Protein AF-0000000066668119 (afdb_homodimer)

InterPro domains:
  IPR001647 DNA-binding HTH domain, TetR-type [PF00440] (19-65)
  IPR001647 DNA-binding HTH domain, TetR-type [PR00455] (19-32)
  IPR001647 DNA-binding HTH domain, TetR-type [PR00455] (40-63)
  IPR001647 DNA-binding HTH domain, TetR-type [PS50977] (13-73)
  IPR009057 Homedomain-like superfamily [SSF46689] (7-85)
  IPR036271 Tetracyclin repressor-like, C-terminal domain superfamily [SSF48498] (89-193)
  IPR039536 Transcriptional regulator TetR, C-terminal, Proteobacteria type [PF14246] (94-215)
  IPR050109 HTH-type, TetR-like transcriptional regulator [PTHR30055] (2-214)

Sequence (434 aa):
MSSAGGRRGRPPGKSGTELLAVARAVFLERGFAGSTMDEVAARAGISKTSLYREHPSKAGLFAAVVEQWASAGRDAMRPALEQLEAAEDVRAGLITWARGLRAGVLAPPVVEMRRLVTAEAARHPEVGATYLQQSWVRNIGNLATTLRKLDSRGALRIPDPDIAAEQLTWLVVGAPLNSRMLDATTAITTPTDTATNTATDTVEPAIDLFLAAYGRDMSSAGGRRGRPPGKSGTELLAVARAVFLERGFAGSTMDEVAARAGISKTSLYREHPSKAGLFAAVVEQWASAGRDAMRPALEQLEAAEDVRAGLITWARGLRAGVLAPPVVEMRRLVTAEAARHPEVGATYLQQSWVRNIGNLATTLRKLDSRGALRIPDPDIAAEQLTWLVVGAPLNSRMLDATTAITTPTDTATNTATDTVEPAIDLFLAAYGRD

Secondary structure (DSSP, 8-state):
---------------THHHHHHHHHHHHHHHHHH--HHHHHHHHT--HHHHHHH-SSHHHHHHHHHHHHHHHGGGTTHHHHHHHHH-SSHHHHHHHHHHHHHHHHTSHHHHHHHHHHHHHTTT-HHHHHHHIIIIIIHHHHHHHHHHHHHHHTTSB--S-HHHHHHHHHHHHHHHHHHHHHH-TTS----TT--SS------HHHHHHHHHHHHB--/--------------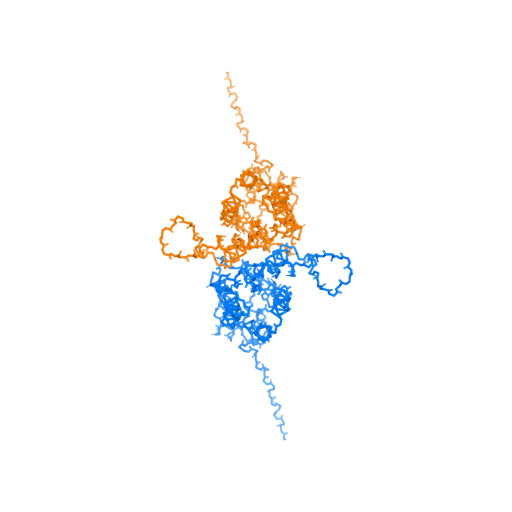-THHHHHHHHHHHHHHHHHH--HHHHHHHHT--HHHHHHH-SSHHHHHHHHHHHHHHHGGGTTHHHHHHHHH-SSHHHHHHHHHHHHHHHHTSHHHHHHHHHHHHHTTT-HHHHHHHIIIIIIHHHHHHHHHHHHHHHTTSB--S-HHHHHHHHHHHHHHHHHHHHHH-TTS----TT--SS------HHHHHHHHHHHHB--

pLDDT: mean 86.99, std 17.91, range [35.06, 98.69]

Foldseek 3Di:
DPPPPPPPPQPPFDDDPRLLVLLLVQCLVQNLVRHDLVVSCVSRSHDSVVSCVVAVDSLSSLLVSLLVVLQVCLCVLVVLLVCCLVDPPNLVSQLSSLLSLQCVCLPPSNLSVVLRQVVCCVVRVSSVVSNCVSHVVSNLVSQLVSVVSCCVVPQKADPHSSVLSVLLNCLRHVVVSVCCNVPVPPDPPDVPPPPPPCPPPSRSVSSVVSCVVIGDD/DPPPPPPPPQPPFDDDPRLLVLLLVQCLVQNLVRHDLVVSCVSRSHDSVVSCVVPVDSLRSLLVSLLVVLQVCLCVLVVLLVCCLVDPPNLVSQLSSLLSLQCVCLPPSNLSVVLRQVVCCVVRVSSVVSNCVSHVVSNLVSQLVSVVSCCVVPQKADPHSSVLSVLLNCLRHVVVSVCCNVPVPPDPPDVPPPPPPCPPPSRSVSSVVSCVVIGDD

Solvent-accessible surface area (backbone atoms only — not comparable to full-atom values): 23280 Å² total; per-residue (Å²): 136,84,77,74,75,71,76,77,65,75,70,80,39,52,58,71,70,52,30,36,50,45,40,43,51,43,36,72,73,45,31,71,87,65,42,49,67,63,57,41,18,60,75,32,53,39,50,56,67,60,47,38,72,78,32,79,36,68,68,53,42,50,40,51,30,47,51,49,53,22,55,65,53,60,60,67,54,47,67,44,48,54,48,33,64,67,35,86,52,54,69,63,21,49,50,54,33,46,53,51,49,41,54,56,61,63,30,65,73,48,43,52,48,49,49,54,42,40,61,39,9,83,85,35,47,64,48,11,41,45,40,42,49,46,31,53,52,43,53,38,47,52,45,13,54,41,47,43,52,38,27,74,72,60,66,27,53,59,95,49,30,64,60,51,24,50,43,53,51,22,40,56,34,30,65,63,49,52,43,44,57,23,19,77,77,54,72,75,64,50,86,76,62,78,65,75,73,68,64,70,76,54,54,64,62,37,52,51,35,52,38,49,50,26,43,58,132,137,83,78,74,74,73,75,78,65,76,69,80,39,52,59,71,70,53,30,37,51,46,39,44,52,44,36,71,73,46,32,70,86,64,42,51,68,63,57,41,18,59,75,33,54,40,51,57,68,59,46,38,72,77,30,78,36,67,67,53,42,50,41,48,32,46,50,50,52,22,55,66,53,61,61,67,53,45,65,44,46,52,49,34,64,67,35,87,51,54,68,62,21,50,50,52,33,46,52,50,49,43,55,54,61,62,30,65,73,47,43,52,48,50,50,54,41,42,62,39,10,85,84,36,47,66,48,9,41,46,40,42,49,46,31,54,50,44,53,37,47,53,46,13,54,42,46,43,52,36,27,74,72,59,66,27,53,59,95,49,30,64,60,51,26,51,43,54,50,22,40,55,34,31,66,65,48,52,42,44,58,24,19,76,76,54,71,76,64,49,87,75,62,78,64,76,72,67,64,70,76,52,53,63,61,36,51,51,35,52,38,48,51,26,42,60,131

Structure (mmCIF, N/CA/C/O backbone):
data_AF-0000000066668119-model_v1
#
loop_
_entity.id
_entity.type
_entity.pdbx_description
1 polymer 'TetR family transcriptional regulator'
#
loop_
_atom_site.group_PDB
_atom_site.id
_atom_site.type_symbol
_atom_site.label_atom_id
_atom_site.label_alt_id
_atom_site.label_comp_id
_atom_site.label_asym_id
_atom_site.label_entity_id
_atom_site.label_seq_id
_atom_site.pdbx_PDB_ins_code
_atom_site.Cartn_x
_atom_site.Cartn_y
_atom_site.Cartn_z
_atom_site.occupancy
_atom_site.B_iso_or_equiv
_atom_site.auth_seq_id
_atom_site.auth_comp_id
_atom_site.auth_asym_id
_atom_site.auth_atom_id
_atom_site.pdbx_PDB_model_num
ATOM 1 N N . MET A 1 1 ? -59 37.031 11.164 1 36.38 1 MET A N 1
ATOM 2 C CA . MET A 1 1 ? -58.625 35.625 11.055 1 36.38 1 MET A CA 1
ATOM 3 C C . MET A 1 1 ? -57.125 35.469 10.773 1 36.38 1 MET A C 1
ATOM 5 O O . MET A 1 1 ? -56.688 35.719 9.656 1 36.38 1 MET A O 1
ATOM 9 N N . SER A 1 2 ? -56.125 35.719 11.766 1 38.34 2 SER A N 1
ATOM 10 C CA . SER A 1 2 ? -54.688 35.781 11.812 1 38.34 2 SER A CA 1
ATOM 11 C C . SER A 1 2 ? -54.031 34.469 11.406 1 38.34 2 SER A C 1
ATOM 13 O O . SER A 1 2 ? -54.25 33.438 12.047 1 38.34 2 SER A O 1
ATOM 15 N N . SER A 1 3 ? -53.844 34.188 10.094 1 38.12 3 SER A N 1
ATOM 16 C CA . SER A 1 3 ? -53.125 33.062 9.539 1 38.12 3 SER A CA 1
ATOM 17 C C . SER A 1 3 ? -51.75 32.875 10.219 1 38.12 3 SER A C 1
ATOM 19 O O . SER A 1 3 ? -50.906 33.781 10.148 1 38.12 3 SER A O 1
ATOM 21 N N . ALA A 1 4 ? -51.719 32.281 11.398 1 40.72 4 ALA A N 1
ATOM 22 C CA . ALA A 1 4 ? -50.469 31.953 12.086 1 40.72 4 ALA A CA 1
ATOM 23 C C . ALA A 1 4 ? -49.5 31.266 11.141 1 40.72 4 ALA A C 1
ATOM 25 O O . ALA A 1 4 ? -49.781 30.188 10.625 1 40.72 4 ALA A O 1
ATOM 26 N N . GLY A 1 5 ? -48.781 31.969 10.273 1 37.59 5 GLY A N 1
ATOM 27 C CA . GLY A 1 5 ? -47.656 31.453 9.5 1 37.59 5 GLY A CA 1
ATOM 28 C C . GLY A 1 5 ? -46.781 30.484 10.289 1 37.59 5 GLY A C 1
ATOM 29 O O . GLY A 1 5 ? -46.281 30.812 11.367 1 37.59 5 GLY A O 1
ATOM 30 N N . GLY A 1 6 ? -47.156 29.234 10.359 1 39.44 6 GLY A N 1
ATOM 31 C CA . GLY A 1 6 ? -46.375 28.172 10.969 1 39.44 6 GLY A CA 1
ATOM 32 C C . GLY A 1 6 ? -44.875 28.344 10.766 1 39.44 6 GLY A C 1
ATOM 33 O O . GLY A 1 6 ? -44.438 28.672 9.664 1 39.44 6 GLY A O 1
ATOM 34 N N . ARG A 1 7 ? -44.188 28.875 11.703 1 42.47 7 ARG A N 1
ATOM 35 C CA . ARG A 1 7 ? -42.75 29 11.711 1 42.47 7 ARG A CA 1
ATOM 36 C C . ARG A 1 7 ? -42.094 27.797 11.031 1 42.47 7 ARG A C 1
ATOM 38 O O . ARG A 1 7 ? -42.375 26.656 11.383 1 42.47 7 ARG A O 1
ATOM 45 N N . ARG A 1 8 ? -41.938 27.75 9.742 1 41.78 8 ARG A N 1
ATOM 46 C CA . ARG A 1 8 ? -41.094 26.797 9.023 1 41.78 8 ARG A CA 1
ATOM 47 C C . ARG A 1 8 ? -39.875 26.406 9.852 1 41.78 8 ARG A C 1
ATOM 49 O O . ARG A 1 8 ? 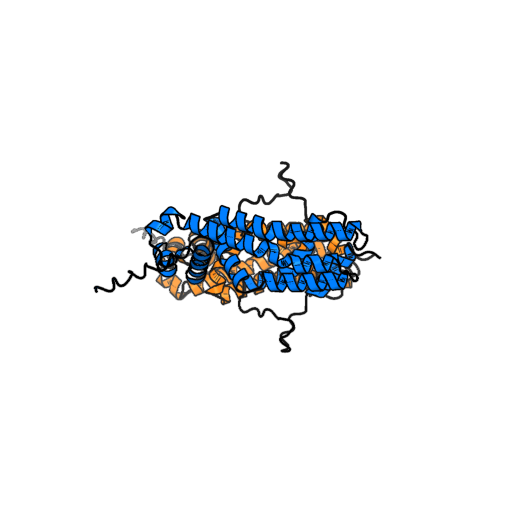-39 27.234 10.094 1 41.78 8 ARG A O 1
ATOM 56 N N . GLY A 1 9 ? -40.031 25.625 10.859 1 38.66 9 GLY A N 1
ATOM 57 C CA . GLY A 1 9 ? -38.938 25.156 11.695 1 38.66 9 GLY A CA 1
ATOM 58 C C . GLY A 1 9 ? -37.688 24.797 10.914 1 38.66 9 GLY A C 1
ATOM 59 O O . GLY A 1 9 ? -37.75 24.594 9.695 1 38.66 9 GLY A O 1
ATOM 60 N N . ARG A 1 10 ? -36.562 25.344 11.305 1 43.47 10 ARG A N 1
ATOM 61 C CA . ARG A 1 10 ? -35.281 25.047 10.688 1 43.47 10 ARG A CA 1
ATOM 62 C C . ARG A 1 10 ? -35.188 23.578 10.258 1 43.47 10 ARG A C 1
ATOM 64 O O . ARG A 1 10 ? -35.594 22.688 11.008 1 43.47 10 ARG A O 1
ATOM 71 N N . PRO A 1 11 ? -35.219 23.25 9.016 1 48.66 11 PRO A N 1
ATOM 72 C CA . PRO A 1 11 ? -35.125 21.859 8.562 1 48.66 11 PRO A CA 1
ATOM 73 C C . PRO A 1 11 ? -34.219 21.016 9.461 1 48.66 11 PRO A C 1
ATOM 75 O O . PRO A 1 11 ? -33.25 21.531 10.039 1 48.66 11 PRO A O 1
ATOM 78 N N . PRO A 1 12 ? -34.688 19.922 10.148 1 52.34 12 PRO A N 1
ATOM 79 C CA . PRO A 1 12 ? -33.938 19.078 11.07 1 52.34 12 PRO A CA 1
ATOM 80 C C . PRO A 1 12 ? -32.531 18.766 10.57 1 52.34 12 PRO A C 1
ATOM 82 O O . PRO A 1 12 ? -32.312 18.547 9.375 1 52.34 12 PRO A O 1
ATOM 85 N N . GLY A 1 13 ? -31.516 19.469 11.141 1 56.81 13 GLY A N 1
ATOM 86 C CA . GLY A 1 13 ? -30.109 19.234 10.867 1 56.81 13 GLY A CA 1
ATOM 87 C C . GLY A 1 13 ? -29.781 17.766 10.594 1 56.81 13 GLY A C 1
ATOM 88 O O . GLY A 1 13 ? -30.578 16.891 10.922 1 56.81 13 GLY A O 1
ATOM 89 N N . LYS A 1 14 ? -28.906 17.484 9.539 1 65.44 14 LYS A N 1
ATOM 90 C CA . LYS A 1 14 ? -28.469 16.125 9.227 1 65.44 14 LYS A CA 1
ATOM 91 C C . LYS A 1 14 ? -27.906 15.438 10.469 1 65.44 14 LYS A C 1
ATOM 93 O O . LYS A 1 14 ? -27.188 16.047 11.258 1 65.44 14 LYS A O 1
ATOM 98 N N . SER A 1 15 ? -28.578 14.305 10.938 1 70.69 15 SER A N 1
ATOM 99 C CA . SER A 1 15 ? -28.109 13.484 12.039 1 70.69 15 SER A CA 1
ATOM 100 C C . SER A 1 15 ? -27.719 12.086 11.562 1 70.69 15 SER A C 1
ATOM 102 O O . SER A 1 15 ? -27.938 11.742 10.406 1 70.69 15 SER A O 1
ATOM 104 N N . GLY A 1 16 ? -26.891 11.461 12.273 1 81.56 16 GLY A N 1
ATOM 105 C CA . GLY A 1 16 ? -26.562 10.07 11.984 1 81.56 16 GLY A CA 1
ATOM 106 C C . GLY A 1 16 ? -25.672 9.906 10.766 1 81.56 16 GLY A C 1
ATOM 107 O O . GLY A 1 16 ? -24.594 10.492 10.703 1 81.56 16 GLY A O 1
ATOM 108 N N . THR A 1 17 ? -26.188 9.234 9.781 1 87.19 17 THR A N 1
ATOM 109 C CA . THR A 1 17 ? -25.422 8.883 8.594 1 87.19 17 THR A CA 1
ATOM 110 C C . THR A 1 17 ? -25.234 10.102 7.691 1 87.19 17 THR A C 1
ATOM 112 O O . THR A 1 17 ? -24.188 10.266 7.074 1 87.19 17 THR A O 1
ATOM 115 N N . GLU A 1 18 ? -26.156 11.008 7.734 1 91.44 18 GLU A N 1
ATOM 116 C CA . GLU A 1 18 ? -26.047 12.211 6.906 1 91.44 18 GLU A CA 1
ATOM 117 C C . GLU A 1 18 ? -25 13.164 7.449 1 91.44 18 GLU A C 1
ATOM 119 O O . GLU A 1 18 ? -24.25 13.781 6.684 1 91.44 18 GLU A O 1
ATOM 124 N N . LEU A 1 19 ? -24.984 13.289 8.766 1 94.31 19 LEU A N 1
ATOM 125 C CA . LEU A 1 19 ? -23.969 14.117 9.398 1 94.31 19 LEU A CA 1
ATOM 126 C C . LEU A 1 19 ? -22.562 13.594 9.094 1 94.31 19 LEU A C 1
ATOM 128 O O . LEU A 1 19 ? -21.672 14.367 8.781 1 94.31 19 LEU A O 1
ATOM 132 N N . LEU A 1 20 ? -22.469 12.297 9.148 1 95.75 20 LEU A N 1
ATOM 133 C CA . LEU A 1 20 ? -21.172 11.688 8.898 1 95.75 20 LEU A CA 1
ATOM 134 C C . LEU A 1 20 ? -20.75 11.867 7.445 1 95.75 20 LEU A C 1
ATOM 136 O O . LEU A 1 20 ? -19.562 12.023 7.148 1 95.75 20 LEU A O 1
ATOM 140 N N . ALA A 1 21 ? -21.734 11.898 6.555 1 94.88 21 ALA A N 1
ATOM 141 C CA . ALA A 1 21 ? -21.438 12.148 5.145 1 94.88 21 ALA A CA 1
ATOM 142 C C . ALA A 1 21 ? -20.938 13.57 4.934 1 94.88 21 ALA A C 1
ATOM 144 O O . ALA A 1 21 ? -19.984 13.797 4.172 1 94.88 21 ALA A O 1
ATOM 145 N N . VAL A 1 22 ? -21.5 14.461 5.633 1 96.25 22 VAL A N 1
ATOM 146 C CA . VAL A 1 22 ? -21.062 15.859 5.566 1 96.25 22 VAL A CA 1
ATOM 147 C C . VAL A 1 22 ? -19.656 15.992 6.152 1 96.25 22 VAL A C 1
ATOM 149 O O . VAL A 1 22 ? -18.797 16.625 5.551 1 96.25 22 VAL A O 1
ATOM 152 N N . ALA A 1 23 ? -19.531 15.406 7.301 1 97.44 23 ALA A N 1
ATOM 153 C CA . ALA A 1 23 ? -18.219 15.453 7.949 1 97.44 23 ALA A CA 1
ATOM 154 C C . ALA A 1 23 ? -17.141 14.844 7.055 1 97.44 23 ALA A C 1
ATOM 156 O O . ALA A 1 23 ? -16.047 15.398 6.93 1 97.44 23 ALA A O 1
ATOM 157 N N . ARG A 1 24 ? -17.453 13.758 6.43 1 96.25 24 ARG A N 1
ATOM 158 C CA . ARG A 1 24 ? -16.531 13.094 5.52 1 96.25 24 ARG A CA 1
ATOM 159 C C . ARG A 1 24 ? -16.109 14.031 4.387 1 96.25 24 ARG A C 1
ATOM 161 O O . ARG A 1 24 ? -14.93 14.133 4.059 1 96.25 24 ARG A O 1
ATOM 168 N N . ALA A 1 25 ? -17.047 14.688 3.854 1 96.25 25 ALA A N 1
ATOM 169 C CA . ALA A 1 25 ? -16.766 15.625 2.768 1 96.25 25 ALA A CA 1
ATOM 170 C C . ALA A 1 25 ? -15.836 16.734 3.23 1 96.25 25 ALA A C 1
ATOM 172 O O . ALA A 1 25 ? -14.906 17.125 2.516 1 96.25 25 ALA A O 1
ATOM 173 N N . VAL A 1 26 ? -16.047 17.234 4.418 1 96.75 26 VAL A N 1
ATOM 174 C CA . VAL A 1 26 ? -15.219 18.297 4.977 1 96.75 26 VAL A CA 1
ATOM 175 C C . VAL A 1 26 ? -13.797 17.781 5.191 1 96.75 26 VAL A C 1
ATOM 177 O O . VAL A 1 26 ? -12.828 18.438 4.797 1 96.75 26 VAL A O 1
ATOM 180 N N . PHE A 1 27 ? -13.672 16.578 5.762 1 95.88 27 PHE A N 1
ATOM 181 C CA . PHE A 1 27 ? -12.359 15.992 6.02 1 95.88 27 PHE A CA 1
ATOM 182 C C . PHE A 1 27 ? -11.617 15.742 4.711 1 95.88 27 PHE A C 1
ATOM 184 O O . PHE A 1 27 ? -10.398 15.938 4.637 1 95.88 27 PHE A O 1
ATOM 191 N N . LEU A 1 28 ? -12.336 15.344 3.691 1 93.56 28 LEU A N 1
ATOM 192 C CA . LEU A 1 28 ? -11.703 15.055 2.412 1 93.56 28 LEU A CA 1
ATOM 193 C C . LEU A 1 28 ? -11.273 16.344 1.713 1 93.56 28 LEU A C 1
ATOM 195 O O . LEU A 1 28 ? -10.234 16.375 1.053 1 93.56 28 LEU A O 1
ATOM 199 N N . GLU A 1 29 ? -12.016 17.359 1.924 1 92.19 29 GLU A N 1
ATOM 200 C CA . GLU A 1 29 ? -11.758 18.641 1.271 1 92.19 29 GLU A CA 1
ATOM 201 C C . GLU A 1 29 ? -10.641 19.406 1.976 1 92.19 29 GLU A C 1
ATOM 203 O O . GLU A 1 29 ? -9.773 19.984 1.322 1 92.19 29 GLU A O 1
ATOM 208 N N . ARG A 1 30 ? -10.633 19.328 3.357 1 91.94 30 ARG A N 1
ATOM 209 C CA . ARG A 1 30 ? -9.773 20.234 4.121 1 91.94 30 ARG A CA 1
ATOM 210 C C . ARG A 1 30 ? -8.641 19.469 4.797 1 91.94 30 ARG A C 1
ATOM 212 O O . ARG A 1 30 ? -7.688 20.062 5.289 1 91.94 30 ARG A O 1
ATOM 219 N N . GLY A 1 31 ? -8.812 18.125 4.73 1 90.69 31 GLY A N 1
ATOM 220 C CA . GLY A 1 31 ? -7.934 17.375 5.605 1 90.69 31 GLY A CA 1
ATOM 221 C C . GLY A 1 31 ? -8.352 17.422 7.062 1 90.69 31 GLY A C 1
ATOM 222 O O . GLY A 1 31 ? -9.266 18.156 7.426 1 90.69 31 GLY A O 1
ATOM 223 N N . PHE A 1 32 ? -7.723 16.625 7.867 1 92.44 32 PHE A N 1
ATOM 224 C CA . PHE A 1 32 ? -8.062 16.562 9.289 1 92.44 32 PHE A CA 1
ATOM 225 C C . PHE A 1 32 ? -7.672 17.859 9.984 1 92.44 32 PHE A C 1
ATOM 227 O O . PHE A 1 32 ? -8.492 18.469 10.68 1 92.44 32 PHE A O 1
ATOM 234 N N . ALA A 1 33 ? -6.473 18.234 9.781 1 88.25 33 ALA A N 1
ATOM 235 C CA . ALA A 1 33 ? -5.969 19.422 10.453 1 88.25 33 ALA A CA 1
ATOM 236 C C . ALA A 1 33 ? -6.734 20.672 10.023 1 88.25 33 ALA A C 1
ATOM 238 O O . ALA A 1 33 ? -7.051 21.531 10.844 1 88.25 33 ALA A O 1
ATOM 239 N N . GLY A 1 34 ? -7.145 20.688 8.797 1 91.69 34 GLY A N 1
ATOM 240 C CA . GLY A 1 34 ? -7.758 21.875 8.227 1 91.69 34 GLY A CA 1
ATOM 241 C C . GLY A 1 34 ? -9.258 21.938 8.461 1 91.69 34 GLY A C 1
ATOM 242 O O . GLY A 1 34 ? -9.891 22.953 8.164 1 91.69 34 GLY A O 1
ATOM 243 N N . SER A 1 35 ? -9.773 20.922 9.047 1 96 35 SER A N 1
ATOM 244 C CA . SER A 1 35 ? -11.211 20.875 9.297 1 96 35 SER A CA 1
ATOM 245 C C . SER A 1 35 ? -11.531 21.344 10.711 1 96 35 SER A C 1
ATOM 247 O O . SER A 1 35 ? -10.703 21.234 11.617 1 96 35 SER A O 1
ATOM 249 N N . THR A 1 36 ? -12.797 21.906 10.844 1 96.62 36 THR A N 1
ATOM 250 C CA . THR A 1 36 ? -13.25 22.312 12.172 1 96.62 36 THR A CA 1
ATOM 251 C C . THR A 1 36 ? -14.664 21.797 12.438 1 96.62 36 THR A C 1
ATOM 253 O O . THR A 1 36 ? -15.43 21.562 11.5 1 96.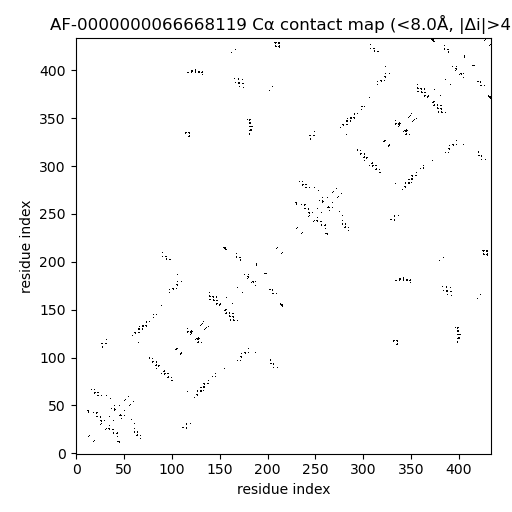62 36 THR A O 1
ATOM 256 N N . MET A 1 37 ? -14.898 21.703 13.727 1 97.19 37 MET A N 1
ATOM 257 C CA . MET A 1 37 ? -16.25 21.312 14.133 1 97.19 37 MET A CA 1
ATOM 258 C C . MET A 1 37 ? -17.266 22.375 13.703 1 97.19 37 MET A C 1
ATOM 260 O O . MET A 1 37 ? -18.375 22.031 13.312 1 97.19 37 MET A O 1
ATOM 264 N N . ASP A 1 38 ? -16.797 23.609 13.656 1 96.75 38 ASP A N 1
ATOM 265 C CA . ASP A 1 38 ? -17.656 24.703 13.234 1 96.75 38 ASP A CA 1
ATOM 266 C C . ASP A 1 38 ? -18.062 24.562 11.766 1 96.75 38 ASP A C 1
ATOM 268 O O . ASP A 1 38 ? -19.234 24.734 11.422 1 96.75 38 ASP A O 1
ATOM 272 N N . GLU A 1 39 ? -17.141 24.25 10.984 1 96.94 39 GLU A N 1
ATOM 273 C CA . GLU A 1 39 ? -17.406 24.078 9.555 1 96.94 39 GLU A CA 1
ATOM 274 C C . GLU A 1 39 ? -18.359 22.906 9.305 1 96.94 39 GLU A C 1
ATOM 276 O O . GLU A 1 39 ? -19.25 23 8.461 1 96.94 39 GLU A O 1
ATOM 281 N N . VAL A 1 40 ? -18.156 21.781 10.016 1 97.44 40 VAL A N 1
ATOM 282 C CA . VAL A 1 40 ? -19.031 20.609 9.875 1 97.44 40 VAL A CA 1
ATOM 283 C C . VAL A 1 40 ? -20.453 20.969 10.281 1 97.44 40 VAL A C 1
ATOM 285 O O . VAL A 1 40 ? -21.406 20.656 9.562 1 97.44 40 VAL A O 1
ATOM 288 N N . ALA A 1 41 ? -20.562 21.672 11.375 1 96.94 41 ALA A N 1
ATOM 289 C CA . ALA A 1 41 ? -21.875 22.062 11.859 1 96.94 41 ALA A CA 1
ATOM 290 C C . ALA A 1 41 ? -22.578 22.969 10.852 1 96.94 41 ALA A C 1
ATOM 292 O O . ALA A 1 41 ? -23.75 22.75 10.539 1 96.94 41 ALA A O 1
ATOM 293 N N . ALA A 1 42 ? -21.859 23.938 10.352 1 96.75 42 ALA A N 1
ATOM 294 C CA . ALA A 1 42 ? -22.391 24.891 9.391 1 96.75 42 ALA A CA 1
ATOM 295 C C . ALA A 1 42 ? -22.891 24.172 8.125 1 96.75 42 ALA A C 1
ATOM 297 O O . ALA A 1 42 ? -24.016 24.406 7.672 1 96.75 42 ALA A O 1
ATOM 298 N N . ARG A 1 43 ? -22.125 23.281 7.648 1 95.62 43 ARG A N 1
ATOM 299 C CA . ARG A 1 43 ? -22.469 22.578 6.418 1 95.62 43 ARG A CA 1
ATOM 300 C C . ARG A 1 43 ? -23.609 21.578 6.652 1 95.62 43 ARG A C 1
ATOM 302 O O . ARG A 1 43 ? -24.406 21.328 5.746 1 95.62 43 ARG A O 1
ATOM 309 N N . ALA A 1 44 ? -23.641 21.078 7.859 1 95.44 44 ALA A N 1
ATOM 310 C CA . ALA A 1 44 ? -24.672 20.094 8.203 1 95.44 44 ALA A CA 1
ATOM 311 C C . ALA A 1 44 ? -25.984 20.797 8.562 1 95.44 44 ALA A C 1
ATOM 313 O O . ALA A 1 44 ? -27.031 20.156 8.68 1 95.44 44 ALA A O 1
ATOM 314 N N . GLY A 1 45 ? -25.891 22.094 8.758 1 95.12 45 GLY A N 1
ATOM 315 C CA . GLY A 1 45 ? -27.078 22.844 9.133 1 95.12 45 GLY A CA 1
ATOM 316 C C . GLY A 1 45 ? -27.547 22.562 10.547 1 95.12 45 GLY A C 1
ATOM 317 O O . GLY A 1 45 ? -28.75 22.469 10.805 1 95.12 45 GLY A O 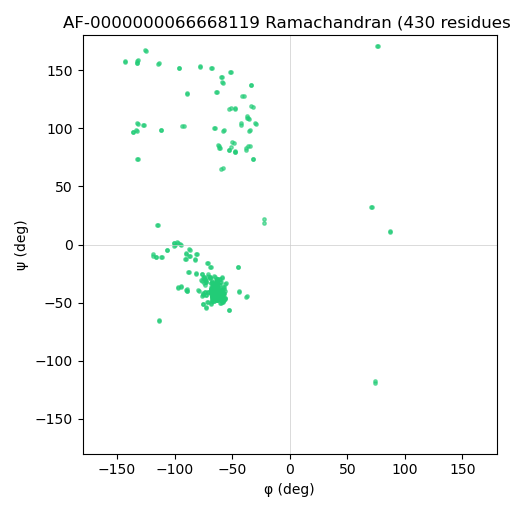1
ATOM 318 N N . ILE A 1 46 ? -26.594 22.281 11.422 1 94.12 46 ILE A N 1
ATOM 319 C CA . ILE A 1 46 ? -26.922 22.047 12.828 1 94.12 46 ILE A CA 1
ATOM 320 C C . ILE A 1 46 ? -26.094 22.984 13.703 1 94.12 46 ILE A C 1
ATOM 322 O O . ILE A 1 46 ? -25.172 23.641 13.227 1 94.12 46 ILE A O 1
ATOM 326 N N . SER A 1 47 ? -26.516 23.031 14.938 1 93.12 47 SER A N 1
ATOM 327 C CA . SER A 1 47 ? -25.75 23.859 15.875 1 93.12 47 SER A CA 1
ATOM 328 C C . SER A 1 47 ? -24.469 23.172 16.328 1 93.12 47 SER A C 1
ATOM 330 O O . SER A 1 47 ? -24.391 21.938 16.312 1 93.12 47 SER A O 1
ATOM 332 N N . LYS A 1 48 ? -23.516 23.922 16.672 1 93.75 48 LYS A N 1
ATOM 333 C CA . LYS A 1 48 ? -22.297 23.391 17.25 1 93.75 48 LYS A CA 1
ATOM 334 C C . LYS A 1 48 ? -22.594 22.562 18.5 1 93.75 48 LYS A C 1
ATOM 336 O O . LYS A 1 48 ? -21.984 21.516 18.703 1 93.75 48 LYS A O 1
ATOM 341 N N . THR A 1 49 ? -23.562 23.109 19.266 1 93.69 49 THR A N 1
ATOM 342 C CA . THR A 1 49 ? -23.938 22.406 20.484 1 93.69 49 THR A CA 1
ATOM 343 C C . THR A 1 49 ? -24.469 21.016 20.172 1 93.69 49 THR A C 1
ATOM 345 O O . THR A 1 49 ? -24.062 20.047 20.812 1 93.69 49 THR A O 1
ATOM 348 N N . SER A 1 50 ? -25.25 20.922 19.156 1 92.75 50 SER A N 1
ATOM 349 C CA . SER A 1 50 ? -25.797 19.641 18.734 1 92.75 50 SER A CA 1
ATOM 350 C C . SER A 1 50 ? -24.703 18.688 18.25 1 92.75 50 SER A C 1
ATOM 352 O O . SER A 1 50 ? -24.703 17.5 18.578 1 92.75 50 SER A O 1
ATOM 354 N N . LEU A 1 51 ? -23.734 19.188 17.469 1 95.25 51 LEU A N 1
ATOM 355 C CA . LEU A 1 51 ? -22.641 18.375 16.953 1 95.25 51 LEU A CA 1
ATOM 356 C C . LEU A 1 51 ? -21.781 17.844 18.094 1 95.25 51 LEU A C 1
ATOM 358 O O . LEU A 1 51 ? -21.469 16.641 18.141 1 95.25 51 LEU A O 1
ATOM 362 N N . TYR A 1 52 ? -21.5 18.672 19.094 1 94.94 52 TYR A N 1
ATOM 363 C CA . TYR A 1 52 ? -20.625 18.297 20.188 1 94.94 52 TYR A CA 1
ATOM 364 C C . TYR A 1 52 ? -21.312 17.328 21.141 1 94.94 52 TYR A C 1
ATOM 366 O O . TYR A 1 52 ? -20.656 16.516 21.781 1 94.94 52 TYR A O 1
ATOM 374 N N . ARG A 1 53 ? -22.625 17.438 21.203 1 93.19 53 ARG A N 1
ATOM 375 C CA . ARG A 1 53 ? -23.375 16.469 22 1 93.19 53 ARG A CA 1
ATOM 376 C C . ARG A 1 53 ? -23.219 15.062 21.438 1 93.19 53 ARG A C 1
ATOM 378 O O . ARG A 1 53 ? -23.047 14.109 22.203 1 93.19 53 ARG A O 1
ATOM 385 N N . GLU A 1 54 ? -23.156 14.961 20.125 1 92.69 54 GLU A N 1
ATOM 386 C CA . GLU A 1 54 ? -23.062 13.656 19.484 1 92.69 54 GLU A CA 1
ATOM 387 C C . GLU A 1 54 ? -21.609 13.219 19.328 1 92.69 54 GLU A C 1
ATOM 389 O O . GLU A 1 54 ? -21.297 12.031 19.453 1 92.69 54 GLU A O 1
ATOM 394 N N . HIS A 1 55 ? -20.719 14.211 19 1 95.94 55 HIS A N 1
ATOM 395 C CA . HIS A 1 55 ? -19.297 13.977 18.781 1 95.94 55 HIS A CA 1
ATOM 396 C C . HIS A 1 55 ? -18.453 15.008 19.516 1 95.94 55 HIS A C 1
ATOM 398 O O . HIS A 1 55 ? -18.109 16.047 18.953 1 95.94 55 HIS A O 1
ATOM 404 N N . PRO A 1 56 ? -18 14.625 20.609 1 94.31 56 PRO A N 1
ATOM 405 C CA . PRO A 1 56 ? -17.438 15.602 21.547 1 94.31 56 PRO A CA 1
ATOM 406 C C . PRO A 1 56 ? -16.094 16.141 21.062 1 94.31 56 PRO A C 1
ATOM 408 O O . PRO A 1 56 ? -15.594 17.141 21.594 1 94.31 56 PRO A O 1
ATOM 411 N N . SER A 1 57 ? -15.539 15.406 20.094 1 95.62 57 SER A N 1
ATOM 412 C CA . SER A 1 57 ? -14.266 15.891 19.594 1 95.62 57 SER A CA 1
ATOM 413 C C . SER A 1 57 ? -14.141 15.656 18.078 1 95.62 57 SER A C 1
ATOM 415 O O . SER A 1 57 ? -14.82 14.789 17.531 1 95.62 57 SER A O 1
ATOM 417 N N . LYS A 1 58 ? -13.336 16.391 17.5 1 96.38 58 LYS A N 1
ATOM 418 C CA . LYS A 1 58 ? -13.047 16.203 16.078 1 96.38 58 LYS A CA 1
ATOM 419 C C . LYS A 1 58 ? -12.508 14.805 15.82 1 96.38 58 LYS A C 1
ATOM 421 O O . LYS A 1 58 ? -12.883 14.156 14.836 1 96.38 58 LYS A O 1
ATOM 426 N N . ALA A 1 59 ? -11.656 14.375 16.766 1 95.56 59 ALA A N 1
ATOM 427 C CA . ALA A 1 59 ? -11.086 13.039 16.656 1 95.56 59 ALA A CA 1
ATOM 428 C C . ALA A 1 59 ? -12.18 11.969 16.734 1 95.56 59 ALA A C 1
ATOM 430 O O . ALA A 1 59 ? -12.156 11 15.977 1 95.56 59 ALA A O 1
ATOM 431 N N . GLY A 1 60 ? -13.023 12.195 17.609 1 95.69 60 GLY A N 1
ATOM 432 C CA . GLY A 1 60 ? -14.141 11.266 17.734 1 95.69 60 GLY A CA 1
ATOM 433 C C . GLY A 1 60 ? -15.031 11.258 16.5 1 95.69 60 GLY A C 1
ATOM 434 O O . GLY A 1 60 ? -15.484 10.195 16.062 1 95.69 60 GLY A O 1
ATOM 435 N N . LEU A 1 61 ? -15.328 12.445 15.984 1 96.81 61 LEU A N 1
ATOM 436 C CA . LEU A 1 61 ? -16.109 12.562 14.758 1 96.81 61 LEU A CA 1
ATOM 437 C C . LEU A 1 61 ? -15.391 11.875 13.594 1 96.81 61 LEU A C 1
ATOM 439 O O . LEU A 1 61 ? -16.016 11.148 12.812 1 96.81 61 LEU A O 1
ATOM 443 N N . PHE A 1 62 ? -14.133 12.094 13.539 1 96.94 62 PHE A N 1
ATOM 444 C CA . PHE A 1 62 ? -13.328 11.484 12.492 1 96.94 62 PHE A CA 1
ATOM 445 C C . PHE A 1 62 ? -13.359 9.969 12.586 1 96.94 62 PHE A C 1
ATOM 447 O O . PHE A 1 62 ? -13.531 9.281 11.578 1 96.94 62 PHE A O 1
ATOM 454 N N . ALA A 1 63 ? -13.242 9.43 13.766 1 95.88 63 ALA A N 1
ATOM 455 C CA . ALA A 1 63 ? -13.32 7.984 13.984 1 95.88 63 ALA A CA 1
ATOM 456 C C . ALA A 1 63 ? -14.664 7.43 13.531 1 95.88 63 ALA A C 1
ATOM 458 O O . ALA A 1 63 ? -14.727 6.367 12.906 1 95.88 63 ALA A O 1
ATOM 459 N N . ALA A 1 64 ? -15.656 8.156 13.781 1 95.88 64 ALA A N 1
ATOM 460 C CA . ALA A 1 64 ? -17 7.738 13.383 1 95.88 64 ALA A CA 1
ATOM 461 C C . ALA A 1 64 ? -17.141 7.738 11.867 1 95.88 64 ALA A C 1
ATOM 463 O O . ALA A 1 64 ? -17.781 6.844 11.297 1 95.88 64 ALA A O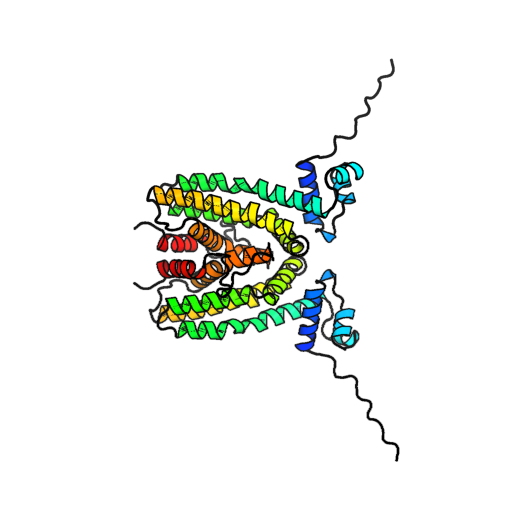 1
ATOM 464 N N . VAL A 1 65 ? -16.594 8.727 11.219 1 96.31 65 VAL A N 1
ATOM 465 C CA . VAL A 1 65 ? -16.625 8.836 9.766 1 96.31 65 VAL A CA 1
ATOM 466 C C . VAL A 1 65 ? -15.906 7.633 9.148 1 96.31 65 VAL A C 1
ATOM 468 O O . VAL A 1 65 ? -16.422 6.996 8.227 1 96.31 65 VAL A O 1
ATOM 471 N N . VAL A 1 66 ? -14.781 7.27 9.672 1 95.62 66 VAL A N 1
ATOM 472 C CA . VAL A 1 66 ? -13.977 6.172 9.148 1 95.62 66 VAL A CA 1
ATOM 473 C C . VAL A 1 66 ? -14.688 4.844 9.383 1 95.62 66 VAL A C 1
ATOM 475 O O . VAL A 1 66 ? -14.734 3.988 8.492 1 95.62 66 VAL A O 1
ATOM 478 N N . GLU A 1 67 ? -15.25 4.715 10.523 1 94.25 67 GLU A N 1
ATOM 479 C CA . GLU A 1 67 ? -15.992 3.498 10.828 1 94.25 67 GLU A CA 1
ATOM 480 C C . GLU A 1 67 ? -17.188 3.322 9.883 1 94.25 67 GLU A C 1
ATOM 482 O O . GLU A 1 67 ? -17.406 2.227 9.367 1 94.25 67 GLU A O 1
ATOM 487 N N . GLN A 1 68 ? -17.859 4.398 9.688 1 93.06 68 GLN A N 1
ATOM 488 C CA . GLN A 1 68 ? -19 4.348 8.773 1 93.06 68 GLN A CA 1
ATOM 489 C C . GLN A 1 68 ? -18.547 4.027 7.352 1 93.06 68 GLN A C 1
ATOM 491 O O . GLN A 1 68 ? -19.188 3.236 6.656 1 93.06 68 GLN A O 1
ATOM 496 N N . TRP A 1 69 ? -17.547 4.66 6.965 1 92.38 69 TRP A N 1
ATOM 497 C CA . TRP A 1 69 ? -16.984 4.434 5.633 1 92.38 69 TRP A CA 1
ATOM 498 C C . TRP A 1 69 ? -16.578 2.975 5.453 1 92.38 69 TRP A C 1
ATOM 500 O O . TRP A 1 69 ? -16.984 2.33 4.48 1 92.38 69 TRP A O 1
ATOM 510 N N . ALA A 1 70 ? -15.875 2.447 6.422 1 91.19 70 ALA A N 1
ATOM 511 C CA . ALA A 1 70 ? -15.398 1.065 6.371 1 91.19 70 ALA A CA 1
ATOM 512 C C . ALA A 1 70 ? -16.578 0.087 6.352 1 91.19 70 ALA A C 1
ATOM 514 O O . ALA A 1 70 ? -16.547 -0.905 5.621 1 91.19 70 ALA A O 1
ATOM 515 N N . SER A 1 71 ? -17.578 0.4 7.074 1 87.19 71 SER A N 1
ATOM 516 C CA . SER A 1 71 ? -18.75 -0.464 7.18 1 87.19 71 SER A CA 1
ATOM 517 C C . SER A 1 71 ? -19.578 -0.417 5.902 1 87.19 71 SER A C 1
ATOM 519 O O . SER A 1 71 ? -20.172 -1.427 5.5 1 87.19 71 SER A O 1
ATOM 521 N N . ALA A 1 72 ? -19.609 0.733 5.285 1 82 72 ALA A N 1
ATOM 522 C CA . ALA A 1 72 ? -20.406 0.906 4.07 1 82 72 ALA A CA 1
ATOM 523 C C . ALA A 1 72 ? -19.797 0.116 2.908 1 82 72 ALA A C 1
ATOM 525 O O . ALA A 1 72 ? -20.531 -0.337 2.02 1 82 72 ALA A O 1
ATOM 526 N N . GLY A 1 73 ? -18.484 -0.062 2.939 1 80.88 73 GLY A N 1
ATOM 527 C CA . GLY A 1 73 ? -17.828 -0.834 1.897 1 80.88 73 GLY A CA 1
ATOM 528 C C . GLY A 1 73 ? -17.938 -2.332 2.107 1 80.88 73 GLY A C 1
ATOM 529 O O . GLY A 1 73 ? -17.547 -3.115 1.237 1 80.88 73 GLY A O 1
ATOM 530 N N . ARG A 1 74 ? -18.453 -2.77 3.277 1 74.12 74 ARG A N 1
ATOM 531 C CA . ARG A 1 74 ? -18.484 -4.168 3.691 1 74.12 74 ARG A CA 1
ATOM 532 C C . ARG A 1 74 ? -19.188 -5.031 2.652 1 74.12 74 ARG A C 1
ATOM 534 O O . ARG A 1 74 ? -18.766 -6.156 2.375 1 74.12 74 ARG A O 1
ATOM 541 N N . ASP A 1 75 ? -20.141 -4.461 2.031 1 79.19 75 ASP A N 1
ATOM 542 C CA . ASP A 1 75 ? -20.922 -5.352 1.176 1 79.19 75 ASP A CA 1
ATOM 543 C C . ASP A 1 75 ? -20.781 -4.965 -0.295 1 79.19 75 ASP A C 1
ATOM 545 O O . ASP A 1 75 ? -21.531 -5.457 -1.147 1 79.19 75 ASP A O 1
ATOM 549 N N . ALA A 1 76 ? -19.734 -4.172 -0.476 1 84.25 76 ALA A N 1
ATOM 550 C CA . ALA A 1 76 ? -19.578 -3.709 -1.853 1 84.25 76 ALA A CA 1
ATOM 551 C C . ALA A 1 76 ? -19.125 -4.848 -2.762 1 84.25 76 ALA A C 1
ATOM 553 O O . ALA A 1 76 ? -19.469 -4.883 -3.945 1 84.25 76 ALA A O 1
ATOM 554 N N . MET A 1 77 ? -18.438 -5.828 -2.188 1 90.06 77 MET A N 1
ATOM 555 C CA . MET A 1 77 ? -17.875 -6.906 -3.002 1 90.06 77 MET A CA 1
ATOM 556 C C . MET A 1 77 ? -18.766 -8.141 -2.943 1 90.06 77 MET A C 1
ATOM 558 O O . MET A 1 77 ? -18.516 -9.133 -3.623 1 90.06 77 MET A O 1
ATOM 562 N N . ARG A 1 78 ? -19.844 -8.141 -2.244 1 91.38 78 ARG A N 1
ATOM 563 C CA . ARG A 1 78 ? -20.688 -9.312 -2.025 1 91.38 78 ARG A CA 1
ATOM 564 C C . ARG A 1 78 ? -21.234 -9.852 -3.346 1 91.38 78 ARG A C 1
ATOM 566 O O . ARG A 1 78 ? -21.156 -11.055 -3.611 1 91.38 78 ARG A O 1
ATOM 573 N N . PRO A 1 79 ? -21.75 -8.977 -4.199 1 92.06 79 PRO A N 1
ATOM 574 C CA . PRO A 1 79 ? -22.266 -9.5 -5.465 1 92.06 79 PRO A CA 1
ATOM 575 C C . PRO A 1 79 ? -21.188 -10.211 -6.289 1 92.06 79 PRO A C 1
ATOM 577 O O . PRO A 1 79 ? -21.453 -11.266 -6.875 1 92.06 79 PRO A O 1
ATOM 580 N N . ALA A 1 80 ? -20.016 -9.641 -6.316 1 93.25 80 ALA A N 1
ATOM 581 C CA . ALA A 1 80 ? -18.922 -10.25 -7.059 1 93.25 80 ALA A CA 1
ATOM 582 C C . ALA A 1 80 ? -18.516 -11.586 -6.441 1 93.25 80 ALA A C 1
ATOM 584 O O . ALA A 1 80 ? -18.172 -12.531 -7.156 1 93.25 80 ALA A O 1
ATOM 585 N N . LEU A 1 81 ? -18.578 -11.703 -5.16 1 96.69 81 LEU A N 1
ATOM 586 C CA . LEU A 1 81 ? -18.234 -12.938 -4.465 1 96.69 81 LEU A CA 1
ATOM 587 C C . LEU A 1 81 ? -19.281 -14.008 -4.699 1 96.69 81 LEU A C 1
ATOM 589 O O . LEU A 1 81 ? -18.953 -15.188 -4.863 1 96.69 81 LEU A O 1
ATOM 593 N N . GLU A 1 82 ? -20.5 -13.555 -4.672 1 96.38 82 GLU A N 1
ATOM 594 C CA . GLU A 1 82 ? -21.594 -14.492 -4.957 1 96.38 82 GLU A CA 1
ATOM 595 C C . GLU A 1 82 ? -21.484 -15.039 -6.375 1 96.38 82 GLU A C 1
ATOM 597 O O . GLU A 1 82 ? -21.703 -16.234 -6.602 1 96.38 82 GLU A O 1
ATOM 602 N N . GLN A 1 83 ? -21.125 -14.195 -7.266 1 96.56 83 GLN A N 1
ATOM 603 C CA . GLN A 1 83 ? -20.922 -14.625 -8.648 1 96.56 83 GLN A CA 1
ATOM 604 C C . GLN A 1 83 ? -19.734 -15.594 -8.75 1 96.56 83 GLN A C 1
ATOM 606 O O . GLN A 1 83 ? -19.812 -16.578 -9.484 1 96.56 83 GLN A O 1
ATOM 611 N N . LEU A 1 84 ? -18.719 -15.312 -8.062 1 97.81 84 LEU A N 1
ATOM 612 C CA . LEU A 1 84 ? -17.547 -16.188 -8.055 1 97.81 84 LEU A CA 1
ATOM 613 C C . LEU A 1 84 ? -17.906 -17.562 -7.477 1 97.81 84 LEU A C 1
ATOM 615 O O . LEU A 1 84 ? -17.516 -18.594 -8.031 1 97.81 84 LEU A O 1
ATOM 619 N N . GLU A 1 85 ? -18.594 -17.531 -6.418 1 97.31 85 GLU A N 1
ATOM 620 C CA . GLU A 1 85 ? -19 -18.781 -5.766 1 97.31 85 GLU A CA 1
ATOM 621 C C . GLU A 1 85 ? -19.812 -19.656 -6.715 1 97.31 85 GLU A C 1
ATOM 623 O O . GLU A 1 85 ? -19.656 -20.875 -6.719 1 97.31 85 GLU A O 1
ATOM 628 N N . ALA A 1 86 ? -20.594 -19.031 -7.508 1 96.25 86 ALA A N 1
ATOM 629 C CA . ALA A 1 86 ? -21.531 -19.734 -8.391 1 96.25 86 ALA A CA 1
ATOM 630 C C . ALA A 1 86 ? -20.875 -20.031 -9.742 1 96.25 86 ALA A C 1
ATOM 632 O O . ALA A 1 86 ? -21.469 -20.703 -10.586 1 96.25 86 ALA A O 1
ATOM 633 N N . ALA A 1 87 ? -19.703 -19.484 -9.961 1 95.06 87 ALA A N 1
ATOM 634 C CA . ALA A 1 87 ? -19.094 -19.547 -11.281 1 95.06 87 ALA A CA 1
ATOM 635 C C . ALA A 1 87 ? -18.812 -20.984 -11.68 1 95.06 87 ALA A C 1
ATOM 637 O O . ALA A 1 87 ? -18.266 -21.766 -10.883 1 95.06 87 ALA A O 1
ATOM 638 N N . GLU A 1 88 ? -19.172 -21.406 -12.844 1 94.25 88 GLU A N 1
ATOM 639 C CA . GLU A 1 88 ? -18.797 -22.703 -13.406 1 94.25 88 GLU A CA 1
ATOM 640 C C . GLU A 1 88 ? -17.344 -22.703 -13.883 1 94.25 88 GLU A C 1
ATOM 642 O O . GLU A 1 88 ? -16.609 -23.656 -13.633 1 94.25 88 GLU A O 1
ATOM 647 N N . ASP A 1 89 ? -17.047 -21.625 -14.531 1 96.69 89 ASP A N 1
ATOM 648 C CA . ASP A 1 89 ? -15.664 -21.391 -14.906 1 96.69 89 ASP A CA 1
ATOM 649 C C . ASP A 1 89 ? -14.945 -20.547 -13.844 1 96.69 89 ASP A C 1
ATOM 651 O O . ASP A 1 89 ? -15.07 -19.328 -13.828 1 96.69 89 ASP A O 1
ATOM 655 N N . VAL A 1 90 ? -14.18 -21.156 -13.047 1 97.12 90 VAL A N 1
ATOM 656 C CA . VAL A 1 90 ? -13.555 -20.531 -11.883 1 97.12 90 VAL A CA 1
ATOM 657 C C . VAL A 1 90 ? -12.602 -19.422 -12.336 1 97.12 90 VAL A C 1
ATOM 659 O O . VAL A 1 90 ? -12.539 -18.359 -11.719 1 97.12 90 VAL A O 1
ATOM 662 N N . ARG A 1 91 ? -11.859 -19.656 -13.398 1 97.88 91 ARG A N 1
ATOM 663 C CA . ARG A 1 91 ? -10.945 -18.641 -13.906 1 97.88 91 ARG A CA 1
ATOM 664 C C . ARG A 1 91 ? -11.688 -17.375 -14.297 1 97.88 91 ARG A C 1
ATOM 666 O O . ARG A 1 91 ? -11.297 -16.266 -13.906 1 97.88 91 ARG A O 1
ATOM 673 N N . ALA A 1 92 ? -12.766 -17.547 -15.031 1 97.44 92 ALA A N 1
ATOM 674 C CA . ALA A 1 92 ? -13.57 -16.391 -15.445 1 97.44 92 ALA A CA 1
ATOM 675 C C . ALA A 1 92 ? -14.164 -15.68 -14.234 1 97.44 92 ALA A C 1
ATOM 677 O O . ALA A 1 92 ? -14.219 -14.445 -14.203 1 97.44 92 ALA A O 1
ATOM 678 N N . GLY A 1 93 ? -14.625 -16.453 -13.297 1 97.62 93 GLY A N 1
ATOM 679 C CA . GLY A 1 93 ? -15.148 -15.867 -12.07 1 97.62 93 GLY A CA 1
ATOM 680 C C . GLY A 1 93 ? -14.117 -15.078 -11.289 1 97.62 93 GLY A C 1
ATOM 681 O O . GLY A 1 93 ? -14.406 -13.984 -10.797 1 97.62 93 GLY A O 1
ATOM 682 N N . LEU A 1 94 ? -12.914 -15.641 -11.188 1 98.44 94 LEU A N 1
ATOM 683 C CA . LEU A 1 94 ? -11.828 -14.969 -10.492 1 98.44 94 LEU A CA 1
ATOM 684 C C . LEU A 1 94 ? -11.445 -13.672 -11.195 1 98.44 94 LEU A C 1
ATOM 686 O O . LEU A 1 94 ? -11.18 -12.656 -10.547 1 98.44 94 LEU A O 1
ATOM 690 N N . ILE A 1 95 ? -11.414 -13.703 -12.5 1 97.62 95 ILE A N 1
ATOM 691 C CA . ILE A 1 95 ? -11.055 -12.516 -13.273 1 97.62 95 ILE A CA 1
ATOM 692 C C . ILE A 1 95 ? -12.102 -11.422 -13.055 1 97.62 95 ILE A C 1
ATOM 694 O O . ILE A 1 95 ? -11.758 -10.266 -12.82 1 97.62 95 ILE A O 1
ATOM 698 N N . THR A 1 96 ? -13.328 -11.75 -13.047 1 96.75 96 THR A N 1
ATOM 699 C CA . THR A 1 96 ? -14.414 -10.797 -12.828 1 96.75 96 THR A CA 1
ATOM 700 C C . THR A 1 96 ? -14.328 -10.203 -11.422 1 96.75 96 THR A C 1
ATOM 702 O O . THR A 1 96 ? -14.43 -8.984 -11.258 1 96.75 96 THR A O 1
ATOM 705 N N . TRP A 1 97 ? -14.133 -11.039 -10.477 1 97.31 97 TRP A N 1
ATOM 706 C CA . TRP A 1 97 ? -13.961 -10.57 -9.109 1 97.31 97 TRP A CA 1
ATOM 707 C C . TRP A 1 97 ? -12.781 -9.617 -9 1 97.31 97 TRP A C 1
ATOM 709 O O . TRP A 1 97 ? -12.898 -8.539 -8.398 1 97.31 97 TRP A O 1
ATOM 719 N N . ALA A 1 98 ? -11.68 -10.039 -9.578 1 97.94 98 ALA A N 1
ATOM 720 C CA . ALA A 1 98 ? -10.445 -9.273 -9.484 1 97.94 98 ALA A CA 1
ATOM 721 C C . ALA A 1 98 ? -10.609 -7.887 -10.109 1 97.94 98 ALA A C 1
ATOM 723 O O . ALA A 1 98 ? -10.172 -6.887 -9.539 1 97.94 98 ALA A O 1
ATOM 724 N N . ARG A 1 99 ? -11.211 -7.816 -11.211 1 96.06 99 ARG A N 1
ATOM 725 C CA . ARG A 1 99 ? -11.438 -6.535 -11.875 1 96.06 99 ARG A CA 1
ATOM 726 C C . ARG A 1 99 ? -12.375 -5.656 -11.062 1 96.06 99 ARG A C 1
ATOM 728 O O . ARG A 1 99 ? -12.188 -4.441 -10.984 1 96.06 99 ARG A O 1
ATOM 735 N N . GLY A 1 100 ? -13.406 -6.273 -10.461 1 94 100 GLY A N 1
ATOM 736 C CA . GLY A 1 100 ? -14.281 -5.543 -9.562 1 94 100 GLY A CA 1
ATOM 737 C C . GLY A 1 100 ? -13.57 -5.004 -8.336 1 94 100 GLY A C 1
ATOM 738 O O . GLY A 1 100 ? -13.773 -3.852 -7.953 1 94 100 GLY A O 1
ATOM 739 N N . LEU A 1 101 ? -12.75 -5.809 -7.754 1 95.19 101 LEU A N 1
ATOM 740 C CA . LEU A 1 101 ? -11.969 -5.383 -6.598 1 95.19 101 LEU A CA 1
ATOM 741 C C . LEU A 1 101 ? -11.07 -4.199 -6.953 1 95.19 101 LEU A C 1
ATOM 743 O O . LEU A 1 101 ? -11.039 -3.199 -6.234 1 95.19 101 LEU A O 1
ATOM 747 N N . ARG A 1 102 ? -10.352 -4.359 -8.031 1 94.94 102 ARG A N 1
ATOM 748 C CA . ARG A 1 102 ? -9.43 -3.316 -8.461 1 94.94 102 ARG A CA 1
ATOM 749 C C . ARG A 1 102 ? -10.164 -2.004 -8.711 1 94.94 102 ARG A C 1
ATOM 751 O O . ARG A 1 102 ? -9.727 -0.944 -8.258 1 94.94 102 ARG A O 1
ATOM 758 N N . ALA A 1 103 ? -11.281 -2.07 -9.398 1 92.88 103 ALA A N 1
ATOM 759 C CA . ALA A 1 103 ? -12.078 -0.873 -9.672 1 92.88 103 ALA A CA 1
ATOM 760 C C . ALA A 1 103 ? -12.547 -0.214 -8.383 1 92.88 103 ALA A C 1
ATOM 762 O O . ALA A 1 103 ? -12.492 1.01 -8.242 1 92.88 103 ALA A O 1
ATOM 763 N N . GLY A 1 104 ? -12.977 -1.002 -7.449 1 91.62 104 GLY A N 1
ATOM 764 C CA . GLY A 1 104 ? -13.461 -0.482 -6.18 1 91.62 104 GLY A CA 1
ATOM 765 C C . GLY A 1 104 ? -12.367 0.145 -5.336 1 91.62 104 GLY A C 1
ATOM 766 O O . GLY A 1 104 ? -12.523 1.258 -4.828 1 91.62 104 GLY A O 1
ATOM 767 N N . VAL A 1 105 ? -11.273 -0.523 -5.211 1 93.25 105 VAL A N 1
ATOM 768 C CA . VAL A 1 105 ? -10.164 -0.112 -4.352 1 93.25 105 VAL A CA 1
ATOM 769 C C . VAL A 1 105 ? -9.492 1.132 -4.926 1 93.25 105 VAL A C 1
ATOM 771 O O . VAL A 1 105 ? -9.008 1.986 -4.184 1 93.25 105 VAL A O 1
ATOM 774 N N . LEU A 1 106 ? -9.562 1.308 -6.281 1 93.06 106 LEU A N 1
ATOM 775 C CA . LEU A 1 106 ? -8.852 2.406 -6.926 1 93.06 106 LEU A CA 1
ATOM 776 C C . LEU A 1 106 ? -9.797 3.559 -7.238 1 93.06 106 LEU A C 1
ATOM 778 O O . LEU A 1 106 ? -9.383 4.574 -7.805 1 93.06 106 LEU A O 1
ATOM 782 N N . ALA A 1 107 ? -11.07 3.385 -6.855 1 90.94 107 ALA A N 1
ATOM 783 C CA . ALA A 1 107 ? -12.008 4.484 -7.062 1 90.94 107 ALA A CA 1
ATOM 784 C C . ALA A 1 107 ? -11.555 5.738 -6.316 1 90.94 107 ALA A C 1
ATOM 786 O O . ALA A 1 107 ? -11.062 5.652 -5.188 1 90.94 107 ALA A O 1
ATOM 787 N N . PRO A 1 108 ? -11.773 6.879 -6.859 1 89.5 108 PRO A N 1
ATOM 788 C CA . PRO A 1 108 ? -11.227 8.125 -6.305 1 89.5 108 PRO A CA 1
ATOM 789 C C . PRO A 1 108 ? -11.648 8.352 -4.855 1 89.5 108 PRO A C 1
ATOM 791 O O . PRO A 1 108 ? -10.805 8.625 -4 1 89.5 108 PRO A O 1
ATOM 794 N N . PRO A 1 109 ? -12.938 8.188 -4.488 1 89.25 109 PRO A N 1
ATOM 795 C CA . PRO A 1 109 ? -13.289 8.422 -3.086 1 89.25 109 PRO A CA 1
ATOM 796 C C . PRO A 1 109 ? -12.594 7.449 -2.133 1 89.25 109 PRO A C 1
ATOM 798 O O . PRO A 1 109 ? -12.289 7.809 -0.994 1 89.25 109 PRO A O 1
ATOM 801 N N . VAL A 1 110 ? -12.352 6.223 -2.605 1 91.94 110 VAL A N 1
ATOM 802 C CA . VAL A 1 110 ? -11.727 5.199 -1.771 1 91.94 110 VAL A CA 1
ATOM 803 C C . VAL A 1 110 ? -10.25 5.516 -1.572 1 91.94 110 VAL A C 1
ATOM 805 O O . VAL A 1 110 ? -9.742 5.461 -0.451 1 91.94 110 VAL A O 1
ATOM 808 N N . VAL A 1 111 ? -9.617 5.906 -2.615 1 92.5 111 VAL A N 1
ATOM 809 C CA . VAL A 1 111 ? -8.203 6.262 -2.555 1 92.5 111 VAL A CA 1
ATOM 810 C C . VAL A 1 111 ? -8.016 7.504 -1.684 1 92.5 111 VAL A C 1
ATOM 812 O O . VAL A 1 111 ? -7.094 7.566 -0.867 1 92.5 111 VAL A O 1
ATOM 815 N N . GLU A 1 112 ? -8.906 8.461 -1.829 1 91.44 112 GLU A N 1
ATOM 816 C CA . GLU A 1 112 ? -8.828 9.688 -1.043 1 91.44 112 GLU A CA 1
ATOM 817 C C . GLU A 1 112 ? -9.016 9.398 0.445 1 91.44 112 GLU A C 1
ATOM 819 O O . GLU A 1 112 ? -8.305 9.961 1.282 1 91.44 112 GLU A O 1
ATOM 824 N N . MET A 1 113 ? -9.969 8.523 0.727 1 93.56 113 MET A N 1
ATOM 825 C CA . MET A 1 113 ? -10.18 8.141 2.119 1 93.56 113 MET A CA 1
ATOM 826 C C . MET A 1 113 ? -8.961 7.406 2.674 1 93.56 113 MET A C 1
ATOM 828 O O . MET A 1 113 ? -8.555 7.641 3.812 1 93.56 113 MET A O 1
ATOM 832 N N . ARG A 1 114 ? -8.391 6.531 1.886 1 93.81 114 ARG A N 1
ATOM 833 C CA . ARG A 1 114 ? -7.207 5.801 2.328 1 93.81 114 ARG A CA 1
ATOM 834 C C . ARG A 1 114 ? -6.051 6.758 2.613 1 93.81 114 ARG A C 1
ATOM 836 O O . ARG A 1 114 ? -5.336 6.594 3.602 1 93.81 114 ARG A O 1
ATOM 843 N N . ARG A 1 115 ? -5.895 7.75 1.748 1 92.25 115 ARG A N 1
ATOM 844 C CA . ARG A 1 115 ? -4.855 8.75 1.959 1 92.25 115 ARG A CA 1
ATOM 845 C C . ARG A 1 115 ? -5.066 9.492 3.273 1 92.25 115 ARG A C 1
ATOM 847 O O . ARG A 1 115 ? -4.125 9.68 4.047 1 92.25 115 ARG A O 1
ATOM 854 N N . LEU A 1 116 ? -6.27 9.883 3.461 1 92.75 116 LEU A N 1
ATOM 855 C CA . LEU A 1 116 ? -6.602 10.633 4.668 1 92.75 116 LEU A CA 1
ATOM 856 C C . LEU A 1 116 ? -6.363 9.781 5.914 1 92.75 116 LEU A C 1
ATOM 858 O O . LEU A 1 116 ? -5.75 10.25 6.875 1 92.75 116 LEU A O 1
ATOM 862 N N . VAL A 1 117 ? -6.797 8.523 5.887 1 94.62 117 VAL A N 1
ATOM 863 C CA . VAL A 1 117 ? -6.652 7.633 7.031 1 94.62 117 VAL A CA 1
ATOM 864 C C . VAL A 1 117 ? -5.176 7.352 7.289 1 94.62 117 VAL A C 1
ATOM 866 O O . VAL A 1 117 ? -4.715 7.406 8.43 1 94.62 117 VAL A O 1
ATOM 869 N N . THR A 1 118 ? -4.438 7.137 6.27 1 92.81 118 THR A N 1
ATOM 870 C CA . THR A 1 118 ? -3.016 6.832 6.398 1 92.81 118 THR A CA 1
ATOM 871 C C . THR A 1 118 ? -2.256 8.023 6.973 1 92.81 118 THR A C 1
ATOM 873 O O . THR A 1 118 ? -1.381 7.859 7.824 1 92.81 118 THR A O 1
ATOM 876 N N . ALA A 1 119 ? -2.631 9.188 6.555 1 88.12 119 ALA A N 1
ATOM 877 C CA . ALA A 1 119 ? -1.976 10.414 7.016 1 88.12 119 ALA A CA 1
ATOM 878 C C . ALA A 1 119 ? -2.203 10.625 8.508 1 88.12 119 ALA A C 1
ATOM 880 O O . ALA A 1 119 ? -1.34 11.172 9.203 1 88.12 119 ALA A O 1
ATOM 881 N N . GLU A 1 120 ? -3.316 10.094 8.984 1 90.12 120 GLU A N 1
ATOM 882 C CA . GLU A 1 120 ? -3.717 10.406 10.352 1 90.12 120 GLU A CA 1
ATOM 883 C C . GLU A 1 120 ? -3.484 9.219 11.281 1 90.12 120 GLU A C 1
ATOM 885 O O . GLU A 1 120 ? -3.609 9.344 12.5 1 90.12 120 GLU A O 1
ATOM 890 N N . ALA A 1 121 ? -3.086 8.133 10.758 1 90.31 121 ALA A N 1
ATOM 891 C CA . ALA A 1 121 ? -3.018 6.883 11.508 1 90.31 121 ALA A CA 1
ATOM 892 C C . ALA A 1 121 ? -2.021 6.984 12.656 1 90.31 121 ALA A C 1
ATOM 894 O O . ALA A 1 121 ? -2.242 6.422 13.734 1 90.31 121 ALA A O 1
ATOM 895 N N . ALA A 1 122 ? -0.961 7.707 12.484 1 83.88 122 ALA A N 1
ATOM 896 C CA . ALA A 1 122 ? 0.054 7.836 13.523 1 83.88 122 ALA A CA 1
ATOM 897 C C . ALA A 1 122 ? -0.482 8.625 14.719 1 83.88 122 ALA A C 1
ATOM 899 O O . ALA A 1 122 ? -0.185 8.297 15.875 1 83.88 122 ALA A O 1
ATOM 900 N N . ARG A 1 123 ? -1.28 9.609 14.453 1 86.69 123 ARG A N 1
ATOM 901 C CA . ARG A 1 123 ? -1.825 10.469 15.5 1 86.69 123 ARG A CA 1
ATOM 902 C C . ARG A 1 123 ? -3.121 9.891 16.062 1 86.69 123 ARG A C 1
ATOM 904 O O . ARG A 1 123 ? -3.516 10.219 17.188 1 86.69 123 ARG A O 1
ATOM 911 N N . HIS A 1 124 ? -3.746 9.086 15.258 1 91.44 124 HIS A N 1
ATOM 912 C CA . HIS A 1 124 ? -5.004 8.445 15.633 1 91.44 124 HIS A CA 1
ATOM 913 C C . HIS A 1 124 ? -4.977 6.953 15.336 1 91.44 124 HIS A C 1
ATOM 915 O O . HIS A 1 124 ? -5.68 6.477 14.445 1 91.44 124 HIS A O 1
ATOM 921 N N . PRO A 1 125 ? -4.277 6.227 16.109 1 90.5 125 PRO A N 1
ATOM 922 C CA . PRO A 1 125 ? -4.047 4.812 15.812 1 90.5 125 PRO A CA 1
ATOM 923 C C . PRO A 1 125 ? -5.344 4.012 15.703 1 90.5 125 PRO A C 1
ATOM 925 O O . PRO A 1 125 ? -5.418 3.055 14.93 1 90.5 125 PRO A O 1
ATOM 928 N N . GLU A 1 126 ? -6.301 4.449 16.391 1 91.25 126 GLU A N 1
ATOM 929 C CA . GLU A 1 126 ? -7.566 3.723 16.359 1 91.25 126 GLU A CA 1
ATOM 930 C C . GLU A 1 126 ? -8.234 3.834 15 1 91.25 126 GLU A C 1
ATOM 932 O O . GLU A 1 126 ? -8.93 2.912 14.57 1 91.25 126 GLU A O 1
ATOM 937 N N . VAL A 1 127 ? -8.047 4.945 14.359 1 93.38 127 VAL A N 1
ATOM 938 C CA . VAL A 1 127 ? -8.648 5.176 13.047 1 93.38 127 VAL A CA 1
ATOM 939 C C . VAL A 1 127 ? -8.023 4.234 12.016 1 93.38 127 VAL A C 1
ATOM 941 O O . VAL A 1 127 ? -8.742 3.574 11.258 1 93.38 127 VAL A O 1
ATOM 944 N N . GLY A 1 128 ? -6.719 4.141 12.07 1 94.12 128 GLY A N 1
ATOM 945 C CA . GLY A 1 128 ? -6.031 3.217 11.188 1 94.12 128 GLY A CA 1
ATOM 946 C C . GLY A 1 128 ? -6.379 1.763 11.445 1 94.12 128 GLY A C 1
ATOM 947 O O . GLY A 1 128 ? -6.633 1.002 10.516 1 94.12 128 GLY A O 1
ATOM 948 N N . ALA A 1 129 ? -6.465 1.438 12.688 1 93.38 129 ALA A N 1
ATOM 949 C CA . ALA A 1 129 ? -6.789 0.071 13.094 1 93.38 129 ALA A CA 1
ATOM 950 C C . ALA A 1 129 ? -8.203 -0.306 12.664 1 93.38 129 ALA A C 1
ATOM 952 O O . ALA A 1 129 ? -8.438 -1.407 12.156 1 93.38 129 ALA A O 1
ATOM 953 N N . THR A 1 130 ? -9.086 0.637 12.852 1 92.56 130 THR A N 1
ATOM 954 C CA . THR A 1 130 ? -10.469 0.404 12.469 1 92.56 130 THR A CA 1
ATOM 955 C C . THR A 1 130 ? -10.594 0.222 10.961 1 92.56 130 THR A C 1
ATOM 957 O O . THR A 1 130 ? -11.258 -0.703 10.492 1 92.56 130 THR A O 1
ATOM 960 N N . TYR A 1 131 ? -9.969 1.067 10.273 1 94 131 TYR A N 1
ATOM 961 C CA . TYR A 1 131 ? -9.984 0.98 8.812 1 94 131 TYR A CA 1
ATOM 962 C C . TYR A 1 131 ? -9.398 -0.347 8.344 1 94 131 TYR A C 1
ATOM 964 O O . TYR A 1 131 ? -9.992 -1.024 7.496 1 94 131 TYR A O 1
ATOM 972 N N . LEU A 1 132 ? -8.328 -0.775 8.93 1 93.81 132 LEU A N 1
ATOM 973 C CA . LEU A 1 132 ? -7.688 -2.039 8.594 1 93.81 132 LEU A CA 1
ATOM 974 C C . LEU A 1 132 ? -8.609 -3.217 8.891 1 93.81 132 LEU A C 1
ATOM 976 O O . LEU A 1 132 ? -8.852 -4.059 8.023 1 93.81 132 LEU A O 1
ATOM 980 N N . GLN A 1 133 ? -9.188 -3.229 10.023 1 92.5 133 GLN A N 1
ATOM 981 C CA . GLN A 1 133 ? -9.969 -4.367 10.492 1 92.5 133 GLN A CA 1
ATOM 982 C C . GLN A 1 133 ? -11.328 -4.43 9.797 1 92.5 133 GLN A C 1
ATOM 984 O O . GLN A 1 133 ? -11.742 -5.492 9.328 1 92.5 133 GLN A O 1
ATOM 989 N N . GLN A 1 134 ? -11.898 -3.268 9.672 1 92.06 134 GLN A N 1
ATOM 990 C CA . GLN A 1 134 ? -13.289 -3.254 9.242 1 92.06 134 GLN A CA 1
ATOM 991 C C . GLN A 1 134 ? -13.391 -3.166 7.719 1 92.06 134 GLN A C 1
ATOM 993 O O . GLN A 1 134 ? -14.453 -3.414 7.145 1 92.06 134 GLN A O 1
ATOM 998 N N . SER A 1 135 ? -12.305 -2.869 7.105 1 91.94 135 SER A N 1
ATOM 999 C CA . SER A 1 135 ? -12.312 -2.812 5.648 1 91.94 135 SER A CA 1
ATOM 1000 C C . SER A 1 135 ? -11.445 -3.912 5.047 1 91.94 135 SER A C 1
ATOM 1002 O O . SER A 1 135 ? -11.953 -4.949 4.621 1 91.94 135 SER A O 1
ATOM 1004 N N . TRP A 1 136 ? -10.195 -3.896 5.258 1 91.69 136 TRP A N 1
ATOM 1005 C CA . TRP A 1 136 ? -9.273 -4.801 4.578 1 91.69 136 TRP A CA 1
ATOM 1006 C C . TRP A 1 136 ? -9.406 -6.219 5.121 1 91.69 136 TRP A C 1
ATOM 1008 O O . TRP A 1 136 ? -9.719 -7.148 4.371 1 91.69 136 TRP A O 1
ATOM 1018 N N . VAL A 1 137 ? -9.281 -6.383 6.383 1 92.62 137 VAL A N 1
ATOM 1019 C CA . VAL A 1 137 ? -9.305 -7.703 7 1 92.62 137 VAL A CA 1
ATOM 1020 C C . VAL A 1 137 ? -10.664 -8.352 6.773 1 92.62 137 VAL A C 1
ATOM 1022 O O . VAL A 1 137 ? -10.75 -9.531 6.41 1 92.62 137 VAL A O 1
ATOM 1025 N N . ARG A 1 138 ? -11.656 -7.582 6.91 1 93.06 138 ARG A N 1
ATOM 1026 C CA . ARG A 1 138 ? -13.008 -8.109 6.73 1 93.06 138 ARG A CA 1
ATOM 1027 C C . ARG A 1 138 ? -13.242 -8.539 5.289 1 93.06 138 ARG A C 1
ATOM 1029 O O . ARG A 1 138 ? -13.758 -9.633 5.039 1 93.06 138 ARG A O 1
ATOM 1036 N N . ASN A 1 139 ? -12.898 -7.68 4.305 1 93.38 139 ASN A N 1
ATOM 1037 C CA . ASN A 1 139 ? -13.109 -8.008 2.898 1 93.38 139 ASN A CA 1
ATOM 1038 C C . ASN A 1 139 ? -12.266 -9.203 2.467 1 93.38 139 ASN A C 1
ATOM 1040 O O . ASN A 1 139 ? -12.727 -10.055 1.71 1 93.38 139 ASN A O 1
ATOM 1044 N N . ILE A 1 140 ? -11.086 -9.336 2.947 1 95.75 140 ILE A N 1
ATOM 1045 C CA . ILE A 1 140 ? -10.227 -10.484 2.656 1 95.75 140 ILE A CA 1
ATOM 1046 C C . ILE A 1 140 ? -10.812 -11.734 3.303 1 95.75 140 ILE A C 1
ATOM 1048 O O . ILE A 1 140 ? -10.766 -12.82 2.719 1 95.75 140 ILE A O 1
ATOM 1052 N N . GLY A 1 141 ? -11.352 -11.562 4.488 1 96 141 GLY A N 1
ATOM 1053 C CA . GLY A 1 141 ? -12.055 -12.656 5.141 1 96 141 GLY A CA 1
ATOM 1054 C C . GLY A 1 141 ? -13.242 -13.164 4.34 1 96 141 GLY A C 1
ATOM 1055 O O . GLY A 1 141 ? -13.484 -14.375 4.281 1 96 141 GLY A O 1
ATOM 1056 N N . ASN A 1 142 ? -13.977 -12.25 3.766 1 96.19 142 ASN A N 1
ATOM 1057 C CA . ASN A 1 142 ? -15.094 -12.641 2.908 1 96.19 142 ASN A CA 1
ATOM 1058 C C . ASN A 1 142 ? -14.617 -13.445 1.697 1 96.19 142 ASN A C 1
ATOM 1060 O O . ASN A 1 142 ? -15.242 -14.43 1.312 1 96.19 142 ASN A O 1
ATOM 1064 N N . LEU A 1 143 ? -13.555 -13.008 1.085 1 97.5 143 LEU A N 1
ATOM 1065 C CA . LEU A 1 143 ? -12.977 -13.766 -0.017 1 97.5 143 LEU A CA 1
ATOM 1066 C C . LEU A 1 143 ? -12.539 -15.156 0.448 1 97.5 143 LEU A C 1
ATOM 1068 O O . LEU A 1 143 ? -12.758 -16.141 -0.252 1 97.5 143 LEU A O 1
ATOM 1072 N N . ALA A 1 144 ? -11.898 -15.219 1.64 1 98.25 144 ALA A N 1
ATOM 1073 C CA . ALA A 1 144 ? -11.461 -16.5 2.191 1 98.25 144 ALA A CA 1
ATOM 1074 C C . ALA A 1 144 ? -12.641 -17.453 2.346 1 98.25 144 ALA A C 1
ATOM 1076 O O . ALA A 1 144 ? -12.523 -18.656 2.045 1 98.25 144 ALA A O 1
ATOM 1077 N N . THR A 1 145 ? -13.719 -16.953 2.791 1 98 145 THR A N 1
ATOM 1078 C CA . THR A 1 145 ? -14.93 -17.75 2.949 1 98 145 THR A CA 1
ATOM 1079 C C . THR A 1 145 ? -15.383 -18.312 1.604 1 98 145 THR A C 1
ATOM 1081 O O . THR A 1 145 ? -15.734 -19.484 1.502 1 98 145 THR A O 1
ATOM 1084 N N . THR A 1 146 ? -15.336 -17.469 0.609 1 98.31 146 THR A N 1
ATOM 1085 C CA . THR A 1 146 ? -15.719 -17.906 -0.73 1 98.31 146 THR A CA 1
ATOM 1086 C C . THR A 1 146 ? -14.734 -18.953 -1.261 1 98.31 146 THR A C 1
ATOM 1088 O O . THR A 1 146 ? -15.141 -19.953 -1.844 1 98.31 146 THR A O 1
ATOM 1091 N N . LEU A 1 147 ? -13.445 -18.75 -1.062 1 98.5 147 LEU A N 1
ATOM 1092 C CA . LEU A 1 147 ? -12.422 -19.688 -1.51 1 98.5 147 LEU A CA 1
ATOM 1093 C C . LEU A 1 147 ? -12.57 -21.031 -0.804 1 98.5 147 LEU A C 1
ATOM 1095 O O . LEU A 1 147 ? -12.312 -22.078 -1.398 1 98.5 147 LEU A O 1
ATOM 1099 N N . ARG A 1 148 ? -12.953 -21 0.446 1 98.44 148 ARG A N 1
ATOM 1100 C CA . ARG A 1 148 ? -13.219 -22.234 1.194 1 98.44 148 ARG A CA 1
ATOM 1101 C C . ARG A 1 148 ? -14.336 -23.031 0.547 1 98.44 148 ARG A C 1
ATOM 1103 O O . ARG A 1 148 ? -14.25 -24.266 0.45 1 98.44 148 ARG A O 1
ATOM 1110 N N . LYS A 1 149 ? -15.336 -22.391 0.162 1 98.19 149 LYS A N 1
ATOM 1111 C CA . LYS A 1 149 ? -16.453 -23.047 -0.507 1 98.19 149 LYS A CA 1
ATOM 1112 C C . LYS A 1 149 ? -16.016 -23.656 -1.839 1 98.19 149 LYS A C 1
ATOM 1114 O O . LYS A 1 149 ? -16.422 -24.766 -2.186 1 98.19 149 LYS A O 1
ATOM 1119 N N . LEU A 1 150 ? -15.234 -22.875 -2.598 1 98.12 150 LEU A N 1
ATOM 1120 C CA . LEU A 1 150 ? -14.742 -23.359 -3.877 1 98.12 150 LEU A CA 1
ATOM 1121 C C . LEU A 1 150 ? -13.836 -24.578 -3.68 1 98.12 150 LEU A C 1
ATOM 1123 O O . LEU A 1 150 ? -13.836 -25.5 -4.5 1 98.12 150 LEU A O 1
ATOM 1127 N N . ASP A 1 151 ? -13.055 -24.562 -2.586 1 97.88 151 ASP A N 1
ATOM 1128 C CA . ASP A 1 151 ? -12.227 -25.719 -2.225 1 97.88 151 ASP A CA 1
ATOM 1129 C C . ASP A 1 151 ? -13.102 -26.922 -1.863 1 97.88 151 ASP A C 1
ATOM 1131 O O . ASP A 1 151 ? -12.859 -28.031 -2.342 1 97.88 151 ASP A O 1
ATOM 1135 N N . SER A 1 152 ? -14.102 -26.719 -1.076 1 97.19 152 SER A N 1
ATOM 1136 C CA . SER A 1 152 ? -14.961 -27.781 -0.567 1 97.19 152 SER A CA 1
ATOM 1137 C C . SER A 1 152 ? -15.703 -28.484 -1.701 1 97.19 152 SER A C 1
ATOM 1139 O O . SER A 1 152 ? -15.969 -29.688 -1.625 1 97.19 152 SER A O 1
ATOM 1141 N N . ARG A 1 153 ? -15.961 -27.781 -2.729 1 95.25 153 ARG A N 1
ATOM 1142 C CA . ARG A 1 153 ? -16.688 -28.391 -3.836 1 95.25 153 ARG A CA 1
ATOM 1143 C C . ARG A 1 153 ? -15.727 -28.906 -4.898 1 95.25 153 ARG A C 1
ATOM 1145 O O . ARG A 1 153 ? -16.141 -29.328 -5.98 1 95.25 153 ARG A O 1
ATOM 1152 N N . GLY A 1 154 ? -14.508 -28.734 -4.664 1 96.38 154 GLY A N 1
ATOM 1153 C CA . GLY A 1 154 ? -13.484 -29.344 -5.504 1 96.38 154 GLY A CA 1
ATOM 1154 C C . GLY A 1 154 ? -13.109 -28.5 -6.703 1 96.38 154 GLY A C 1
ATOM 1155 O O . GLY A 1 154 ? -12.406 -28.953 -7.602 1 96.38 154 GLY A O 1
ATOM 1156 N N . ALA A 1 155 ? -13.547 -27.203 -6.777 1 96.75 155 ALA A N 1
ATOM 1157 C CA . ALA A 1 155 ? -13.242 -26.328 -7.895 1 96.75 155 ALA A CA 1
ATOM 1158 C C . ALA A 1 155 ? -11.812 -25.797 -7.805 1 96.75 155 ALA A C 1
ATOM 1160 O O . ALA A 1 155 ? -11.203 -25.469 -8.82 1 96.75 155 ALA A O 1
ATOM 1161 N N . LEU A 1 156 ? -11.336 -25.641 -6.57 1 98 156 LEU A N 1
ATOM 1162 C CA . LEU A 1 156 ? -9.961 -25.266 -6.258 1 98 156 LEU A CA 1
ATOM 1163 C C . LEU A 1 156 ? -9.375 -26.172 -5.188 1 98 156 LEU A C 1
ATOM 1165 O O . LEU A 1 156 ? -10.109 -26.922 -4.527 1 98 156 LEU A O 1
ATOM 1169 N N . ARG A 1 157 ? -8.078 -26.266 -5.086 1 98 157 ARG A N 1
ATOM 1170 C CA . ARG A 1 157 ? -7.352 -26.938 -4.012 1 98 157 ARG A CA 1
ATOM 1171 C C . ARG A 1 157 ? -6.594 -25.938 -3.152 1 98 157 ARG A C 1
ATOM 1173 O O . ARG A 1 157 ? -5.488 -25.516 -3.506 1 98 157 ARG A O 1
ATOM 1180 N N . ILE A 1 158 ? -7.199 -25.625 -2.088 1 97.75 158 ILE A N 1
ATOM 1181 C CA . ILE A 1 158 ? -6.668 -24.547 -1.261 1 97.75 158 ILE A CA 1
ATOM 1182 C C . ILE A 1 158 ? -6.5 -25.031 0.177 1 97.75 158 ILE A C 1
ATOM 1184 O O . ILE A 1 158 ? -7.469 -25.078 0.938 1 97.75 158 ILE A O 1
ATOM 1188 N N . PRO A 1 159 ? -5.262 -25.328 0.543 1 96 159 PRO A N 1
ATOM 1189 C CA . PRO A 1 159 ? -5.027 -25.828 1.9 1 96 159 PRO A CA 1
ATOM 1190 C C . PRO A 1 159 ? -5.355 -24.797 2.975 1 96 159 PRO A C 1
ATOM 1192 O O . PRO A 1 159 ? -5.852 -25.156 4.047 1 96 159 PRO A O 1
ATOM 1195 N N . ASP A 1 160 ? -5.121 -23.531 2.736 1 97.12 160 ASP A N 1
ATOM 1196 C CA . ASP A 1 160 ? -5.375 -22.453 3.682 1 97.12 160 ASP A CA 1
ATOM 1197 C C . ASP A 1 160 ? -6.043 -21.266 2.988 1 97.12 160 ASP A C 1
ATOM 1199 O O . ASP A 1 160 ? -5.363 -20.406 2.424 1 97.12 160 ASP A O 1
ATOM 1203 N N . PRO A 1 161 ? -7.379 -21.188 3.072 1 97.94 161 PRO A N 1
ATOM 1204 C CA . PRO A 1 161 ? -8.117 -20.141 2.354 1 97.94 161 PRO A CA 1
ATOM 1205 C C . PRO A 1 161 ? -7.758 -18.734 2.818 1 97.94 161 PRO A C 1
ATOM 1207 O O . PRO A 1 161 ? -7.836 -17.781 2.037 1 97.94 161 PRO A O 1
ATOM 1210 N N . ASP A 1 162 ? -7.367 -18.516 4.098 1 96.94 162 ASP A N 1
ATOM 1211 C CA . ASP A 1 162 ? -6.992 -17.203 4.59 1 96.94 162 ASP A CA 1
ATOM 1212 C C . ASP A 1 162 ? -5.715 -16.703 3.914 1 96.94 162 ASP A C 1
ATOM 1214 O O . ASP A 1 162 ? -5.652 -15.562 3.453 1 96.94 162 ASP A O 1
ATOM 1218 N N . ILE A 1 163 ? -4.75 -17.578 3.766 1 96.88 163 ILE A N 1
ATOM 1219 C CA . ILE A 1 163 ? -3.496 -17.25 3.1 1 96.88 163 ILE A CA 1
ATOM 1220 C C . ILE A 1 163 ? -3.754 -17 1.614 1 96.88 163 ILE A C 1
ATOM 1222 O O . ILE A 1 163 ? -3.277 -16 1.054 1 96.88 163 ILE A O 1
ATOM 1226 N N . ALA A 1 164 ? -4.547 -17.875 1.023 1 98.25 164 ALA A N 1
ATOM 1227 C CA . ALA A 1 164 ? -4.844 -17.766 -0.403 1 98.25 164 ALA A CA 1
ATOM 1228 C C . ALA A 1 164 ? -5.562 -16.453 -0.709 1 98.25 164 ALA A C 1
ATOM 1230 O O . ALA A 1 164 ? -5.281 -15.805 -1.721 1 98.25 164 ALA A O 1
ATOM 1231 N N . ALA A 1 165 ? -6.5 -16.047 0.147 1 98.31 165 ALA A N 1
ATOM 1232 C CA . ALA A 1 165 ? -7.262 -14.82 -0.055 1 98.31 165 ALA A CA 1
ATOM 1233 C C . ALA A 1 165 ? -6.355 -13.594 0.014 1 98.31 165 ALA A C 1
ATOM 1235 O O . ALA A 1 165 ? -6.48 -12.672 -0.798 1 98.31 165 ALA A O 1
ATOM 1236 N N . GLU A 1 166 ? -5.512 -13.586 1.007 1 97.44 166 GLU A N 1
ATOM 1237 C CA . GLU A 1 166 ? -4.562 -12.484 1.132 1 97.44 166 GLU A CA 1
ATOM 1238 C C . GLU A 1 166 ? -3.641 -12.414 -0.084 1 97.44 166 GLU A C 1
ATOM 1240 O O . GLU A 1 166 ? -3.426 -11.328 -0.639 1 97.44 166 GLU A O 1
ATOM 1245 N N . GLN A 1 167 ? -3.102 -13.547 -0.501 1 98.31 167 GLN A N 1
ATOM 1246 C CA . GLN A 1 167 ? -2.223 -13.617 -1.662 1 98.31 167 GLN A CA 1
ATOM 1247 C C . GLN A 1 167 ? -2.926 -13.102 -2.916 1 98.31 167 GLN A C 1
ATOM 1249 O O . GLN A 1 167 ? -2.391 -12.25 -3.631 1 98.31 167 GLN A O 1
ATOM 1254 N N . LEU A 1 168 ? -4.121 -13.594 -3.162 1 98.62 168 LEU A N 1
ATOM 1255 C CA . LEU A 1 168 ? -4.867 -13.203 -4.355 1 98.62 168 LEU A CA 1
ATOM 1256 C C . LEU A 1 168 ? -5.16 -11.703 -4.348 1 98.62 168 LEU A C 1
ATOM 1258 O O . LEU A 1 168 ? -5.023 -11.031 -5.371 1 98.62 168 LEU A O 1
ATOM 1262 N N . THR A 1 169 ? -5.551 -11.164 -3.195 1 97.94 169 THR A N 1
ATOM 1263 C CA . THR A 1 169 ? -5.863 -9.75 -3.064 1 97.94 169 THR A CA 1
ATOM 1264 C C . THR A 1 169 ? -4.672 -8.891 -3.475 1 97.94 169 THR A C 1
ATOM 1266 O O . THR A 1 169 ? -4.801 -7.992 -4.309 1 97.94 169 THR A O 1
ATOM 1269 N N . TRP A 1 170 ? -3.521 -9.195 -2.994 1 97.69 170 TRP A N 1
ATOM 1270 C CA . TRP A 1 170 ? -2.365 -8.328 -3.201 1 97.69 170 TRP A CA 1
ATOM 1271 C C . TRP A 1 170 ? -1.742 -8.578 -4.57 1 97.69 170 TRP A C 1
ATOM 1273 O O . TRP A 1 170 ? -1.143 -7.668 -5.156 1 97.69 170 TRP A O 1
ATOM 1283 N N . LEU A 1 171 ? -1.935 -9.766 -5.129 1 98 171 LEU A N 1
ATOM 1284 C CA . LEU A 1 171 ? -1.578 -9.984 -6.527 1 98 171 LEU A CA 1
ATOM 1285 C C . LEU A 1 171 ? -2.363 -9.047 -7.441 1 98 171 LEU A C 1
ATOM 1287 O O . LEU A 1 171 ? -1.85 -8.602 -8.469 1 98 171 LEU A O 1
ATOM 1291 N N . VAL A 1 172 ? -3.566 -8.75 -7.023 1 97.56 172 VAL A N 1
ATOM 1292 C CA . VAL A 1 172 ? -4.484 -8.023 -7.891 1 97.56 172 VAL A CA 1
ATOM 1293 C C . VAL A 1 172 ? -4.305 -6.52 -7.688 1 97.56 172 VAL A C 1
ATOM 1295 O O . VAL A 1 172 ? -4.266 -5.754 -8.656 1 97.56 172 VAL A O 1
ATOM 1298 N N . VAL A 1 173 ? -4.121 -6.082 -6.445 1 96.56 173 VAL A N 1
ATOM 1299 C CA . VAL A 1 173 ? -4.273 -4.645 -6.242 1 96.56 173 VAL A CA 1
ATOM 1300 C C . VAL A 1 173 ? -2.941 -4.043 -5.801 1 96.56 173 VAL A C 1
ATOM 1302 O O . VAL A 1 173 ? -2.777 -2.82 -5.789 1 96.56 173 VAL A O 1
ATOM 1305 N N . GLY A 1 174 ? -1.923 -4.859 -5.453 1 96.69 174 GLY A N 1
ATOM 1306 C CA . GLY A 1 174 ? -0.701 -4.34 -4.859 1 96.69 174 GLY A CA 1
ATOM 1307 C C . GLY A 1 174 ? -0.068 -3.227 -5.676 1 96.69 174 GLY A C 1
ATOM 1308 O O . GLY A 1 174 ? 0.052 -2.096 -5.199 1 96.69 174 GLY A O 1
ATOM 1309 N N . ALA A 1 175 ? 0.232 -3.479 -6.926 1 94.62 175 ALA A N 1
ATOM 1310 C CA . ALA A 1 175 ? 0.977 -2.557 -7.781 1 94.62 175 ALA A CA 1
ATOM 1311 C C . ALA A 1 175 ? 0.127 -1.345 -8.148 1 94.62 175 ALA A C 1
ATOM 1313 O O . ALA A 1 175 ? 0.549 -0.202 -7.961 1 94.62 175 ALA A O 1
ATOM 1314 N N . PRO A 1 176 ? -1.082 -1.54 -8.609 1 94.5 176 PRO A N 1
ATOM 1315 C CA . PRO A 1 176 ? -1.854 -0.36 -9.008 1 94.5 176 PRO A CA 1
ATOM 1316 C C . PRO A 1 176 ? -2.215 0.534 -7.82 1 94.5 176 PRO A C 1
ATOM 1318 O O . PRO A 1 176 ? -2.279 1.758 -7.965 1 94.5 176 PRO A O 1
ATOM 1321 N N . LEU A 1 177 ? -2.469 -0.031 -6.652 1 94.94 177 LEU A N 1
ATOM 1322 C CA . LEU A 1 177 ? -2.76 0.775 -5.473 1 94.94 177 LEU A CA 1
ATOM 1323 C C . LEU A 1 177 ? -1.538 1.583 -5.051 1 94.94 177 LEU A C 1
ATOM 1325 O O . LEU A 1 177 ? -1.652 2.768 -4.73 1 94.94 177 LEU A O 1
ATOM 1329 N N . ASN A 1 178 ? -0.359 0.938 -5.035 1 94.75 178 ASN A N 1
ATOM 1330 C CA . ASN A 1 178 ? 0.881 1.644 -4.727 1 94.75 178 ASN A CA 1
ATOM 1331 C C . ASN A 1 178 ? 1.101 2.826 -5.668 1 94.75 178 ASN A C 1
ATOM 1333 O O . ASN A 1 178 ? 1.423 3.928 -5.219 1 94.75 178 ASN A O 1
ATOM 1337 N N . SER A 1 179 ? 0.911 2.6 -6.938 1 93.56 179 SER A N 1
ATOM 1338 C CA . SER A 1 179 ? 1.089 3.645 -7.941 1 93.56 179 SER A CA 1
ATOM 1339 C C . SER A 1 179 ? 0.115 4.797 -7.715 1 93.56 179 SER A C 1
ATOM 1341 O O . SER A 1 179 ? 0.509 5.965 -7.746 1 93.56 179 SER A O 1
ATOM 1343 N N . ARG A 1 180 ? -1.101 4.445 -7.434 1 92.19 180 ARG A N 1
ATOM 1344 C CA . ARG A 1 180 ? -2.135 5.457 -7.258 1 92.19 180 ARG A CA 1
ATOM 1345 C C . ARG A 1 180 ? -1.893 6.273 -5.992 1 92.19 180 ARG A C 1
ATOM 1347 O O . ARG A 1 180 ? -2.119 7.484 -5.973 1 92.19 180 ARG A O 1
ATOM 1354 N N . MET A 1 181 ? -1.456 5.652 -4.945 1 92.94 181 MET A N 1
ATOM 1355 C CA . MET A 1 181 ? -1.198 6.32 -3.676 1 92.94 181 MET A CA 1
ATOM 1356 C C . MET A 1 181 ? -0.03 7.293 -3.799 1 92.94 181 MET A C 1
ATOM 1358 O O . MET A 1 181 ? -0.017 8.344 -3.15 1 92.94 181 MET A O 1
ATOM 1362 N N . LEU A 1 182 ? 0.956 6.977 -4.645 1 91.69 182 LEU A N 1
ATOM 1363 C CA . LEU A 1 182 ? 2.18 7.766 -4.738 1 91.69 182 LEU A CA 1
ATOM 1364 C C . LEU A 1 182 ? 2.098 8.758 -5.891 1 91.69 182 LEU A C 1
ATOM 1366 O O . LEU A 1 182 ? 2.691 9.844 -5.828 1 91.69 182 LEU A O 1
ATOM 1370 N N . ASP A 1 183 ? 1.477 8.328 -6.949 1 86.38 183 ASP A N 1
ATOM 1371 C CA . ASP A 1 183 ? 1.364 9.164 -8.141 1 86.38 183 ASP A CA 1
ATOM 1372 C C . ASP A 1 183 ? -0.066 9.164 -8.672 1 86.38 183 ASP A C 1
ATOM 1374 O O . ASP A 1 183 ? -0.487 8.219 -9.344 1 86.38 183 ASP A O 1
ATOM 1378 N N . ALA A 1 184 ? -0.712 10.258 -8.414 1 70.31 184 ALA A N 1
ATOM 1379 C CA . ALA A 1 184 ? -2.127 10.375 -8.766 1 70.31 184 ALA A CA 1
ATOM 1380 C C . ALA A 1 184 ? -2.314 10.422 -10.281 1 70.31 184 ALA A C 1
ATOM 1382 O O . ALA A 1 184 ? -3.418 10.203 -10.781 1 70.31 184 ALA A O 1
ATOM 1383 N N . THR A 1 185 ? -1.265 10.742 -10.93 1 67.06 185 THR A N 1
ATOM 1384 C CA . THR A 1 185 ? -1.384 10.938 -12.375 1 67.06 185 THR A CA 1
ATOM 1385 C C . THR A 1 185 ? -1.222 9.609 -13.109 1 67.06 185 THR A C 1
ATOM 1387 O O . THR A 1 185 ? -1.422 9.539 -14.328 1 67.06 185 THR A O 1
ATOM 1390 N N . THR A 1 186 ? -0.806 8.688 -12.273 1 61.38 186 THR A N 1
ATOM 1391 C CA . THR A 1 186 ? -0.69 7.395 -12.93 1 61.38 186 THR A CA 1
ATOM 1392 C C . THR A 1 186 ? -2.062 6.887 -13.367 1 61.38 186 THR A C 1
ATOM 1394 O O . THR A 1 186 ? -3.014 6.906 -12.586 1 61.38 186 THR A O 1
ATOM 1397 N N . ALA A 1 187 ? -2.379 7.066 -14.711 1 51.84 187 ALA A N 1
ATOM 1398 C CA . ALA A 1 187 ? -3.66 6.672 -15.297 1 51.84 187 ALA A CA 1
ATOM 1399 C C . ALA A 1 187 ? -4.039 5.254 -14.883 1 51.84 187 ALA A C 1
ATOM 1401 O O . ALA A 1 187 ? -3.176 4.383 -14.758 1 51.84 187 ALA A O 1
ATOM 1402 N N . ILE A 1 188 ? -5.215 5.219 -14.141 1 48.25 188 ILE A N 1
ATOM 1403 C CA . ILE A 1 188 ? -5.82 3.896 -14 1 48.25 188 ILE A CA 1
ATOM 1404 C C . ILE A 1 188 ? -6.211 3.363 -15.375 1 48.25 188 ILE A C 1
ATOM 1406 O O . ILE A 1 188 ? -6.945 4.02 -16.125 1 48.25 188 ILE A O 1
ATOM 1410 N N . THR A 1 189 ? -5.387 2.799 -16 1 42.59 189 THR A N 1
ATOM 1411 C CA . THR A 1 189 ? -5.809 2.301 -17.312 1 42.59 189 THR A CA 1
ATOM 1412 C C . THR A 1 189 ? -7.074 1.456 -17.188 1 42.59 189 THR A C 1
ATOM 1414 O O . THR A 1 189 ? -7.094 0.468 -16.453 1 42.59 189 THR A O 1
ATOM 1417 N N . THR A 1 190 ? -8.164 2.125 -17.125 1 41.34 190 THR A N 1
ATOM 1418 C CA . THR A 1 190 ? -9.398 1.354 -17.281 1 41.34 190 THR A CA 1
ATOM 1419 C C . THR A 1 190 ? -9.414 0.627 -18.625 1 41.34 190 THR A C 1
ATOM 1421 O O . THR A 1 190 ? -8.781 1.069 -19.578 1 41.34 190 THR A O 1
ATOM 1424 N N . PRO A 1 191 ? -9.898 -0.605 -18.578 1 38.97 191 PRO A N 1
ATOM 1425 C CA . PRO A 1 191 ? -9.992 -1.346 -19.828 1 38.97 191 PRO A CA 1
ATOM 1426 C C . PRO A 1 191 ? -10.547 -0.498 -20.984 1 38.97 191 PRO A C 1
ATOM 1428 O O . PRO A 1 191 ? -10.359 -0.837 -22.156 1 38.97 191 PRO A O 1
ATOM 1431 N N . THR A 1 192 ? -11.508 0.296 -20.734 1 37.97 192 THR A N 1
ATOM 1432 C CA . THR A 1 192 ? -12.18 0.878 -21.891 1 37.97 192 THR A CA 1
ATOM 1433 C C . THR A 1 192 ? -11.242 1.834 -22.625 1 37.97 192 THR A C 1
ATOM 1435 O O . THR A 1 192 ? -11.586 2.359 -23.688 1 37.97 192 THR A O 1
ATOM 1438 N N . ASP A 1 193 ? -10.531 2.656 -21.969 1 38.88 193 ASP A N 1
ATOM 1439 C CA . ASP A 1 193 ? -9.781 3.617 -22.766 1 38.88 193 ASP A CA 1
ATOM 1440 C C . ASP A 1 193 ? -8.852 2.906 -23.75 1 38.88 193 ASP A C 1
ATOM 1442 O O . ASP A 1 193 ? -7.988 2.129 -23.328 1 38.88 193 ASP A O 1
ATOM 1446 N N . THR A 1 194 ? -9.281 2.748 -25.031 1 35.59 194 THR A N 1
ATOM 1447 C CA . THR A 1 194 ? -8.586 2.318 -26.234 1 35.59 194 THR A CA 1
ATOM 1448 C C . THR A 1 194 ? -7.156 2.855 -26.25 1 35.59 194 THR A C 1
ATOM 1450 O O . THR A 1 194 ? -6.387 2.566 -27.172 1 35.59 194 THR A O 1
ATOM 1453 N N . ALA A 1 195 ? -7.094 4.262 -25.859 1 35.44 195 ALA A N 1
ATOM 1454 C CA . ALA A 1 195 ? -5.758 4.766 -26.172 1 35.44 195 ALA A CA 1
ATOM 1455 C C . ALA A 1 195 ? -4.68 3.859 -25.578 1 35.44 195 ALA A C 1
ATOM 1457 O O . ALA A 1 195 ? -4.922 3.158 -24.594 1 35.44 195 ALA A O 1
ATOM 1458 N N . THR A 1 196 ? -3.52 3.729 -26.188 1 36.34 196 THR A N 1
ATOM 1459 C CA . THR A 1 196 ? -2.293 2.947 -26.094 1 36.34 196 THR A CA 1
ATOM 1460 C C . THR A 1 196 ? -1.821 2.863 -24.641 1 36.34 196 THR A C 1
ATOM 1462 O O . THR A 1 196 ? -0.703 2.422 -24.375 1 36.34 196 THR A O 1
ATOM 1465 N N . ASN A 1 197 ? -2.266 3.721 -23.812 1 39.16 197 ASN A N 1
ATOM 1466 C CA . ASN A 1 197 ? -1.523 3.635 -22.547 1 39.16 197 ASN A CA 1
ATOM 1467 C C . ASN A 1 197 ? -1.619 2.24 -21.938 1 39.16 197 ASN A C 1
ATOM 1469 O O . ASN A 1 197 ? -2.699 1.811 -21.531 1 39.16 197 ASN A O 1
ATOM 1473 N N . THR A 1 198 ? -1.056 1.228 -22.578 1 40.31 198 THR A N 1
ATOM 1474 C CA . THR A 1 198 ? -0.705 -0.183 -22.453 1 40.31 198 THR A CA 1
ATOM 1475 C C . THR A 1 198 ? -0.597 -0.59 -20.984 1 40.31 198 THR A C 1
ATOM 1477 O O . THR A 1 198 ? 0.504 -0.81 -20.484 1 40.31 198 THR A O 1
ATOM 1480 N N . ALA A 1 199 ? -1.127 0.129 -20.109 1 48.16 199 ALA A N 1
ATOM 1481 C CA . ALA A 1 199 ? -0.888 -0.51 -18.828 1 48.16 199 ALA A CA 1
ATOM 1482 C C . ALA A 1 199 ? -1.282 -1.983 -18.859 1 48.16 199 ALA A C 1
ATOM 1484 O O . ALA A 1 199 ? -2.414 -2.322 -19.219 1 48.16 199 ALA A O 1
ATOM 1485 N N . THR A 1 200 ? -0.341 -2.865 -19.266 1 56.88 200 THR A N 1
ATOM 1486 C CA . THR A 1 200 ? -0.424 -4.32 -19.344 1 56.88 200 THR A CA 1
ATOM 1487 C C . THR A 1 200 ? -1.372 -4.859 -18.281 1 56.88 200 THR A C 1
ATOM 1489 O O . THR A 1 200 ? -1.269 -4.492 -17.109 1 56.88 200 THR A O 1
ATOM 1492 N N . ASP A 1 201 ? -2.582 -5.254 -18.719 1 75.44 201 ASP A N 1
ATOM 1493 C CA . ASP A 1 201 ? -3.484 -5.977 -17.828 1 75.44 201 ASP A CA 1
ATOM 1494 C C . ASP A 1 201 ? -2.713 -6.941 -16.922 1 75.44 201 ASP A C 1
ATOM 1496 O O . ASP A 1 201 ? -2.047 -7.855 -17.422 1 75.44 201 ASP A O 1
ATOM 1500 N N . THR A 1 202 ? -2.691 -6.594 -15.703 1 89.81 202 THR A N 1
ATOM 1501 C CA . THR A 1 202 ? -1.958 -7.453 -14.781 1 89.81 202 THR A CA 1
ATOM 1502 C C . THR A 1 202 ? -2.906 -8.398 -14.055 1 89.81 202 THR A C 1
ATOM 1504 O O . THR A 1 202 ? -2.471 -9.234 -13.258 1 89.81 202 THR A O 1
ATOM 1507 N N . VAL A 1 203 ? -4.234 -8.297 -14.422 1 96.38 203 VAL A N 1
ATOM 1508 C CA . VAL A 1 203 ? -5.203 -9.125 -13.703 1 96.38 203 VAL A CA 1
ATOM 1509 C C . VAL A 1 203 ? -5.102 -10.57 -14.172 1 96.38 203 VAL A C 1
ATOM 1511 O O . VAL A 1 203 ? -4.957 -11.484 -13.352 1 96.38 203 VAL A O 1
ATOM 1514 N N . GLU A 1 204 ? -5.148 -10.812 -15.461 1 96.62 204 GLU A N 1
ATOM 1515 C CA . GLU A 1 204 ? -5.16 -12.172 -15.977 1 96.62 204 GLU A CA 1
ATOM 1516 C C . GLU A 1 204 ? -3.889 -12.922 -15.594 1 96.62 204 GLU A C 1
ATOM 1518 O O . GLU A 1 204 ? -3.953 -14.047 -15.078 1 96.62 204 GLU A O 1
ATOM 1523 N N . PRO A 1 205 ? -2.701 -12.258 -15.742 1 96.5 205 PRO A N 1
ATOM 1524 C CA . PRO A 1 205 ? -1.495 -12.945 -15.273 1 96.5 205 PRO A CA 1
ATOM 1525 C C . PRO A 1 205 ? -1.529 -13.25 -13.781 1 96.5 205 PRO A C 1
ATOM 1527 O O . PRO A 1 205 ? -1.001 -14.273 -13.336 1 96.5 205 PRO A O 1
ATOM 1530 N N . ALA A 1 206 ? -2.105 -12.391 -12.992 1 97.94 206 ALA A N 1
ATOM 1531 C CA . ALA A 1 206 ? -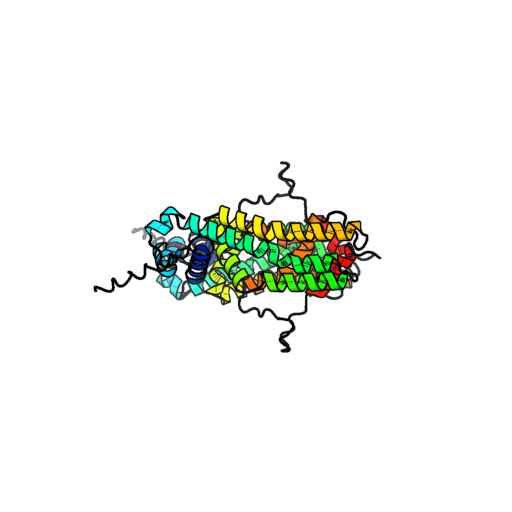2.232 -12.625 -11.555 1 97.94 206 ALA A CA 1
ATOM 1532 C C . ALA A 1 206 ? -3.107 -13.844 -11.273 1 97.94 206 ALA A C 1
ATOM 1534 O O . ALA A 1 206 ? -2.77 -14.68 -10.43 1 97.94 206 ALA A O 1
ATOM 1535 N N . ILE A 1 207 ? -4.215 -13.922 -12.008 1 98.19 207 ILE A N 1
ATOM 1536 C CA . ILE A 1 207 ? -5.137 -15.039 -11.828 1 98.19 207 ILE A CA 1
ATOM 1537 C C . ILE A 1 207 ? -4.473 -16.328 -12.297 1 98.19 207 ILE A C 1
ATOM 1539 O O . ILE A 1 207 ? -4.613 -17.375 -11.648 1 98.19 207 ILE A O 1
ATOM 1543 N N . ASP A 1 208 ? -3.697 -16.281 -13.367 1 97.38 208 ASP A N 1
ATOM 1544 C CA . ASP A 1 208 ? -3.004 -17.453 -13.867 1 97.38 208 ASP A CA 1
ATOM 1545 C C . ASP A 1 208 ? -1.961 -17.953 -12.867 1 97.38 208 ASP A C 1
ATOM 1547 O O . ASP A 1 208 ? -1.81 -19.156 -12.664 1 97.38 208 ASP A O 1
ATOM 1551 N N . LEU A 1 209 ? -1.308 -17.031 -12.242 1 97.94 209 LEU A N 1
ATOM 1552 C CA . LEU A 1 209 ? -0.357 -17.391 -11.203 1 97.94 209 LEU A CA 1
ATOM 1553 C C . LEU A 1 209 ? -1.064 -18.078 -10.039 1 97.94 209 LEU A C 1
ATOM 1555 O O . LEU A 1 209 ? -0.611 -19.109 -9.555 1 97.94 209 LEU A O 1
ATOM 1559 N N . PHE A 1 210 ? -2.141 -17.5 -9.594 1 98.69 210 PHE A N 1
ATOM 1560 C CA . PHE A 1 210 ? -2.928 -18.031 -8.484 1 98.69 210 PHE A CA 1
ATOM 1561 C C . PHE A 1 210 ? -3.408 -19.453 -8.797 1 98.69 210 PHE A C 1
ATOM 1563 O O . PHE A 1 210 ? -3.287 -20.344 -7.961 1 98.69 210 PHE A O 1
ATOM 1570 N N . LEU A 1 211 ? -3.865 -19.656 -10.031 1 98.38 211 LEU A N 1
ATOM 1571 C CA . LEU A 1 211 ? -4.453 -20.938 -10.422 1 98.38 211 LEU A CA 1
ATOM 1572 C C . LEU A 1 211 ? -3.371 -21.984 -10.648 1 98.38 211 LEU A C 1
ATOM 1574 O O . LEU A 1 211 ? -3.631 -23.188 -10.539 1 98.38 211 LEU A O 1
ATOM 1578 N N . ALA A 1 212 ? -2.162 -21.594 -10.969 1 96.75 212 ALA A N 1
ATOM 1579 C CA . ALA A 1 212 ? -1.055 -22.547 -11.086 1 96.75 212 ALA A CA 1
ATOM 1580 C C . ALA A 1 212 ? -0.801 -23.25 -9.758 1 96.75 212 ALA A C 1
ATOM 1582 O O . ALA A 1 212 ? -0.398 -24.422 -9.742 1 96.75 212 ALA A O 1
ATOM 1583 N N . ALA A 1 213 ? -1.101 -22.562 -8.688 1 96.38 213 ALA A N 1
ATOM 1584 C CA . ALA A 1 213 ? -0.861 -23.125 -7.363 1 96.38 213 ALA A CA 1
ATOM 1585 C C . ALA A 1 213 ? -2.115 -23.797 -6.82 1 96.38 213 ALA A C 1
ATOM 1587 O O . ALA A 1 213 ? -2.035 -24.859 -6.191 1 96.38 213 ALA A O 1
ATOM 1588 N N . TYR A 1 214 ? -3.246 -23.188 -7.152 1 97.38 214 TYR A N 1
ATOM 1589 C CA . TYR A 1 214 ? -4.434 -23.594 -6.41 1 97.38 214 TYR A CA 1
ATOM 1590 C C . TYR A 1 214 ? -5.484 -24.188 -7.344 1 97.38 214 TYR A C 1
ATOM 1592 O O . TYR A 1 214 ? -6.512 -24.688 -6.891 1 97.38 214 TYR A O 1
ATOM 1600 N N . GLY A 1 215 ? -5.223 -24.047 -8.617 1 95.44 215 GLY A N 1
ATOM 1601 C CA . GLY A 1 215 ? -6.156 -24.609 -9.578 1 95.44 215 GLY A CA 1
ATOM 1602 C C . GLY A 1 215 ? -6.188 -26.125 -9.562 1 95.44 215 GLY A C 1
ATOM 1603 O O . GLY A 1 215 ? -5.234 -26.766 -9.117 1 95.44 215 GLY A O 1
ATOM 1604 N N . ARG A 1 216 ? -7.27 -26.672 -9.906 1 85.06 216 ARG A N 1
ATOM 1605 C CA . ARG A 1 216 ? -7.379 -28.125 -10.055 1 85.06 216 ARG A CA 1
ATOM 1606 C C . ARG A 1 216 ? -7.023 -28.547 -11.477 1 85.06 216 ARG A C 1
ATOM 1608 O O . ARG A 1 216 ? -7.32 -27.844 -12.438 1 85.06 216 ARG A O 1
ATOM 1615 N N . ASP A 1 217 ? -6.09 -29.594 -11.586 1 65.38 217 ASP A N 1
ATOM 1616 C CA . ASP A 1 217 ? -5.758 -30.219 -12.859 1 65.38 217 ASP A CA 1
ATOM 1617 C C . ASP A 1 217 ? -7.02 -30.641 -13.609 1 65.38 217 ASP A C 1
ATOM 1619 O O . ASP A 1 217 ? -8.039 -30.938 -12.984 1 65.38 217 ASP A O 1
ATOM 1623 N N . MET B 1 1 ? 54.844 39.438 21.266 1 37.44 1 MET B N 1
ATOM 1624 C CA . MET B 1 1 ? 54.562 38.438 20.234 1 37.44 1 MET B CA 1
ATOM 1625 C C . MET B 1 1 ? 53.125 37.938 20.312 1 37.44 1 MET B C 1
ATOM 1627 O O . MET B 1 1 ? 52.781 37.188 21.25 1 37.44 1 MET B O 1
ATOM 1631 N N . SER B 1 2 ? 52.031 38.656 19.812 1 38.47 2 SER B N 1
ATOM 1632 C CA . SER B 1 2 ? 50.562 38.594 19.812 1 38.47 2 SER B CA 1
ATOM 1633 C C . SER B 1 2 ? 50.062 37.312 19.125 1 38.47 2 SER B C 1
ATOM 1635 O O . SER B 1 2 ? 50.344 37.094 17.938 1 38.47 2 SER B O 1
ATOM 1637 N N . SER B 1 3 ? 50 36.156 19.828 1 38.12 3 SER B N 1
ATOM 1638 C CA . SER B 1 3 ? 49.406 34.906 19.375 1 38.12 3 SER B CA 1
ATOM 1639 C C . SER B 1 3 ? 48.031 35.125 18.766 1 38.12 3 SER B C 1
ATOM 1641 O O . SER B 1 3 ? 47.125 35.562 19.453 1 38.12 3 SER B O 1
ATOM 1643 N N . ALA B 1 4 ? 48.031 35.562 17.5 1 41.12 4 ALA B N 1
ATOM 1644 C CA . ALA B 1 4 ? 46.781 35.75 16.781 1 41.12 4 ALA B CA 1
ATOM 1645 C C . ALA B 1 4 ? 45.906 34.5 16.875 1 41.12 4 ALA B C 1
ATOM 1647 O O . ALA B 1 4 ? 46.312 33.406 16.438 1 41.12 4 ALA B O 1
ATOM 1648 N N . GLY B 1 5 ? 45.094 34.25 17.938 1 38.28 5 GLY B N 1
ATOM 1649 C CA . GLY B 1 5 ? 44.062 33.219 18.047 1 38.28 5 GLY B CA 1
ATOM 1650 C C . GLY B 1 5 ? 43.281 33 16.781 1 38.28 5 GLY B C 1
ATOM 1651 O O . GLY B 1 5 ? 42.719 33.969 16.234 1 38.28 5 GLY B O 1
ATOM 1652 N N . GLY B 1 6 ? 43.781 32.25 15.852 1 39.91 6 GLY B N 1
ATOM 1653 C CA . GLY B 1 6 ? 43.094 31.875 14.633 1 39.91 6 GLY B CA 1
ATOM 1654 C C . GLY B 1 6 ? 41.594 31.688 14.844 1 39.91 6 GLY B C 1
ATOM 1655 O O . GLY B 1 6 ? 41.156 31.078 15.828 1 39.91 6 GLY B O 1
ATOM 1656 N N . ARG B 1 7 ? 40.812 32.656 14.523 1 43.25 7 ARG B N 1
ATOM 1657 C CA . ARG B 1 7 ? 39.344 32.625 14.555 1 43.25 7 ARG B CA 1
ATOM 1658 C C . ARG B 1 7 ? 38.844 31.234 14.141 1 43.25 7 ARG B C 1
ATOM 1660 O O . ARG B 1 7 ? 39.219 30.719 13.094 1 43.25 7 ARG B O 1
ATOM 1667 N N . ARG B 1 8 ? 38.75 30.25 15.008 1 42.62 8 ARG B N 1
ATOM 1668 C CA . ARG B 1 8 ? 38.031 29 14.781 1 42.62 8 ARG B CA 1
ATOM 1669 C C . ARG B 1 8 ? 36.812 29.203 13.875 1 42.62 8 ARG B C 1
ATOM 1671 O O . ARG B 1 8 ? 35.844 29.875 14.258 1 42.62 8 ARG B O 1
ATOM 1678 N N . GLY B 1 9 ? 37 29.406 12.609 1 39.16 9 GLY B N 1
ATOM 1679 C CA . GLY B 1 9 ? 35.938 29.594 11.633 1 39.16 9 GLY B CA 1
ATOM 1680 C C . GLY B 1 9 ? 34.781 28.641 11.852 1 39.16 9 GLY B C 1
ATOM 1681 O O . GLY B 1 9 ? 34.906 27.641 12.539 1 39.16 9 GLY B O 1
ATOM 1682 N N . ARG B 1 10 ? 33.562 29.188 11.93 1 43.53 10 ARG B N 1
ATOM 1683 C CA . ARG B 1 10 ? 32.344 28.406 12.086 1 43.53 10 ARG B CA 1
ATOM 1684 C C . ARG B 1 10 ? 32.438 27.094 11.305 1 43.53 10 ARG B C 1
ATOM 1686 O O . ARG B 1 10 ? 32.875 27.078 10.156 1 43.53 10 ARG B O 1
ATOM 1693 N N . PRO B 1 11 ? 32.562 25.953 11.891 1 48.94 11 PRO B N 1
ATOM 1694 C CA . PRO B 1 11 ? 32.594 24.688 11.172 1 48.94 11 PRO B CA 1
ATOM 1695 C C . PRO B 1 11 ? 31.75 24.688 9.906 1 48.94 11 PRO B C 1
ATOM 1697 O O . PRO B 1 11 ? 30.719 25.359 9.859 1 48.94 11 PRO B O 1
ATOM 1700 N N . PRO B 1 12 ? 32.312 24.484 8.656 1 53 12 PRO B N 1
ATOM 1701 C CA . PRO B 1 12 ? 31.594 24.531 7.379 1 53 12 PRO B CA 1
ATOM 1702 C C . PRO B 1 12 ? 30.234 23.828 7.438 1 53 12 PRO B C 1
ATOM 1704 O O . PRO B 1 12 ? 30.109 22.781 8.078 1 53 12 PRO B O 1
ATOM 1707 N N . GLY B 1 13 ? 29.156 24.625 7.496 1 57.56 13 GLY B N 1
ATOM 1708 C CA . GLY B 1 13 ? 27.797 24.125 7.449 1 57.56 13 GLY B CA 1
ATOM 1709 C C . GLY B 1 13 ? 27.625 22.891 6.578 1 57.56 13 GLY B C 1
ATOM 1710 O O . GLY B 1 13 ? 28.5 22.578 5.766 1 57.56 13 GLY B O 1
ATOM 1711 N N . LYS B 1 14 ? 26.828 21.844 7.062 1 65.62 14 LYS B N 1
ATOM 1712 C CA . LYS B 1 14 ? 26.531 20.641 6.285 1 65.62 14 LYS B CA 1
ATOM 1713 C C . LYS B 1 14 ? 26 21 4.902 1 65.62 14 LYS B C 1
ATOM 1715 O O . LYS B 1 14 ? 25.203 21.922 4.758 1 65.62 14 LYS B O 1
ATOM 1720 N N . SER B 1 15 ? 26.75 20.609 3.791 1 70.75 15 SER B N 1
ATOM 1721 C CA . SER B 1 15 ? 26.328 20.797 2.41 1 70.75 15 SER B CA 1
ATOM 1722 C C . SER B 1 15 ? 26.094 19.453 1.721 1 70.75 15 SER B C 1
ATOM 1724 O O . SER B 1 15 ? 26.375 18.406 2.289 1 70.75 15 SER B O 1
ATOM 1726 N N . GLY B 1 16 ? 25.297 19.469 0.743 1 81.62 16 GLY B N 1
ATOM 1727 C CA . GLY B 1 16 ? 25.125 18.266 -0.065 1 81.62 16 GLY B CA 1
ATOM 1728 C C . GLY B 1 16 ? 24.312 17.188 0.628 1 81.62 16 GLY B C 1
ATOM 1729 O O . GLY B 1 16 ? 23.188 17.438 1.062 1 81.62 16 GLY B O 1
ATOM 1730 N N . THR B 1 17 ? 24.922 16.062 0.833 1 87.25 17 THR B N 1
ATOM 1731 C CA . THR B 1 17 ? 24.25 14.891 1.379 1 87.25 17 THR B CA 1
ATOM 1732 C C . THR B 1 17 ? 23.984 15.062 2.871 1 87.25 17 THR B C 1
ATOM 1734 O O . THR B 1 17 ? 22.953 14.625 3.379 1 87.25 17 THR B O 1
ATOM 1737 N N . GLU B 1 18 ? 24.828 15.805 3.521 1 91.56 18 GLU B N 1
ATOM 1738 C CA . GLU B 1 18 ? 24.641 16.016 4.953 1 91.56 18 GLU B CA 1
ATOM 1739 C C . GLU B 1 18 ? 23.469 16.969 5.223 1 91.56 18 GLU B C 1
ATOM 1741 O O . GLU B 1 18 ? 22.703 16.766 6.168 1 91.56 18 GLU B O 1
ATOM 1746 N N . LEU B 1 19 ? 23.391 18.016 4.402 1 94.38 19 LEU B N 1
ATOM 1747 C CA . LEU B 1 19 ? 22.266 18.938 4.523 1 94.38 19 LEU B CA 1
ATOM 1748 C C . LEU B 1 19 ? 20.938 18.219 4.297 1 94.38 19 LEU B C 1
ATOM 1750 O O . LEU B 1 19 ? 19.984 18.438 5.035 1 94.38 19 LEU B O 1
ATOM 1754 N N . LEU B 1 20 ? 20.953 17.344 3.324 1 95.75 20 LEU B N 1
ATOM 1755 C CA . LEU B 1 20 ? 19.734 16.609 3.004 1 95.75 20 LEU B CA 1
ATOM 1756 C C . LEU B 1 20 ? 19.375 15.656 4.129 1 95.75 20 LEU B C 1
ATOM 1758 O O . LEU B 1 20 ? 18.188 15.43 4.395 1 95.75 20 LEU B O 1
ATOM 1762 N N . ALA B 1 21 ? 20.391 15.141 4.805 1 94.94 21 ALA B N 1
ATOM 1763 C CA . ALA B 1 21 ? 20.141 14.266 5.949 1 94.94 21 ALA B CA 1
ATOM 1764 C C . ALA B 1 21 ? 19.5 15.047 7.102 1 94.94 21 ALA B C 1
ATOM 1766 O O . ALA B 1 21 ? 18.578 14.555 7.754 1 94.94 21 ALA B O 1
ATOM 1767 N N . VAL B 1 22 ? 19.938 16.219 7.281 1 96.31 22 VAL B N 1
ATOM 1768 C CA . VAL B 1 22 ? 19.375 17.078 8.312 1 96.31 22 VAL B CA 1
ATOM 1769 C C . VAL B 1 22 ? 17.938 17.453 7.949 1 96.31 22 VAL B C 1
ATOM 1771 O O . VAL B 1 22 ? 17.047 17.375 8.789 1 96.31 22 VAL B O 1
ATOM 1774 N N . ALA B 1 23 ? 17.812 17.875 6.715 1 97.44 23 ALA B N 1
ATOM 1775 C CA . ALA B 1 23 ? 16.469 18.234 6.242 1 97.44 23 ALA B CA 1
ATOM 1776 C C . ALA B 1 23 ? 15.5 17.062 6.383 1 97.44 23 ALA B C 1
ATOM 1778 O O . ALA B 1 23 ? 14.367 17.25 6.82 1 97.44 23 ALA B O 1
ATOM 1779 N N . ARG B 1 24 ? 15.953 15.898 6.047 1 96.31 24 ARG B N 1
ATOM 1780 C CA . ARG B 1 24 ? 15.133 14.695 6.164 1 96.31 24 ARG B CA 1
ATOM 1781 C C . ARG B 1 24 ? 14.672 14.484 7.605 1 96.31 24 ARG B C 1
ATOM 1783 O O . ARG B 1 24 ? 13.5 14.203 7.855 1 96.31 24 ARG B O 1
ATOM 1790 N N . ALA B 1 25 ? 15.57 14.648 8.492 1 96.31 25 ALA B N 1
ATOM 1791 C CA . ALA B 1 25 ? 15.242 14.477 9.906 1 96.31 25 ALA B CA 1
ATOM 1792 C C . ALA B 1 25 ? 14.188 15.492 10.344 1 96.31 25 ALA B C 1
ATOM 1794 O O . ALA B 1 25 ? 13.258 15.141 11.078 1 96.31 25 ALA B O 1
ATOM 1795 N N . VAL B 1 26 ? 14.305 16.703 9.883 1 96.81 26 VAL B N 1
ATOM 1796 C CA . VAL B 1 26 ? 13.352 17.75 10.227 1 96.81 26 VAL B CA 1
ATOM 1797 C C . VAL B 1 26 ? 11.977 17.422 9.656 1 96.81 26 VAL B C 1
ATOM 1799 O O . VAL B 1 26 ? 10.969 17.5 10.359 1 96.81 26 VAL B O 1
ATOM 1802 N N . PHE B 1 27 ? 11.945 16.984 8.383 1 95.88 27 PHE B N 1
ATOM 1803 C CA . PHE B 1 27 ? 10.688 16.641 7.734 1 95.88 27 PHE B CA 1
ATOM 1804 C C . PHE B 1 27 ? 10.031 15.453 8.43 1 95.88 27 PHE B C 1
ATOM 1806 O O . PHE B 1 27 ? 8.805 15.414 8.578 1 95.88 27 PHE B O 1
ATOM 1813 N N . LEU B 1 28 ? 10.828 14.516 8.875 1 93.62 28 LEU B N 1
ATOM 1814 C CA . LEU B 1 28 ? 10.273 13.328 9.523 1 93.62 28 LEU B CA 1
ATOM 1815 C C . LEU B 1 28 ? 9.75 13.672 10.922 1 93.62 28 LEU B C 1
ATOM 1817 O O . LEU B 1 28 ? 8.742 13.125 11.359 1 93.62 28 LEU B O 1
ATOM 1821 N N . GLU B 1 29 ? 10.383 14.594 11.539 1 92.38 29 GLU B N 1
ATOM 1822 C CA . GLU B 1 29 ? 10.031 14.984 12.898 1 92.38 29 GLU B CA 1
ATOM 1823 C C . GLU B 1 29 ? 8.812 15.898 12.914 1 92.38 29 GLU B C 1
ATOM 1825 O O . GLU B 1 29 ? 7.922 15.75 13.758 1 92.38 29 GLU B O 1
ATOM 1830 N N . ARG B 1 30 ? 8.758 16.844 11.906 1 92 30 ARG B N 1
ATOM 1831 C CA . ARG B 1 30 ? 7.777 17.922 11.984 1 92 30 ARG B CA 1
ATOM 1832 C C . ARG B 1 30 ? 6.699 17.766 10.922 1 92 30 ARG B C 1
ATOM 1834 O O . ARG B 1 30 ? 5.672 18.453 10.969 1 92 30 ARG B O 1
ATOM 1841 N N . GLY B 1 31 ? 7.008 16.828 10.008 1 90.81 31 GLY B N 1
ATOM 1842 C CA . GLY B 1 31 ? 6.168 16.844 8.82 1 90.81 31 GLY B CA 1
ATOM 1843 C C . GLY B 1 31 ? 6.523 17.969 7.859 1 90.81 31 GLY B C 1
ATOM 1844 O O . GLY B 1 31 ? 7.34 18.828 8.18 1 90.81 31 GLY B O 1
ATOM 1845 N N . PHE B 1 32 ? 5.938 17.922 6.688 1 92.69 32 PHE B N 1
ATOM 1846 C CA . PHE B 1 32 ? 6.223 18.938 5.684 1 92.69 32 PHE B CA 1
ATOM 1847 C C . PHE B 1 32 ? 5.676 20.297 6.109 1 92.69 32 PHE B C 1
ATOM 1849 O O . PHE B 1 32 ? 6.398 21.297 6.109 1 92.69 32 PHE B O 1
ATOM 1856 N N . ALA B 1 33 ? 4.465 20.281 6.469 1 88.31 33 ALA B N 1
ATOM 1857 C CA . ALA B 1 33 ? 3.816 21.547 6.832 1 88.31 33 ALA B CA 1
ATOM 1858 C C . ALA B 1 33 ? 4.469 22.156 8.062 1 88.31 33 ALA B C 1
ATOM 1860 O O . ALA B 1 33 ? 4.656 23.375 8.133 1 88.31 33 ALA B O 1
ATOM 1861 N N . GLY B 1 34 ? 4.922 21.328 8.953 1 91.69 34 GLY B N 1
ATOM 1862 C CA . GLY B 1 34 ? 5.441 21.797 10.227 1 91.69 34 GLY B CA 1
ATOM 1863 C C . GLY B 1 34 ? 6.914 22.172 10.172 1 91.69 34 GLY B C 1
ATOM 1864 O O . GLY B 1 34 ? 7.461 22.703 11.133 1 91.69 34 GLY B O 1
ATOM 1865 N N . SER B 1 35 ? 7.496 21.938 9.055 1 96 35 SER B N 1
ATOM 1866 C CA . SER B 1 35 ? 8.914 22.234 8.906 1 96 35 SER B CA 1
ATOM 1867 C C . SER B 1 35 ? 9.133 23.609 8.266 1 96 35 SER B C 1
ATOM 1869 O O . SER B 1 35 ? 8.281 24.094 7.527 1 96 35 SER B O 1
ATOM 1871 N N . THR B 1 36 ? 10.344 24.219 8.641 1 96.62 36 THR B N 1
ATOM 1872 C CA . THR B 1 36 ? 10.695 25.484 8.023 1 96.62 36 THR B CA 1
ATOM 1873 C C . THR B 1 36 ? 12.141 25.469 7.535 1 96.62 36 THR B C 1
ATOM 1875 O O . THR B 1 36 ? 12.969 24.719 8.047 1 96.62 36 THR B O 1
ATOM 1878 N N . MET B 1 37 ? 12.312 26.359 6.566 1 97.12 37 MET B N 1
ATOM 1879 C CA . MET B 1 37 ? 13.672 26.516 6.07 1 97.12 37 MET B CA 1
ATOM 1880 C C . MET B 1 37 ? 14.594 27.031 7.172 1 97.12 37 MET B C 1
ATOM 1882 O O . MET B 1 37 ? 15.758 26.641 7.25 1 97.12 37 MET B O 1
ATOM 1886 N N . ASP B 1 38 ? 14.031 27.812 8.062 1 96.75 38 ASP B N 1
ATOM 1887 C CA . ASP B 1 38 ? 14.789 28.344 9.188 1 96.75 38 ASP B CA 1
ATOM 1888 C C . ASP B 1 38 ? 15.266 27.234 10.117 1 96.75 38 ASP B C 1
ATOM 1890 O O . ASP B 1 38 ? 16.422 27.234 10.539 1 96.75 38 ASP B O 1
ATOM 1894 N N . GLU B 1 39 ? 14.414 26.359 10.406 1 96.94 39 GLU B N 1
ATOM 1895 C CA . GLU B 1 39 ? 14.75 25.234 11.281 1 96.94 39 GLU B CA 1
ATOM 1896 C C . GLU B 1 39 ? 15.82 24.344 10.664 1 96.94 39 GLU B C 1
ATOM 1898 O O . GLU B 1 39 ? 16.734 23.906 11.352 1 96.94 39 GLU B O 1
ATOM 1903 N N . VAL B 1 40 ? 15.711 24.062 9.344 1 97.44 40 VAL B N 1
ATOM 1904 C CA . VAL B 1 40 ? 16.703 23.25 8.641 1 97.44 40 VAL B CA 1
ATOM 1905 C C . VAL B 1 40 ? 18.062 23.938 8.68 1 97.44 40 VAL B C 1
ATOM 1907 O O . VAL B 1 40 ? 19.078 23.297 8.992 1 97.44 40 VAL B O 1
ATOM 1910 N N . ALA B 1 41 ? 18.047 25.203 8.422 1 96.94 41 ALA B N 1
ATOM 1911 C CA . ALA B 1 41 ? 19.297 25.969 8.43 1 96.94 41 ALA B CA 1
ATOM 1912 C C . ALA B 1 41 ? 19.953 25.938 9.805 1 96.94 41 ALA B C 1
ATOM 1914 O O . ALA B 1 41 ? 21.156 25.672 9.93 1 96.94 41 ALA B O 1
ATOM 1915 N N . ALA B 1 42 ? 19.156 26.156 10.812 1 96.75 42 ALA B N 1
ATOM 1916 C CA . ALA B 1 42 ? 19.641 26.172 12.195 1 96.75 42 ALA B CA 1
ATOM 1917 C C . ALA B 1 42 ? 20.25 24.828 12.578 1 96.75 42 ALA B C 1
ATOM 1919 O O . ALA B 1 42 ? 21.375 24.781 13.109 1 96.75 42 ALA B O 1
ATOM 1920 N N . ARG B 1 43 ? 19.609 23.797 12.242 1 95.62 43 ARG B N 1
ATOM 1921 C CA . ARG B 1 43 ? 20.062 22.469 12.609 1 95.62 43 ARG B CA 1
ATOM 1922 C C . ARG B 1 43 ? 21.281 22.062 11.781 1 95.62 43 ARG B C 1
ATOM 1924 O O . ARG B 1 43 ? 22.141 21.312 12.25 1 95.62 43 ARG B O 1
ATOM 1931 N N . ALA B 1 44 ? 21.312 22.578 10.578 1 95.5 44 ALA B N 1
ATOM 1932 C CA . ALA B 1 44 ? 22.422 22.25 9.688 1 95.5 44 ALA B CA 1
ATOM 1933 C C . ALA B 1 44 ? 23.641 23.125 9.992 1 95.5 44 ALA B C 1
ATOM 1935 O O . ALA B 1 44 ? 24.734 22.859 9.492 1 95.5 44 ALA B O 1
ATOM 1936 N N . GLY B 1 45 ? 23.406 24.156 10.773 1 95.06 45 GLY B N 1
ATOM 1937 C CA . GLY B 1 45 ? 24.5 25.062 11.102 1 95.06 45 GLY B CA 1
ATOM 1938 C C . GLY B 1 45 ? 24.938 25.922 9.938 1 95.06 45 GLY B C 1
ATOM 1939 O O . GLY B 1 45 ? 26.125 26.172 9.742 1 95.06 45 GLY B O 1
ATOM 1940 N N . ILE B 1 46 ? 23.984 26.266 9.086 1 94 46 ILE B N 1
ATOM 1941 C CA . ILE B 1 46 ? 24.266 27.141 7.957 1 94 46 ILE B CA 1
ATOM 1942 C C . ILE B 1 46 ? 23.328 28.344 7.988 1 94 46 ILE B C 1
ATOM 1944 O O . ILE B 1 46 ? 22.359 28.359 8.75 1 94 46 ILE B O 1
ATOM 1948 N N . SER B 1 47 ? 23.688 29.297 7.184 1 93.12 47 SER B N 1
ATOM 1949 C CA . SER B 1 47 ? 22.812 30.469 7.105 1 93.12 47 SER B CA 1
ATOM 1950 C C . SER B 1 47 ? 21.594 30.188 6.242 1 93.12 47 SER B C 1
ATOM 1952 O O . SER B 1 47 ? 21.625 29.328 5.359 1 93.12 47 SER B O 1
ATOM 1954 N N . LYS B 1 48 ? 20.547 30.875 6.5 1 93.81 48 LYS B N 1
ATOM 1955 C CA . LYS B 1 48 ? 19.359 30.797 5.66 1 93.81 48 LYS B CA 1
ATOM 1956 C C . LYS B 1 48 ? 19.688 31.156 4.211 1 93.81 48 LYS B C 1
ATOM 1958 O O . LYS B 1 48 ? 19.172 30.516 3.283 1 93.81 48 LYS B O 1
ATOM 1963 N N . THR B 1 49 ? 20.562 32.156 4.121 1 93.56 49 THR B N 1
ATOM 1964 C CA . THR B 1 49 ? 20.969 32.594 2.789 1 93.56 49 THR B CA 1
ATOM 1965 C C . THR B 1 49 ? 21.641 31.469 2.023 1 93.56 49 THR B C 1
ATOM 1967 O O . THR B 1 49 ? 21.312 31.219 0.86 1 93.56 49 THR B O 1
ATOM 1970 N N . SER B 1 50 ? 22.453 30.75 2.686 1 92.69 50 SER B N 1
ATOM 1971 C CA . SER B 1 50 ? 23.141 29.609 2.08 1 92.69 50 SER B CA 1
ATOM 1972 C C . SER B 1 50 ? 22.172 28.5 1.69 1 92.69 50 SER B C 1
ATOM 1974 O O . SER B 1 50 ? 22.281 27.922 0.609 1 92.69 50 SER B O 1
ATOM 1976 N N . LEU B 1 51 ? 21.188 28.203 2.543 1 95.25 51 LEU B N 1
ATOM 1977 C CA . LEU B 1 51 ? 20.188 27.172 2.277 1 95.25 51 LEU B CA 1
ATOM 1978 C C . LEU B 1 51 ? 19.344 27.531 1.062 1 95.25 51 LEU B C 1
ATOM 1980 O O . LEU B 1 51 ? 19.156 26.703 0.165 1 95.25 51 LEU B O 1
ATOM 1984 N N . TYR B 1 52 ? 18.953 28.797 0.963 1 94.94 52 TYR B N 1
ATOM 1985 C CA . TYR B 1 52 ? 18.062 29.234 -0.104 1 94.94 52 TYR B CA 1
ATOM 1986 C C . TYR B 1 52 ? 18.812 29.312 -1.433 1 94.94 52 TYR B C 1
ATOM 1988 O O . TYR B 1 52 ? 18.203 29.156 -2.498 1 94.94 52 TYR B O 1
ATOM 1996 N N . ARG B 1 53 ? 20.109 29.562 -1.326 1 93.12 53 ARG B N 1
ATOM 1997 C CA . ARG B 1 53 ? 20.906 29.547 -2.541 1 93.12 53 ARG B CA 1
ATOM 1998 C C . ARG B 1 53 ? 20.922 28.156 -3.178 1 93.12 53 ARG B C 1
ATOM 2000 O O . ARG B 1 53 ? 20.812 28.031 -4.398 1 93.12 53 ARG B O 1
ATOM 2007 N N . GLU B 1 54 ? 20.906 27.141 -2.355 1 92.56 54 GLU B N 1
ATOM 2008 C CA . GLU B 1 54 ? 20.984 25.781 -2.844 1 92.56 54 GLU B CA 1
ATOM 2009 C C . GLU B 1 54 ? 19.578 25.219 -3.117 1 92.56 54 GLU B C 1
ATOM 2011 O O . GLU B 1 54 ? 19.391 24.469 -4.074 1 92.56 54 GLU B O 1
ATOM 2016 N N . HIS B 1 55 ? 18.625 25.578 -2.209 1 95.94 55 HIS B N 1
ATOM 2017 C CA . HIS B 1 55 ? 17.25 25.125 -2.289 1 95.94 55 HIS B CA 1
ATOM 2018 C C . HIS B 1 55 ? 16.266 26.281 -2.096 1 95.94 55 HIS B C 1
ATOM 2020 O O . HIS B 1 55 ? 15.844 26.547 -0.972 1 95.94 55 HIS B O 1
ATOM 2026 N N . PRO B 1 56 ? 15.82 26.766 -3.156 1 94.31 56 PRO B N 1
ATOM 2027 C CA . PRO B 1 56 ? 15.109 28.047 -3.123 1 94.31 56 PRO B CA 1
ATOM 2028 C C . PRO B 1 56 ? 13.742 27.938 -2.461 1 94.31 56 PRO B C 1
ATOM 2030 O O . PRO B 1 56 ? 13.125 28.969 -2.141 1 94.31 56 PRO B O 1
ATOM 2033 N N . SER B 1 57 ? 13.305 26.672 -2.336 1 95.69 57 SER B N 1
ATOM 2034 C CA . SER B 1 57 ? 12.008 26.516 -1.688 1 95.69 57 SER B CA 1
ATOM 2035 C C . SER B 1 57 ? 11.977 25.266 -0.818 1 95.69 57 SER B C 1
ATOM 2037 O O . SER B 1 57 ? 12.766 24.344 -1.022 1 95.69 57 SER B O 1
ATOM 2039 N N . LYS B 1 58 ? 11.125 25.266 0.082 1 96.44 58 LYS B N 1
ATOM 2040 C CA . LYS B 1 58 ? 10.922 24.094 0.917 1 96.44 58 LYS B CA 1
ATOM 2041 C C . LYS B 1 58 ? 10.531 22.875 0.074 1 96.44 58 LYS B C 1
ATOM 2043 O O . LYS B 1 58 ? 11.016 21.766 0.31 1 96.44 58 LYS B O 1
ATOM 2048 N N . ALA B 1 59 ? 9.703 23.188 -0.932 1 95.62 59 ALA B N 1
ATOM 2049 C CA . ALA B 1 59 ? 9.273 22.125 -1.837 1 95.62 59 ALA B CA 1
ATOM 2050 C C . ALA B 1 59 ? 10.453 21.562 -2.609 1 95.62 59 ALA B C 1
ATOM 2052 O O . ALA B 1 59 ? 10.562 20.344 -2.787 1 95.62 59 ALA B O 1
ATOM 2053 N N . GLY B 1 60 ? 11.234 22.422 -3.025 1 95.75 60 GLY B N 1
ATOM 2054 C CA . GLY B 1 60 ? 12.43 21.984 -3.723 1 95.75 60 GLY B CA 1
ATOM 2055 C C . GLY B 1 60 ? 13.367 21.188 -2.842 1 95.75 60 GLY B C 1
ATOM 2056 O O . GLY B 1 60 ? 13.945 20.188 -3.283 1 95.75 60 GLY B O 1
ATOM 2057 N N . LEU B 1 61 ? 13.57 21.641 -1.607 1 96.81 61 LEU B N 1
ATOM 2058 C CA . LEU B 1 61 ? 14.391 20.906 -0.643 1 96.81 61 LEU B CA 1
ATOM 2059 C C . LEU B 1 61 ? 13.797 19.531 -0.357 1 96.81 61 LEU B C 1
ATOM 2061 O O . LEU B 1 61 ? 14.523 18.531 -0.314 1 96.81 61 LEU B O 1
ATOM 2065 N N . PHE B 1 62 ? 12.523 19.531 -0.226 1 96.81 62 PHE B N 1
ATOM 2066 C CA . PHE B 1 62 ? 11.828 18.281 0.039 1 96.81 62 PHE B CA 1
ATOM 2067 C C . PHE B 1 62 ? 12 17.297 -1.119 1 96.81 62 PHE B C 1
ATOM 2069 O O . PHE B 1 62 ? 12.305 16.125 -0.906 1 96.81 62 PHE B O 1
ATOM 2076 N N . ALA B 1 63 ? 11.891 17.781 -2.33 1 95.94 63 ALA B N 1
ATOM 2077 C CA . ALA B 1 63 ? 12.102 16.953 -3.52 1 95.94 63 ALA B CA 1
ATOM 2078 C C . ALA B 1 63 ? 13.516 16.375 -3.549 1 95.94 63 ALA B C 1
ATOM 2080 O O . ALA B 1 63 ? 13.711 15.203 -3.873 1 95.94 63 ALA B O 1
ATOM 2081 N N . ALA B 1 64 ? 14.414 17.141 -3.152 1 95.88 64 ALA B N 1
ATOM 2082 C CA . ALA B 1 64 ? 15.805 16.703 -3.127 1 95.88 64 ALA B CA 1
ATOM 2083 C C . ALA B 1 64 ? 16.016 15.633 -2.064 1 95.88 64 ALA B C 1
ATOM 2085 O O . ALA B 1 64 ? 16.766 14.672 -2.289 1 95.88 64 ALA B O 1
ATOM 2086 N N . VAL B 1 65 ? 15.406 15.797 -0.926 1 96.31 65 VAL B N 1
ATOM 2087 C CA . VAL B 1 65 ? 15.484 14.82 0.16 1 96.31 65 VAL B CA 1
ATOM 2088 C C . VAL B 1 65 ? 14.922 13.484 -0.306 1 96.31 65 VAL B C 1
ATOM 2090 O O . VAL B 1 65 ? 15.539 12.438 -0.108 1 96.31 65 VAL B O 1
ATOM 2093 N N . VAL B 1 66 ? 13.82 13.492 -0.976 1 95.62 66 VAL B N 1
ATOM 2094 C CA . VAL B 1 66 ? 13.148 12.281 -1.434 1 95.62 66 VAL B CA 1
ATOM 2095 C C . VAL B 1 66 ? 13.984 11.609 -2.521 1 95.62 66 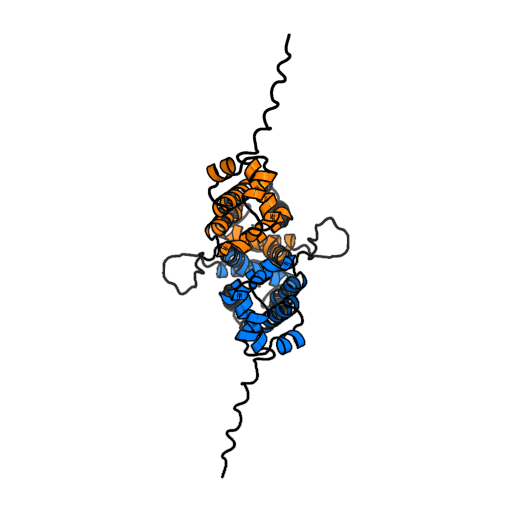VAL B C 1
ATOM 2097 O O . VAL B 1 66 ? 14.148 10.391 -2.518 1 95.62 66 VAL B O 1
ATOM 2100 N N . GLU B 1 67 ? 14.492 12.406 -3.379 1 94.12 67 GLU B N 1
ATOM 2101 C CA . GLU B 1 67 ? 15.344 11.867 -4.438 1 94.12 67 GLU B CA 1
ATOM 2102 C C . GLU B 1 67 ? 16.578 11.18 -3.861 1 94.12 67 GLU B C 1
ATOM 2104 O O . GLU B 1 67 ? 16.938 10.078 -4.277 1 94.12 67 GLU B O 1
ATOM 2109 N N . GLN B 1 68 ? 17.156 11.844 -2.924 1 93 68 GLN B N 1
ATOM 2110 C CA . GLN B 1 68 ? 18.328 11.266 -2.279 1 93 68 GLN B CA 1
ATOM 2111 C C . GLN B 1 68 ? 17.969 9.977 -1.541 1 93 68 GLN B C 1
ATOM 2113 O O . GLN B 1 68 ? 18.719 9 -1.597 1 93 68 GLN B O 1
ATOM 2118 N N . TRP B 1 69 ? 16.938 10.039 -0.861 1 92.38 69 TRP B N 1
ATOM 2119 C CA . TRP B 1 69 ? 16.469 8.867 -0.119 1 92.38 69 TRP B CA 1
ATOM 2120 C C . TRP B 1 69 ? 16.219 7.695 -1.058 1 92.38 69 TRP B C 1
ATOM 2122 O O . TRP B 1 69 ? 16.719 6.59 -0.828 1 92.38 69 TRP B O 1
ATOM 2132 N N . ALA B 1 70 ? 15.516 7.949 -2.129 1 91.19 70 ALA B N 1
ATOM 2133 C CA . ALA B 1 70 ? 15.18 6.914 -3.104 1 91.19 70 ALA B CA 1
ATOM 2134 C C . ALA B 1 70 ? 16.438 6.34 -3.744 1 91.19 70 ALA B C 1
ATOM 2136 O O . ALA B 1 70 ? 16.547 5.129 -3.947 1 91.19 70 ALA B O 1
ATOM 2137 N N . SER B 1 71 ? 17.391 7.172 -3.979 1 87.12 71 SER B N 1
ATOM 2138 C CA . SER B 1 71 ? 18.625 6.77 -4.625 1 87.12 71 SER B CA 1
ATOM 2139 C C . SER B 1 71 ? 19.516 5.969 -3.672 1 87.12 71 SER B C 1
ATOM 2141 O O . SER B 1 71 ? 20.203 5.043 -4.09 1 87.12 71 SER B O 1
ATOM 2143 N N . ALA B 1 72 ? 19.438 6.32 -2.412 1 82.12 72 ALA B N 1
ATOM 2144 C CA . ALA B 1 72 ? 20.266 5.648 -1.412 1 82.12 72 ALA B CA 1
ATOM 2145 C C . ALA B 1 72 ? 19.812 4.211 -1.198 1 82.12 72 ALA B C 1
ATOM 2147 O O . ALA B 1 72 ? 20.609 3.334 -0.875 1 82.12 72 ALA B O 1
ATOM 2148 N N . GLY B 1 73 ? 18.516 3.975 -1.409 1 80.81 73 GLY B N 1
ATOM 2149 C CA . GLY B 1 73 ? 17.984 2.627 -1.263 1 80.81 73 GLY B CA 1
ATOM 2150 C C . GLY B 1 73 ? 18.219 1.762 -2.486 1 80.81 73 GLY B C 1
ATOM 2151 O O . GLY B 1 73 ? 17.938 0.561 -2.465 1 80.81 73 GLY B O 1
ATOM 2152 N N . ARG B 1 74 ? 18.719 2.354 -3.578 1 73.88 74 ARG B N 1
ATOM 2153 C CA . ARG B 1 74 ? 18.859 1.693 -4.875 1 73.88 74 ARG B CA 1
ATOM 2154 C C . ARG B 1 74 ? 19.688 0.418 -4.754 1 73.88 74 ARG B C 1
ATOM 2156 O O . ARG B 1 74 ? 19.375 -0.592 -5.391 1 73.88 74 ARG B O 1
ATOM 2163 N N . ASP B 1 75 ? 20.625 0.457 -3.887 1 79.12 75 ASP B N 1
ATOM 2164 C CA . ASP B 1 75 ? 21.516 -0.694 -3.908 1 79.12 75 ASP B CA 1
ATOM 2165 C C . ASP B 1 75 ? 21.406 -1.506 -2.621 1 79.12 75 ASP B C 1
ATOM 2167 O O . ASP B 1 75 ? 22.219 -2.389 -2.359 1 79.12 75 ASP B O 1
ATOM 2171 N N . ALA B 1 76 ? 20.297 -1.194 -1.955 1 83.94 76 ALA B N 1
ATOM 2172 C CA . ALA B 1 76 ? 20.156 -1.886 -0.677 1 83.94 76 ALA B CA 1
ATOM 2173 C C . ALA B 1 76 ? 19.844 -3.365 -0.885 1 83.94 76 ALA B C 1
ATOM 2175 O O . ALA B 1 76 ? 20.25 -4.207 -0.077 1 83.94 76 ALA B O 1
ATOM 2176 N N . MET B 1 77 ? 19.25 -3.686 -2.021 1 90.19 77 MET B N 1
ATOM 2177 C CA . MET B 1 77 ? 18.828 -5.066 -2.258 1 90.19 77 MET B CA 1
ATOM 2178 C C . MET B 1 77 ? 19.844 -5.789 -3.15 1 90.19 77 MET B C 1
ATOM 2180 O O . MET B 1 77 ? 19.703 -6.984 -3.4 1 90.19 77 MET B O 1
ATOM 2184 N N . ARG B 1 78 ? 20.875 -5.172 -3.592 1 91.25 78 ARG B N 1
ATOM 2185 C CA . ARG B 1 78 ? 21.812 -5.742 -4.551 1 91.25 78 ARG B CA 1
ATOM 2186 C C . ARG B 1 78 ? 22.469 -7.008 -4 1 91.25 78 ARG B C 1
ATOM 2188 O O . ARG B 1 78 ? 22.516 -8.031 -4.684 1 91.25 78 ARG B O 1
ATOM 2195 N N . PRO B 1 79 ? 22.922 -6.965 -2.746 1 91.94 79 PRO B N 1
ATOM 2196 C CA . PRO B 1 79 ? 23.547 -8.188 -2.227 1 91.94 79 PRO B CA 1
ATOM 2197 C C . PRO B 1 79 ? 22.594 -9.375 -2.213 1 91.94 79 PRO B C 1
ATOM 2199 O O . PRO B 1 79 ? 22.984 -10.492 -2.553 1 91.94 79 PRO B O 1
ATOM 2202 N N . ALA B 1 80 ? 21.359 -9.117 -1.829 1 93.25 80 ALA B N 1
ATOM 2203 C CA . ALA B 1 80 ? 20.359 -10.18 -1.805 1 93.25 80 ALA B CA 1
ATOM 2204 C C . ALA B 1 80 ? 20.078 -10.695 -3.213 1 93.25 80 ALA B C 1
ATOM 2206 O O . ALA B 1 80 ? 19.875 -11.891 -3.412 1 93.25 80 ALA B O 1
ATOM 2207 N N . LEU B 1 81 ? 20.094 -9.844 -4.18 1 96.69 81 LEU B N 1
ATOM 2208 C CA . LEU B 1 81 ? 19.844 -10.219 -5.566 1 96.69 81 LEU B CA 1
ATOM 2209 C C . LEU B 1 81 ? 21.016 -11.023 -6.129 1 96.69 81 LEU B C 1
ATOM 2211 O O . LEU B 1 81 ? 20.797 -11.984 -6.879 1 96.69 81 LEU B O 1
ATOM 2215 N N . GLU B 1 82 ? 22.188 -10.57 -5.773 1 96.31 82 GLU B N 1
ATOM 2216 C CA . GLU B 1 82 ? 23.359 -11.312 -6.203 1 96.31 82 GLU B CA 1
ATOM 2217 C C . GLU B 1 82 ? 23.375 -12.727 -5.625 1 96.31 82 GLU B C 1
ATOM 2219 O O . GLU B 1 82 ? 23.719 -13.688 -6.316 1 96.31 82 GLU B O 1
ATOM 2224 N N . GLN B 1 83 ? 22.969 -12.828 -4.418 1 96.56 83 GLN B N 1
ATOM 2225 C CA . GLN B 1 83 ? 22.859 -14.141 -3.779 1 96.56 83 GLN B CA 1
ATOM 2226 C C . GLN B 1 83 ? 21.797 -14.992 -4.457 1 96.56 83 GLN B C 1
ATOM 2228 O O . GLN B 1 83 ? 21.984 -16.188 -4.66 1 96.56 83 GLN B O 1
ATOM 2233 N N . LEU B 1 84 ? 20.719 -14.406 -4.762 1 97.81 84 LEU B N 1
ATOM 2234 C CA . LEU B 1 84 ? 19.641 -15.109 -5.449 1 97.81 84 LEU B CA 1
ATOM 2235 C C . LEU B 1 84 ? 20.109 -15.602 -6.82 1 97.81 84 LEU B C 1
ATOM 2237 O O . LEU B 1 84 ? 19.844 -16.75 -7.191 1 97.81 84 LEU B O 1
ATOM 2241 N N . GLU B 1 85 ? 20.734 -14.75 -7.512 1 97.31 85 GLU B N 1
ATOM 2242 C CA . GLU B 1 85 ? 21.234 -15.094 -8.836 1 97.31 85 GLU B CA 1
ATOM 2243 C C . GLU B 1 85 ? 22.172 -16.297 -8.781 1 97.31 85 GLU B C 1
ATOM 2245 O O . GLU B 1 85 ? 22.141 -17.156 -9.664 1 97.31 85 GLU B O 1
ATOM 2250 N N . ALA B 1 86 ? 22.938 -16.359 -7.742 1 96.19 86 ALA B N 1
ATOM 2251 C CA . ALA B 1 86 ? 23.953 -17.391 -7.605 1 96.19 86 ALA B CA 1
ATOM 2252 C C . ALA B 1 86 ? 23.406 -18.625 -6.906 1 96.19 86 ALA B C 1
ATOM 2254 O O . ALA B 1 86 ? 24.078 -19.656 -6.793 1 96.19 86 ALA B O 1
ATOM 2255 N N . ALA B 1 87 ? 22.188 -18.531 -6.414 1 95 87 ALA B N 1
ATOM 2256 C CA . ALA B 1 87 ? 21.641 -19.594 -5.574 1 95 87 ALA B CA 1
ATOM 2257 C C . ALA B 1 87 ? 21.5 -20.906 -6.355 1 95 87 ALA B C 1
ATOM 2259 O O . ALA B 1 87 ? 21.016 -20.906 -7.488 1 95 87 ALA B O 1
ATOM 2260 N N . GLU B 1 88 ? 21.953 -21.984 -5.82 1 94.19 88 GLU B N 1
ATOM 2261 C CA . GLU B 1 88 ? 21.734 -23.312 -6.383 1 94.19 88 GLU B CA 1
ATOM 2262 C C . GLU B 1 88 ? 20.312 -23.797 -6.109 1 94.19 88 GLU B C 1
ATOM 2264 O O . GLU B 1 88 ? 19.672 -24.359 -6.996 1 94.19 88 GLU B O 1
ATOM 2269 N N . ASP B 1 89 ? 19.953 -23.562 -4.895 1 96.69 89 ASP B N 1
ATOM 2270 C CA . ASP B 1 89 ? 18.562 -23.797 -4.516 1 96.69 89 ASP B CA 1
ATOM 2271 C C . ASP B 1 89 ? 17.734 -22.531 -4.68 1 96.69 89 ASP B C 1
ATOM 2273 O O . ASP B 1 89 ? 17.734 -21.656 -3.809 1 96.69 89 ASP B O 1
ATOM 2277 N N . VAL B 1 90 ? 16.984 -22.453 -5.707 1 97.19 90 VAL B N 1
ATOM 2278 C CA . VAL B 1 90 ? 16.25 -21.25 -6.098 1 97.19 90 VAL B CA 1
ATOM 2279 C C . VAL B 1 90 ? 15.219 -20.922 -5.027 1 97.19 90 VAL B C 1
ATOM 2281 O O . VAL B 1 90 ? 15.031 -19.75 -4.688 1 97.19 90 VAL B O 1
ATOM 2284 N N . ARG B 1 91 ? 14.539 -21.906 -4.484 1 97.88 91 ARG B N 1
ATOM 2285 C CA . ARG B 1 91 ? 13.547 -21.672 -3.443 1 97.88 91 ARG B CA 1
ATOM 2286 C C . ARG B 1 91 ? 14.188 -21 -2.225 1 97.88 91 ARG B C 1
ATOM 2288 O O . ARG B 1 91 ? 13.672 -20 -1.719 1 97.88 91 ARG B O 1
ATOM 2295 N N . ALA B 1 92 ? 15.305 -21.547 -1.796 1 97.44 92 ALA B N 1
ATOM 2296 C CA . ALA B 1 92 ? 16 -20.984 -0.647 1 97.44 92 ALA B CA 1
ATOM 2297 C C . ALA B 1 92 ? 16.484 -19.562 -0.943 1 97.44 92 ALA B C 1
ATOM 2299 O O . ALA B 1 92 ? 16.406 -18.672 -0.078 1 97.44 92 ALA B O 1
ATOM 2300 N N . GLY B 1 93 ? 16.969 -19.375 -2.131 1 97.62 93 GLY B N 1
ATOM 2301 C CA . GLY B 1 93 ? 17.391 -18.031 -2.545 1 97.62 93 GLY B CA 1
ATOM 2302 C C . GLY B 1 93 ? 16.25 -17.031 -2.559 1 97.62 93 GLY B C 1
ATOM 2303 O O . GLY B 1 93 ? 16.406 -15.898 -2.102 1 97.62 93 GLY B O 1
ATOM 2304 N N . LEU B 1 94 ? 15.102 -17.469 -3.086 1 98.44 94 LEU B N 1
ATOM 2305 C CA . LEU B 1 94 ? 13.93 -16.594 -3.133 1 98.44 94 LEU B CA 1
ATOM 2306 C C . LEU B 1 94 ? 13.453 -16.266 -1.727 1 98.44 94 LEU B C 1
ATOM 2308 O O . LEU B 1 94 ? 13.062 -15.117 -1.457 1 98.44 94 LEU B O 1
ATOM 2312 N N . ILE B 1 95 ? 13.477 -17.219 -0.849 1 97.56 95 ILE B N 1
ATOM 2313 C CA . ILE B 1 95 ? 13.039 -17 0.525 1 97.56 95 ILE B CA 1
ATOM 2314 C C . ILE B 1 95 ? 13.961 -15.984 1.205 1 97.56 95 ILE B C 1
ATOM 2316 O O . ILE B 1 95 ? 13.492 -15.055 1.865 1 97.56 95 ILE B O 1
ATOM 2320 N N . THR B 1 96 ? 15.211 -16.078 1.021 1 96.75 96 THR B N 1
ATOM 2321 C CA . THR B 1 96 ? 16.188 -15.164 1.6 1 96.75 96 THR B CA 1
ATOM 2322 C C . THR B 1 96 ? 15.984 -13.75 1.057 1 96.75 96 THR B C 1
ATOM 2324 O O . THR B 1 96 ? 15.961 -12.789 1.82 1 96.75 96 THR B O 1
ATOM 2327 N N . TRP B 1 97 ? 15.836 -13.664 -0.209 1 97.25 97 TRP B N 1
ATOM 2328 C CA . TRP B 1 97 ? 15.562 -12.375 -0.833 1 97.25 97 TRP B CA 1
ATOM 2329 C C . TRP B 1 97 ? 14.289 -11.75 -0.265 1 97.25 97 TRP B C 1
ATOM 2331 O O . TRP B 1 97 ? 14.273 -10.578 0.095 1 97.25 97 TRP B O 1
ATOM 2341 N N . ALA B 1 98 ? 13.258 -12.57 -0.22 1 97.88 98 ALA B N 1
ATOM 2342 C CA . ALA B 1 98 ? 11.953 -12.094 0.219 1 97.88 98 ALA B CA 1
ATOM 2343 C C . ALA B 1 98 ? 12.008 -11.578 1.652 1 97.88 98 ALA B C 1
ATOM 2345 O O . ALA B 1 98 ? 11.445 -10.523 1.961 1 97.88 98 ALA B O 1
ATOM 2346 N N . ARG B 1 99 ? 12.648 -12.266 2.496 1 96 99 ARG B N 1
ATOM 2347 C CA . ARG B 1 99 ? 12.773 -11.844 3.887 1 96 99 ARG B CA 1
ATOM 2348 C C . ARG B 1 99 ? 13.586 -10.555 3.994 1 96 99 ARG B C 1
ATOM 2350 O O . ARG B 1 99 ? 13.273 -9.688 4.809 1 96 99 ARG B O 1
ATOM 2357 N N . GLY B 1 100 ? 14.641 -10.445 3.176 1 94 100 GLY B N 1
ATOM 2358 C CA . GLY B 1 100 ? 15.398 -9.211 3.111 1 94 100 GLY B CA 1
ATOM 2359 C C . GLY B 1 100 ? 14.586 -8.031 2.621 1 94 100 GLY B C 1
ATOM 2360 O O . GLY B 1 100 ? 14.656 -6.938 3.188 1 94 100 GLY B O 1
ATOM 2361 N N . LEU B 1 101 ? 13.82 -8.242 1.608 1 95.19 101 LEU B N 1
ATOM 2362 C CA . LEU B 1 101 ? 12.953 -7.195 1.08 1 95.19 101 LEU B CA 1
ATOM 2363 C C . LEU B 1 101 ? 11.961 -6.727 2.141 1 95.19 101 LEU B C 1
ATOM 2365 O O . LEU B 1 101 ? 11.805 -5.523 2.359 1 95.19 101 LEU B O 1
ATOM 2369 N N . ARG B 1 102 ? 11.312 -7.68 2.738 1 94.94 102 ARG B N 1
ATOM 2370 C CA . ARG B 1 102 ? 10.312 -7.363 3.752 1 94.94 102 ARG B CA 1
ATOM 2371 C C . ARG B 1 102 ? 10.93 -6.57 4.902 1 94.94 102 ARG B C 1
ATOM 2373 O O . ARG B 1 102 ? 10.367 -5.559 5.332 1 94.94 102 ARG B O 1
ATOM 2380 N N . ALA B 1 103 ? 12.07 -7.004 5.371 1 92.88 103 ALA B N 1
ATOM 2381 C CA . ALA B 1 103 ? 12.758 -6.301 6.457 1 92.88 103 ALA B CA 1
ATOM 2382 C C . ALA B 1 103 ? 13.102 -4.871 6.051 1 92.88 103 ALA B C 1
ATOM 2384 O O . ALA B 1 103 ? 12.93 -3.939 6.836 1 92.88 103 ALA B O 1
ATOM 2385 N N . GLY B 1 104 ? 13.57 -4.699 4.852 1 91.62 104 GLY B N 1
ATOM 2386 C CA . GLY B 1 104 ? 13.945 -3.383 4.367 1 91.62 104 GLY B CA 1
ATOM 2387 C C . GLY B 1 104 ? 12.758 -2.451 4.195 1 91.62 104 GLY B C 1
ATOM 2388 O O . GLY B 1 104 ? 12.789 -1.309 4.656 1 91.62 104 GLY B O 1
ATOM 2389 N N . VAL B 1 105 ? 11.719 -2.924 3.584 1 93.25 105 VAL B N 1
ATOM 2390 C CA . VAL B 1 105 ? 10.547 -2.129 3.242 1 93.25 105 VAL B CA 1
ATOM 2391 C C . VAL B 1 105 ? 9.789 -1.757 4.512 1 93.25 105 VAL B C 1
ATOM 2393 O O . VAL B 1 105 ? 9.195 -0.678 4.598 1 93.25 105 VAL B O 1
ATOM 2396 N N . LEU B 1 106 ? 9.891 -2.602 5.578 1 93.06 106 LEU B N 1
ATOM 2397 C CA . LEU B 1 106 ? 9.109 -2.381 6.785 1 93.06 106 LEU B CA 1
ATOM 2398 C C . LEU B 1 106 ? 9.953 -1.724 7.871 1 93.06 106 LEU B C 1
ATOM 2400 O O . LEU B 1 106 ? 9.469 -1.474 8.977 1 93.06 106 LEU B O 1
ATOM 2404 N N . ALA B 1 107 ? 11.219 -1.45 7.527 1 91 107 ALA B N 1
ATOM 2405 C CA . ALA B 1 107 ? 12.055 -0.749 8.5 1 91 107 ALA B CA 1
ATOM 2406 C C . ALA B 1 107 ? 11.453 0.604 8.867 1 91 107 ALA B C 1
ATOM 2408 O O . ALA B 1 107 ? 10.93 1.312 8 1 91 107 ALA B O 1
ATOM 2409 N N . PRO B 1 108 ? 11.578 1.021 10.078 1 89.62 108 PRO B N 1
ATOM 2410 C CA . PRO B 1 108 ? 10.898 2.219 10.57 1 89.62 108 PRO B CA 1
ATOM 2411 C C . PRO B 1 108 ? 11.227 3.463 9.75 1 89.62 108 PRO B C 1
ATOM 2413 O O . PRO B 1 108 ? 10.32 4.18 9.312 1 89.62 108 PRO B O 1
ATOM 2416 N N . PRO B 1 109 ? 12.508 3.742 9.43 1 89.25 109 PRO B N 1
ATOM 2417 C CA . PRO B 1 109 ? 12.781 4.949 8.641 1 89.25 109 PRO B CA 1
ATOM 2418 C C . PRO B 1 109 ? 12.141 4.898 7.25 1 89.25 109 PRO B C 1
ATOM 2420 O O . PRO B 1 109 ? 11.75 5.938 6.711 1 89.25 109 PRO B O 1
ATOM 2423 N N . VAL B 1 110 ? 12.039 3.691 6.688 1 91.88 110 VAL B N 1
ATOM 2424 C CA . VAL B 1 110 ? 11.484 3.527 5.348 1 91.88 110 VAL B CA 1
ATOM 2425 C C . VAL B 1 110 ? 9.969 3.742 5.383 1 91.88 110 VAL B C 1
ATOM 2427 O O . VAL B 1 110 ? 9.422 4.461 4.543 1 91.88 110 VAL B O 1
ATOM 2430 N N . VAL B 1 111 ? 9.336 3.191 6.352 1 92.56 111 VAL B N 1
ATOM 2431 C CA . VAL B 1 111 ? 7.898 3.342 6.512 1 92.56 111 VAL B CA 1
ATOM 2432 C C . VAL B 1 111 ? 7.559 4.805 6.797 1 92.56 111 VAL B C 1
ATOM 2434 O O . VAL B 1 111 ? 6.598 5.344 6.242 1 92.56 111 VAL B O 1
ATOM 2437 N N . GLU B 1 112 ? 8.359 5.445 7.617 1 91.5 112 GLU B N 1
ATOM 2438 C CA . GLU B 1 112 ? 8.133 6.848 7.953 1 91.5 112 GLU B CA 1
ATOM 2439 C C . GLU B 1 112 ? 8.273 7.738 6.723 1 91.5 112 GLU B C 1
ATOM 2441 O O . GLU B 1 112 ? 7.477 8.656 6.523 1 91.5 112 GLU B O 1
ATOM 2446 N N . MET B 1 113 ? 9.297 7.426 5.934 1 93.69 113 MET B N 1
ATOM 2447 C CA . MET B 1 113 ? 9.484 8.188 4.703 1 93.69 113 MET B CA 1
ATOM 2448 C C . MET B 1 113 ? 8.32 7.965 3.742 1 93.69 113 MET B C 1
ATOM 2450 O O . MET B 1 113 ? 7.84 8.906 3.105 1 93.69 113 MET B O 1
ATOM 2454 N N . ARG B 1 114 ? 7.875 6.73 3.635 1 93.81 114 ARG B N 1
ATOM 2455 C CA . ARG B 1 114 ? 6.746 6.434 2.758 1 93.81 114 ARG B CA 1
ATOM 2456 C C . ARG B 1 114 ? 5.492 7.18 3.203 1 93.81 114 ARG B C 1
ATOM 2458 O O . ARG B 1 114 ? 4.754 7.715 2.373 1 93.81 114 ARG B O 1
ATOM 2465 N N . ARG B 1 115 ? 5.273 7.238 4.508 1 92.25 115 ARG B N 1
ATOM 2466 C CA . ARG B 1 115 ? 4.133 7.977 5.043 1 92.25 115 ARG B CA 1
ATOM 2467 C C . ARG B 1 115 ? 4.219 9.453 4.676 1 92.25 115 ARG B C 1
ATOM 2469 O O . ARG B 1 115 ? 3.229 10.047 4.238 1 92.25 115 ARG B O 1
ATOM 2476 N N . LEU B 1 116 ? 5.359 9.969 4.871 1 92.75 116 LEU B N 1
ATOM 2477 C CA . LEU B 1 116 ? 5.566 11.391 4.586 1 92.75 116 LEU B CA 1
ATOM 2478 C C . LEU B 1 116 ? 5.355 11.68 3.102 1 92.75 116 LEU B C 1
ATOM 2480 O O . LEU B 1 116 ? 4.656 12.633 2.744 1 92.75 116 LEU B O 1
ATOM 2484 N N . VAL B 1 117 ? 5.91 10.828 2.23 1 94.62 117 VAL B N 1
ATOM 2485 C CA . VAL B 1 117 ? 5.805 11.023 0.789 1 94.62 117 VAL B CA 1
ATOM 2486 C C . VAL B 1 117 ? 4.352 10.867 0.35 1 94.62 117 VAL B C 1
ATOM 2488 O O . VAL B 1 117 ? 3.838 11.688 -0.422 1 94.62 117 VAL B O 1
ATOM 2491 N N . THR B 1 118 ? 3.684 9.914 0.873 1 92.81 118 THR B N 1
ATOM 2492 C CA . THR B 1 118 ? 2.295 9.656 0.506 1 92.81 118 THR B CA 1
ATOM 2493 C C . THR B 1 118 ? 1.398 10.812 0.939 1 92.81 118 THR B C 1
ATOM 2495 O O . THR B 1 118 ? 0.502 11.227 0.198 1 92.81 118 THR B O 1
ATOM 2498 N N . ALA B 1 119 ? 1.683 11.352 2.078 1 88.19 119 ALA B N 1
ATOM 2499 C CA . ALA B 1 119 ? 0.892 12.461 2.613 1 88.19 119 ALA B CA 1
ATOM 2500 C C . ALA B 1 119 ? 1.027 13.703 1.74 1 88.19 119 ALA B C 1
ATOM 2502 O O . ALA B 1 119 ? 0.086 14.492 1.621 1 88.19 119 ALA B O 1
ATOM 2503 N N . GLU B 1 120 ? 2.168 13.789 1.065 1 90.31 120 GLU B N 1
ATOM 2504 C CA . GLU B 1 120 ? 2.473 15.031 0.356 1 90.31 120 GLU B CA 1
ATOM 2505 C C . GLU B 1 120 ? 2.32 14.852 -1.152 1 90.31 120 GLU B C 1
ATOM 2507 O O . GLU B 1 120 ? 2.379 15.828 -1.904 1 90.31 120 GLU B O 1
ATOM 2512 N N . ALA B 1 121 ? 2.053 13.688 -1.577 1 90.25 121 ALA B N 1
ATOM 2513 C CA . ALA B 1 121 ? 2.076 13.359 -3 1 90.25 121 ALA B CA 1
ATOM 2514 C C . ALA B 1 121 ? 1.024 14.156 -3.768 1 90.25 121 ALA B C 1
ATOM 2516 O O . ALA B 1 121 ? 1.254 14.555 -4.91 1 90.25 121 ALA B O 1
ATOM 2517 N N . ALA B 1 122 ? -0.099 14.414 -3.174 1 83.81 122 ALA B N 1
ATOM 2518 C CA . ALA B 1 122 ? -1.167 15.148 -3.846 1 83.81 122 ALA B CA 1
ATOM 2519 C C . ALA B 1 122 ? -0.764 16.594 -4.086 1 83.81 122 ALA B C 1
ATOM 2521 O O . ALA B 1 122 ? -1.074 17.172 -5.133 1 83.81 122 ALA B O 1
ATOM 2522 N N . ARG B 1 123 ? -0.044 17.172 -3.166 1 86.81 123 ARG B N 1
ATOM 2523 C CA . ARG B 1 123 ? 0.365 18.578 -3.244 1 86.81 123 ARG B CA 1
ATOM 2524 C C . ARG B 1 123 ? 1.684 18.719 -3.996 1 86.81 123 ARG B C 1
ATOM 2526 O O . ARG B 1 123 ? 1.994 19.781 -4.516 1 86.81 123 ARG B O 1
ATOM 2533 N N . HIS B 1 124 ? 2.424 17.641 -4 1 91.5 124 HIS B N 1
ATOM 2534 C CA . HIS B 1 124 ? 3.721 17.609 -4.664 1 91.5 124 HIS B CA 1
ATOM 2535 C C . HIS B 1 124 ? 3.855 16.359 -5.539 1 91.5 124 HIS B C 1
ATOM 2537 O O . HIS B 1 124 ? 4.641 15.469 -5.227 1 91.5 124 HIS B O 1
ATOM 2543 N N . PRO B 1 125 ? 3.197 16.359 -6.621 1 90.31 125 PRO B N 1
ATOM 2544 C CA . PRO B 1 125 ? 3.123 15.148 -7.441 1 90.31 125 PRO B CA 1
ATOM 2545 C C . PRO B 1 125 ? 4.496 14.656 -7.891 1 90.31 125 PRO B C 1
ATOM 2547 O O . PRO B 1 125 ? 4.703 13.445 -8.047 1 90.31 125 PRO B O 1
ATOM 2550 N N . GLU B 1 126 ? 5.375 15.539 -8.008 1 91.19 126 GLU B N 1
ATOM 2551 C CA . GLU B 1 126 ? 6.707 15.156 -8.461 1 91.19 126 GLU B CA 1
ATOM 2552 C C . GLU B 1 126 ? 7.426 14.32 -7.406 1 91.19 126 GLU B C 1
ATOM 2554 O O . GLU B 1 126 ? 8.227 13.438 -7.742 1 91.19 126 GLU B O 1
ATOM 2559 N N . VAL B 1 127 ? 7.156 14.602 -6.168 1 93.44 127 VAL B N 1
ATOM 2560 C CA . VAL B 1 127 ? 7.789 13.875 -5.07 1 93.44 127 VAL B CA 1
ATOM 2561 C C . VAL B 1 127 ? 7.309 12.43 -5.062 1 93.44 127 VAL B C 1
ATOM 2563 O O . VAL B 1 127 ? 8.117 11.5 -4.984 1 93.44 127 VAL B O 1
ATOM 2566 N N . GLY B 1 128 ? 6.016 12.266 -5.215 1 94.12 128 GLY B N 1
ATOM 2567 C CA . GLY B 1 128 ? 5.457 10.922 -5.289 1 94.12 128 GLY B CA 1
ATOM 2568 C C . GLY B 1 128 ? 5.934 10.148 -6.504 1 94.12 128 GLY B C 1
ATOM 2569 O O . GLY B 1 128 ? 6.301 8.977 -6.391 1 94.12 128 GLY B O 1
ATOM 2570 N N . ALA B 1 129 ? 5.996 10.828 -7.598 1 93.31 129 ALA B N 1
ATOM 2571 C CA . ALA B 1 129 ? 6.434 10.211 -8.844 1 93.31 129 ALA B CA 1
ATOM 2572 C C . ALA B 1 129 ? 7.898 9.781 -8.766 1 93.31 129 ALA B C 1
ATOM 2574 O O . ALA B 1 129 ? 8.258 8.688 -9.195 1 93.31 129 ALA B O 1
ATOM 2575 N N . THR B 1 130 ? 8.672 10.656 -8.18 1 92.56 130 THR B N 1
ATOM 2576 C CA . THR B 1 130 ? 10.094 10.359 -8.023 1 92.56 130 THR B CA 1
ATOM 2577 C C . THR B 1 130 ? 10.297 9.156 -7.105 1 92.56 130 THR B C 1
ATOM 2579 O O . THR B 1 130 ? 11.07 8.25 -7.418 1 92.56 130 THR B O 1
ATOM 2582 N N . TYR B 1 131 ? 9.625 9.188 -6.047 1 93.88 131 TYR B N 1
ATOM 2583 C CA . TYR B 1 131 ? 9.711 8.078 -5.098 1 93.88 131 TYR B CA 1
ATOM 2584 C C . TYR B 1 131 ? 9.281 6.77 -5.75 1 93.88 131 TYR B C 1
ATOM 2586 O O . TYR B 1 131 ? 9.977 5.754 -5.625 1 93.88 131 TYR B O 1
ATOM 2594 N N . LEU B 1 132 ? 8.242 6.789 -6.508 1 93.75 132 LEU B N 1
ATOM 2595 C CA . LEU B 1 132 ? 7.742 5.613 -7.211 1 93.75 132 LEU B CA 1
ATOM 2596 C C . LEU B 1 132 ? 8.766 5.109 -8.227 1 93.75 132 LEU B C 1
ATOM 2598 O O . LEU B 1 132 ? 9.125 3.932 -8.219 1 93.75 132 LEU B O 1
ATOM 2602 N N . GLN B 1 133 ? 9.289 5.977 -8.992 1 92.44 133 GLN B N 1
ATOM 2603 C CA . GLN B 1 133 ? 10.156 5.609 -10.102 1 92.44 133 GLN B CA 1
ATOM 2604 C C . GLN B 1 133 ? 11.539 5.199 -9.609 1 92.44 133 GLN B C 1
ATOM 2606 O O . GLN B 1 133 ? 12.078 4.176 -10.031 1 92.44 133 GLN B O 1
ATOM 2611 N N . GLN B 1 134 ? 12 5.965 -8.672 1 92 134 GLN B N 1
ATOM 2612 C CA . GLN B 1 134 ? 13.406 5.797 -8.297 1 92 134 GLN B CA 1
ATOM 2613 C C . GLN B 1 134 ? 13.555 4.77 -7.176 1 92 134 GLN B C 1
ATOM 2615 O O . GLN B 1 134 ? 14.664 4.297 -6.91 1 92 134 GLN B O 1
ATOM 2620 N N . SER B 1 135 ? 12.469 4.426 -6.586 1 91.94 135 SER B N 1
ATOM 2621 C CA . SER B 1 135 ? 12.531 3.414 -5.535 1 91.94 135 SER B CA 1
ATOM 2622 C C . SER B 1 135 ? 11.805 2.139 -5.953 1 91.94 135 SER B C 1
ATOM 2624 O O . SER B 1 135 ? 12.438 1.171 -6.383 1 91.94 135 SER B O 1
ATOM 2626 N N . TRP B 1 136 ? 10.547 2.162 -6.129 1 91.56 136 TRP B N 1
ATOM 2627 C CA . TRP B 1 136 ? 9.75 0.959 -6.352 1 91.56 136 TRP B CA 1
ATOM 2628 C C . TRP B 1 136 ? 9.992 0.39 -7.742 1 91.56 136 TRP B C 1
ATOM 2630 O O . TRP B 1 136 ? 10.43 -0.755 -7.883 1 91.56 136 TRP B O 1
ATOM 2640 N N . VAL B 1 137 ? 9.836 1.189 -8.742 1 92.56 137 VAL B N 1
ATOM 2641 C CA . VAL B 1 137 ? 9.961 0.734 -10.117 1 92.56 137 VAL B CA 1
ATOM 2642 C C . VAL B 1 137 ? 11.391 0.263 -10.375 1 92.56 137 VAL B C 1
ATOM 2644 O O . VAL B 1 137 ? 11.609 -0.796 -10.969 1 92.56 137 VAL B O 1
ATOM 2647 N N . ARG B 1 138 ? 12.297 0.994 -9.875 1 93.06 138 ARG B N 1
ATOM 2648 C CA . ARG B 1 138 ? 13.703 0.64 -10.078 1 93.06 138 ARG B CA 1
ATOM 2649 C C . ARG B 1 138 ? 14.039 -0.677 -9.383 1 93.06 138 ARG B C 1
ATOM 2651 O O . ARG B 1 138 ? 14.672 -1.553 -9.977 1 93.06 138 ARG B O 1
ATOM 2658 N N . ASN B 1 139 ? 13.648 -0.837 -8.094 1 93.31 139 ASN B N 1
ATOM 2659 C CA . ASN B 1 139 ? 13.961 -2.053 -7.348 1 93.31 139 ASN B CA 1
ATOM 2660 C C . ASN B 1 139 ? 13.25 -3.268 -7.945 1 93.31 139 ASN B C 1
ATOM 2662 O O . ASN B 1 139 ? 13.828 -4.355 -8.016 1 93.31 139 ASN B O 1
ATOM 2666 N N . ILE B 1 140 ? 12.07 -3.129 -8.43 1 95.75 140 ILE B N 1
ATOM 2667 C CA . ILE B 1 140 ? 11.344 -4.211 -9.086 1 95.75 140 ILE B CA 1
ATOM 2668 C C . ILE B 1 140 ? 12.023 -4.551 -10.414 1 95.75 140 ILE B C 1
ATOM 2670 O O . ILE B 1 140 ? 12.109 -5.723 -10.789 1 95.75 140 ILE B O 1
ATOM 2674 N N . GLY B 1 141 ? 12.492 -3.523 -11.078 1 95.94 141 GLY B N 1
ATOM 2675 C CA . GLY B 1 141 ? 13.273 -3.74 -12.281 1 95.94 141 GLY B CA 1
ATOM 2676 C C . GLY B 1 141 ? 14.539 -4.543 -12.047 1 95.94 141 GLY B C 1
ATOM 2677 O O . GLY B 1 141 ? 14.906 -5.391 -12.859 1 95.94 141 GLY B O 1
ATOM 2678 N N . ASN B 1 142 ? 15.203 -4.262 -10.961 1 96.12 142 ASN B N 1
ATOM 2679 C CA . ASN B 1 142 ? 16.391 -5.039 -10.594 1 96.12 142 ASN B CA 1
ATOM 2680 C C . ASN B 1 142 ? 16.047 -6.504 -10.352 1 96.12 142 ASN B C 1
ATOM 2682 O O . ASN B 1 142 ? 16.781 -7.398 -10.773 1 96.12 142 ASN B O 1
ATOM 2686 N N . LEU B 1 143 ? 14.977 -6.758 -9.664 1 97.5 143 LEU B N 1
ATOM 2687 C CA . LEU B 1 143 ? 14.516 -8.133 -9.477 1 97.5 143 LEU B CA 1
ATOM 2688 C C . LEU B 1 143 ? 14.203 -8.789 -10.812 1 97.5 143 LEU B C 1
ATOM 2690 O O . LEU B 1 143 ? 14.547 -9.953 -11.031 1 97.5 143 LEU B O 1
ATOM 2694 N N . ALA B 1 144 ? 13.523 -8.039 -11.711 1 98.25 144 ALA B N 1
ATOM 2695 C CA . ALA B 1 144 ? 13.195 -8.562 -13.031 1 98.25 144 ALA B CA 1
ATOM 2696 C C . ALA B 1 144 ? 14.453 -8.992 -13.773 1 98.25 144 ALA B C 1
ATOM 2698 O O . ALA B 1 144 ? 14.469 -10.039 -14.43 1 98.25 144 ALA B O 1
ATOM 2699 N N . THR B 1 145 ? 15.461 -8.219 -13.672 1 98 145 THR B N 1
ATOM 2700 C CA . THR B 1 145 ? 16.734 -8.539 -14.305 1 98 145 THR B CA 1
ATOM 2701 C C . THR B 1 145 ? 17.297 -9.844 -13.758 1 98 145 THR B C 1
ATOM 2703 O O . THR B 1 145 ? 17.766 -10.695 -14.516 1 98 145 THR B O 1
ATOM 2706 N N . THR B 1 146 ? 17.203 -9.984 -12.461 1 98.31 146 THR B N 1
ATOM 2707 C CA . THR B 1 146 ? 17.688 -11.211 -11.828 1 98.31 146 THR B CA 1
ATOM 2708 C C . THR B 1 146 ? 16.844 -12.406 -12.25 1 98.31 146 THR B C 1
ATOM 2710 O O . THR B 1 146 ? 17.375 -13.477 -12.547 1 98.31 146 THR B O 1
ATOM 2713 N N . LEU B 1 147 ? 15.523 -12.258 -12.305 1 98.5 147 LEU B N 1
ATOM 2714 C CA . LEU B 1 147 ? 14.625 -13.328 -12.711 1 98.5 147 LEU B CA 1
ATOM 2715 C C . LEU B 1 147 ? 14.875 -13.727 -14.164 1 98.5 147 LEU B C 1
ATOM 2717 O O . LEU B 1 147 ? 14.75 -14.906 -14.516 1 98.5 147 LEU B O 1
ATOM 2721 N N . ARG B 1 148 ? 15.195 -12.766 -15 1 98.44 148 ARG B N 1
ATOM 2722 C CA . ARG B 1 148 ? 15.547 -13.039 -16.391 1 98.44 148 ARG B CA 1
ATOM 2723 C C . ARG B 1 148 ? 16.766 -13.945 -16.469 1 98.44 148 ARG B C 1
ATOM 2725 O O . ARG B 1 148 ? 16.812 -14.867 -17.281 1 98.44 148 ARG B O 1
ATOM 2732 N N . LYS B 1 149 ? 17.719 -13.68 -15.688 1 98.19 149 LYS B N 1
ATOM 2733 C CA . LYS B 1 149 ? 18.922 -14.508 -15.648 1 98.19 149 LYS B CA 1
ATOM 2734 C C . LYS B 1 149 ? 18.609 -15.922 -15.18 1 98.19 149 LYS B C 1
ATOM 2736 O O . LYS B 1 149 ? 19.125 -16.891 -15.719 1 98.19 149 LYS B O 1
ATOM 2741 N N . LEU B 1 150 ? 17.781 -16.016 -14.125 1 98.12 150 LEU B N 1
ATOM 2742 C CA . LEU B 1 150 ? 17.391 -17.312 -13.617 1 98.12 150 LEU B CA 1
ATOM 2743 C C . LEU B 1 150 ? 16.609 -18.094 -14.664 1 98.12 150 LEU B C 1
ATOM 2745 O O . LEU B 1 150 ? 16.734 -19.328 -14.758 1 98.12 150 LEU B O 1
ATOM 2749 N N . ASP B 1 151 ? 15.781 -17.391 -15.453 1 97.81 151 ASP B N 1
ATOM 2750 C CA . ASP B 1 151 ? 15.07 -18 -16.562 1 97.81 151 ASP B CA 1
ATOM 2751 C C . ASP B 1 151 ? 16.031 -18.484 -17.641 1 97.81 151 ASP B C 1
ATOM 2753 O O . ASP B 1 151 ? 15.93 -19.609 -18.125 1 97.81 151 ASP B O 1
ATOM 2757 N N . SER B 1 152 ? 16.984 -17.672 -18 1 97.19 152 SER B N 1
ATOM 2758 C CA . SER B 1 152 ? 17.922 -17.953 -19.078 1 97.19 152 SER B CA 1
ATOM 2759 C C . SER B 1 152 ? 18.781 -19.188 -18.766 1 97.19 152 SER B C 1
ATOM 2761 O O . SER B 1 152 ? 19.156 -19.922 -19.672 1 97.19 152 SER B O 1
ATOM 2763 N N . ARG B 1 153 ? 19 -19.406 -17.531 1 95.19 153 ARG B N 1
ATOM 2764 C CA . ARG B 1 153 ? 19.828 -20.562 -17.172 1 95.19 153 ARG B CA 1
ATOM 2765 C C . ARG B 1 153 ? 18.969 -21.781 -16.859 1 95.19 153 ARG B C 1
ATOM 2767 O O . ARG B 1 153 ? 19.484 -22.797 -16.391 1 95.19 153 ARG B O 1
ATOM 2774 N N . GLY B 1 154 ? 17.734 -21.609 -16.953 1 96.31 154 GLY B N 1
ATOM 2775 C CA . GLY B 1 154 ? 16.812 -22.734 -16.859 1 96.31 154 GLY B CA 1
ATOM 2776 C C . GLY B 1 154 ? 16.406 -23.047 -15.43 1 96.31 154 GLY B C 1
ATOM 2777 O O . GLY B 1 154 ? 15.789 -24.078 -15.172 1 96.31 154 GLY B O 1
ATOM 2778 N N . ALA B 1 155 ? 16.719 -22.172 -14.438 1 96.75 155 ALA B N 1
ATOM 2779 C CA . ALA B 1 155 ? 16.359 -22.391 -13.039 1 96.75 155 ALA B CA 1
ATOM 2780 C C . ALA B 1 155 ? 14.883 -22.109 -12.789 1 96.75 155 ALA B C 1
ATOM 2782 O O . ALA B 1 155 ? 14.281 -22.688 -11.875 1 96.75 155 ALA B O 1
ATOM 2783 N N . LEU B 1 156 ? 14.344 -21.172 -13.555 1 98 156 LEU B N 1
ATOM 2784 C CA . LEU B 1 156 ? 12.93 -20.812 -13.555 1 98 156 LEU B CA 1
ATOM 2785 C C . LEU B 1 156 ? 12.391 -20.734 -14.977 1 98 156 LEU B C 1
ATOM 2787 O O . LEU B 1 156 ? 13.164 -20.703 -15.938 1 98 156 LEU B O 1
ATOM 2791 N N . ARG B 1 157 ? 11.094 -20.859 -15.156 1 98 157 ARG B N 1
ATOM 2792 C CA . ARG B 1 157 ? 10.391 -20.609 -16.422 1 98 157 ARG B CA 1
ATOM 2793 C C . ARG B 1 157 ? 9.5 -19.375 -16.328 1 98 157 ARG B C 1
ATOM 2795 O O . ARG B 1 157 ? 8.375 -19.453 -15.828 1 98 157 ARG B O 1
ATOM 2802 N N . ILE B 1 158 ? 10.039 -18.328 -16.812 1 97.75 158 ILE B N 1
ATOM 2803 C CA . ILE B 1 158 ? 9.367 -17.047 -16.641 1 97.75 158 ILE B CA 1
ATOM 2804 C C . ILE B 1 158 ? 9.188 -16.359 -18 1 97.75 158 ILE B C 1
ATOM 2806 O O . ILE B 1 158 ? 10.125 -15.773 -18.531 1 97.75 158 ILE B O 1
ATOM 2810 N N . PRO B 1 159 ? 7.969 -16.422 -18.516 1 96.06 159 PRO B N 1
ATOM 2811 C CA . PRO B 1 159 ? 7.727 -15.812 -19.828 1 96.06 159 PRO B CA 1
ATOM 2812 C C . PRO B 1 159 ? 7.91 -14.297 -19.812 1 96.06 159 PRO B C 1
ATOM 2814 O O . PRO B 1 159 ? 8.398 -13.727 -20.781 1 96.06 159 PRO B O 1
ATOM 2817 N N . ASP B 1 160 ? 7.562 -13.633 -18.75 1 97.12 160 ASP B N 1
ATOM 2818 C CA . ASP B 1 160 ? 7.668 -12.188 -18.609 1 97.12 160 ASP B CA 1
ATOM 2819 C C . ASP B 1 160 ? 8.242 -11.805 -17.25 1 97.12 160 ASP B C 1
ATOM 2821 O O . ASP B 1 160 ? 7.5 -11.688 -16.266 1 97.12 160 ASP B O 1
ATOM 2825 N N . PRO B 1 161 ? 9.555 -11.547 -17.188 1 98 161 PRO B N 1
ATOM 2826 C CA . PRO B 1 161 ? 10.219 -11.273 -15.906 1 98 161 PRO B CA 1
ATOM 2827 C C . PRO B 1 161 ? 9.695 -10.008 -15.227 1 98 161 PRO B C 1
ATOM 2829 O O . PRO B 1 161 ? 9.719 -9.914 -14 1 98 161 PRO B O 1
ATOM 2832 N N . ASP B 1 162 ? 9.234 -8.977 -15.984 1 96.94 162 ASP B N 1
ATOM 2833 C CA . ASP B 1 162 ? 8.711 -7.754 -15.391 1 96.94 162 ASP B CA 1
ATOM 2834 C C . ASP B 1 162 ? 7.422 -8.031 -14.617 1 96.94 162 ASP B C 1
ATOM 2836 O O . ASP B 1 162 ? 7.266 -7.582 -13.477 1 96.94 162 ASP B O 1
ATOM 2840 N N . ILE B 1 163 ? 6.551 -8.836 -15.188 1 96.88 163 ILE B N 1
ATOM 2841 C CA . ILE B 1 163 ? 5.301 -9.203 -14.531 1 96.88 163 ILE B CA 1
ATOM 2842 C C . ILE B 1 163 ? 5.598 -10.078 -13.312 1 96.88 163 ILE B C 1
ATOM 2844 O O . ILE B 1 163 ? 5.051 -9.852 -12.234 1 96.88 163 ILE B O 1
ATOM 2848 N N . ALA B 1 164 ? 6.5 -11.031 -13.508 1 98.25 164 ALA B N 1
ATOM 2849 C CA . ALA B 1 164 ? 6.844 -11.945 -12.422 1 98.25 164 ALA B CA 1
ATOM 2850 C C . ALA B 1 164 ? 7.441 -11.195 -11.234 1 98.25 164 ALA B C 1
ATOM 2852 O O . ALA B 1 164 ? 7.141 -11.508 -10.078 1 98.25 164 ALA B O 1
ATOM 2853 N N . ALA B 1 165 ? 8.297 -10.211 -11.5 1 98.31 165 ALA B N 1
ATOM 2854 C CA . ALA B 1 165 ? 8.945 -9.438 -10.445 1 98.31 165 ALA B CA 1
ATOM 2855 C C . ALA B 1 165 ? 7.918 -8.633 -9.648 1 98.31 165 ALA B C 1
ATOM 2857 O O . ALA B 1 165 ? 7.984 -8.57 -8.422 1 98.31 165 ALA B O 1
ATOM 2858 N N . GLU B 1 166 ? 7.031 -8 -10.367 1 97.44 166 GLU B N 1
ATOM 2859 C CA . GLU B 1 166 ? 5.973 -7.25 -9.703 1 97.44 166 GLU B CA 1
ATOM 2860 C C . GLU B 1 166 ? 5.102 -8.164 -8.844 1 97.44 166 GLU B C 1
ATOM 2862 O O . GLU B 1 166 ? 4.805 -7.844 -7.691 1 97.44 166 GLU B O 1
ATOM 2867 N N . GLN B 1 167 ? 4.695 -9.297 -9.406 1 98.31 167 GLN B N 1
ATOM 2868 C CA . GLN B 1 167 ? 3.877 -10.266 -8.688 1 98.31 167 GLN B CA 1
ATOM 2869 C C . GLN B 1 167 ? 4.578 -10.742 -7.418 1 98.31 167 GLN B C 1
ATOM 2871 O O . GLN B 1 167 ? 3.99 -10.727 -6.332 1 98.31 167 GLN B O 1
ATOM 2876 N N . LEU B 1 168 ? 5.824 -11.133 -7.543 1 98.69 168 LEU B N 1
ATOM 2877 C CA . LEU B 1 168 ? 6.574 -11.648 -6.406 1 98.69 168 LEU B CA 1
ATOM 2878 C C . LEU B 1 168 ? 6.719 -10.586 -5.32 1 98.69 168 LEU B C 1
ATOM 2880 O O . LEU B 1 168 ? 6.559 -10.883 -4.133 1 98.69 168 LEU B O 1
ATOM 2884 N N . THR B 1 169 ? 7.004 -9.359 -5.711 1 97.94 169 THR B N 1
ATOM 2885 C CA . THR B 1 169 ? 7.172 -8.258 -4.77 1 97.94 169 THR B CA 1
ATOM 2886 C C . THR B 1 169 ? 5.918 -8.078 -3.918 1 97.94 169 THR B C 1
ATOM 2888 O O . THR B 1 169 ? 5.992 -8.055 -2.688 1 97.94 169 THR B O 1
ATOM 2891 N N . TRP B 1 170 ? 4.785 -8.055 -4.523 1 97.75 170 TRP B N 1
ATOM 2892 C CA . TRP B 1 170 ? 3.561 -7.723 -3.805 1 97.75 170 TRP B CA 1
ATOM 2893 C C . TRP B 1 170 ? 3.02 -8.938 -3.057 1 97.75 170 TRP B C 1
ATOM 2895 O O . TRP B 1 170 ? 2.357 -8.797 -2.025 1 97.75 170 TRP B O 1
ATOM 2905 N N . LEU B 1 171 ? 3.352 -10.141 -3.521 1 98 171 LEU B N 1
ATOM 2906 C CA . LEU B 1 171 ? 3.076 -11.328 -2.725 1 98 171 LEU B CA 1
ATOM 2907 C C . LEU B 1 171 ? 3.801 -11.266 -1.383 1 98 171 LEU B C 1
ATOM 2909 O O . LEU B 1 171 ? 3.285 -11.742 -0.37 1 98 171 LEU B O 1
ATOM 2913 N N . VAL B 1 172 ? 4.949 -10.641 -1.415 1 97.56 172 VAL B N 1
ATOM 2914 C CA . VAL B 1 172 ? 5.824 -10.68 -0.25 1 97.56 172 VAL B CA 1
ATOM 2915 C C . VAL B 1 172 ? 5.492 -9.516 0.685 1 97.56 172 VAL B C 1
ATOM 2917 O O . VAL B 1 172 ? 5.418 -9.695 1.903 1 97.56 172 VAL B O 1
ATOM 2920 N N . VAL B 1 173 ? 5.211 -8.344 0.137 1 96.62 173 VAL B N 1
ATOM 2921 C CA . VAL B 1 173 ? 5.215 -7.195 1.036 1 96.62 173 VAL B CA 1
ATOM 2922 C C . VAL B 1 173 ? 3.812 -6.598 1.113 1 96.62 173 VAL B C 1
ATOM 2924 O O . VAL B 1 173 ? 3.531 -5.766 1.981 1 96.62 173 VAL B O 1
ATOM 2927 N N . GLY B 1 174 ? 2.859 -7.008 0.245 1 96.69 174 GLY B N 1
ATOM 2928 C CA . GLY B 1 174 ? 1.568 -6.344 0.156 1 96.69 174 GLY B CA 1
ATOM 2929 C C . GLY B 1 174 ? 0.865 -6.227 1.495 1 96.69 174 GLY B C 1
ATOM 2930 O O . GLY B 1 174 ? 0.615 -5.121 1.977 1 96.69 174 GLY B O 1
ATOM 2931 N N . ALA B 1 175 ? 0.654 -7.324 2.172 1 94.69 175 ALA B N 1
ATOM 2932 C CA . ALA B 1 175 ? -0.141 -7.379 3.395 1 94.69 175 ALA B CA 1
ATOM 2933 C C . ALA B 1 175 ? 0.6 -6.73 4.562 1 94.69 175 ALA B C 1
ATOM 2935 O O . ALA B 1 175 ? 0.063 -5.848 5.23 1 94.69 175 ALA B O 1
ATOM 2936 N N . PRO B 1 176 ? 1.84 -7.078 4.781 1 94.62 176 PRO B N 1
ATOM 2937 C CA . PRO B 1 176 ? 2.51 -6.477 5.938 1 94.62 176 PRO B CA 1
ATOM 2938 C C . PRO B 1 176 ? 2.729 -4.973 5.777 1 94.62 176 PRO B C 1
ATOM 2940 O O . PRO B 1 176 ? 2.676 -4.23 6.758 1 94.62 176 PRO B O 1
ATOM 2943 N N . LEU B 1 177 ? 2.988 -4.492 4.57 1 94.94 177 LEU B N 1
ATOM 2944 C CA . LEU B 1 177 ? 3.15 -3.061 4.348 1 94.94 177 LEU B CA 1
ATOM 2945 C C . LEU B 1 177 ? 1.838 -2.322 4.586 1 94.94 177 LEU B C 1
ATOM 2947 O O . LEU B 1 177 ? 1.822 -1.267 5.223 1 94.94 177 LEU B O 1
ATOM 2951 N N . ASN B 1 178 ? 0.725 -2.865 4.07 1 94.81 178 ASN B N 1
ATOM 2952 C CA . ASN B 1 178 ? -0.589 -2.281 4.312 1 94.81 178 ASN B CA 1
ATOM 2953 C C . ASN B 1 178 ? -0.884 -2.168 5.809 1 94.81 178 ASN B C 1
ATOM 2955 O O . ASN B 1 178 ? -1.33 -1.121 6.277 1 94.81 178 ASN B O 1
ATOM 2959 N N . SER B 1 179 ? -0.617 -3.217 6.527 1 93.56 179 SER B N 1
ATOM 2960 C CA . SER B 1 179 ? -0.853 -3.24 7.965 1 93.56 179 SER B CA 1
ATOM 2961 C C . SER B 1 179 ? -0.006 -2.193 8.68 1 93.56 179 SER B C 1
ATOM 2963 O O . SER B 1 179 ? -0.511 -1.45 9.523 1 93.56 179 SER B O 1
ATOM 2965 N N . ARG B 1 180 ? 1.222 -2.117 8.289 1 92.25 180 ARG B N 1
ATOM 2966 C CA . ARG B 1 180 ? 2.143 -1.192 8.938 1 92.25 180 ARG B CA 1
ATOM 2967 C C . ARG B 1 180 ? 1.767 0.255 8.641 1 92.25 180 ARG B C 1
ATOM 2969 O O . ARG B 1 180 ? 1.873 1.121 9.516 1 92.25 180 ARG B O 1
ATOM 2976 N N . MET B 1 181 ? 1.354 0.536 7.445 1 93 181 MET B N 1
ATOM 2977 C CA . MET B 1 181 ? 0.98 1.888 7.039 1 93 181 MET B CA 1
ATOM 2978 C C . MET B 1 181 ? -0.272 2.352 7.777 1 93 181 MET B C 1
ATOM 2980 O O . MET B 1 181 ? -0.414 3.535 8.086 1 93 181 MET B O 1
ATOM 2984 N N . LEU B 1 182 ? -1.191 1.434 8.094 1 91.75 182 LEU B N 1
ATOM 2985 C CA . LEU B 1 182 ? -2.482 1.784 8.672 1 91.75 182 LEU B CA 1
ATOM 2986 C C . LEU B 1 182 ? -2.453 1.644 10.188 1 91.75 182 LEU B C 1
ATOM 2988 O O . LEU B 1 182 ? -3.143 2.381 10.898 1 91.75 182 LEU B O 1
ATOM 2992 N N . ASP B 1 183 ? -1.76 0.635 10.633 1 86.62 183 ASP B N 1
ATOM 2993 C CA . ASP B 1 183 ? -1.683 0.355 12.062 1 86.62 183 ASP B CA 1
ATOM 2994 C C . ASP B 1 183 ? -0.239 0.118 12.5 1 86.62 183 ASP B C 1
ATOM 2996 O O . ASP B 1 183 ? 0.304 -0.971 12.305 1 86.62 183 ASP B O 1
ATOM 3000 N N . ALA B 1 184 ? 0.272 1.13 13.125 1 70.25 184 ALA B N 1
ATOM 3001 C CA . ALA B 1 184 ? 1.68 1.097 13.516 1 70.25 184 ALA B CA 1
ATOM 3002 C C . ALA B 1 184 ? 1.924 0.056 14.602 1 70.25 184 ALA B C 1
ATOM 3004 O O . ALA B 1 184 ? 3.064 -0.349 14.836 1 70.25 184 ALA B O 1
ATOM 3005 N N . THR B 1 185 ? 0.88 -0.302 15.234 1 67.06 185 THR B N 1
ATOM 3006 C CA . THR B 1 185 ? 1.043 -1.199 16.375 1 67.06 185 THR B CA 1
ATOM 3007 C C . THR B 1 185 ? 1.035 -2.656 15.922 1 67.06 185 THR B C 1
ATOM 3009 O O . THR B 1 185 ? 1.287 -3.561 16.719 1 67.06 185 THR B O 1
ATOM 3012 N N . THR B 1 186 ? 0.669 -2.717 14.656 1 61.03 186 THR B N 1
ATOM 3013 C CA . THR B 1 186 ? 0.71 -4.094 14.18 1 61.03 186 THR B CA 1
ATOM 3014 C C . THR B 1 186 ? 2.141 -4.625 14.188 1 61.03 186 THR B C 1
ATOM 3016 O O . THR B 1 186 ? 3.061 -3.959 13.703 1 61.03 186 THR B O 1
ATOM 3019 N N . ALA B 1 187 ? 2.482 -5.438 15.258 1 51.69 187 ALA B N 1
ATOM 3020 C CA . ALA B 1 187 ? 3.816 -6.004 15.445 1 51.69 187 ALA B CA 1
ATOM 3021 C C . ALA B 1 187 ? 4.336 -6.625 14.156 1 51.69 187 ALA B C 1
ATOM 3023 O O . ALA B 1 187 ? 3.576 -7.238 13.406 1 51.69 187 ALA B O 1
ATOM 3024 N N . ILE B 1 188 ? 5.465 -5.98 13.68 1 47.84 188 ILE B N 1
ATOM 3025 C CA . ILE B 1 188 ? 6.215 -6.719 12.664 1 47.84 188 ILE B CA 1
ATOM 3026 C C . ILE B 1 188 ? 6.715 -8.031 13.25 1 47.84 188 ILE B C 1
ATOM 3028 O O . ILE B 1 188 ? 7.41 -8.047 14.273 1 47.84 188 ILE B O 1
ATOM 3032 N N . THR B 1 189 ? 5.973 -8.961 13.242 1 42.5 189 THR B N 1
ATOM 3033 C CA . THR B 1 189 ? 6.5 -10.195 13.805 1 42.5 189 THR B CA 1
ATOM 3034 C C . THR B 1 189 ? 7.836 -10.555 13.164 1 42.5 189 THR B C 1
ATOM 3036 O O . THR B 1 189 ? 7.93 -10.695 11.945 1 42.5 189 THR B O 1
ATOM 3039 N N . THR B 1 190 ? 8.844 -9.93 13.648 1 41.19 190 THR B N 1
ATOM 3040 C CA . THR B 1 190 ? 10.148 -10.453 13.258 1 41.19 190 THR B CA 1
ATOM 3041 C C . THR B 1 190 ? 10.281 -11.922 13.664 1 41.19 190 THR B C 1
ATOM 3043 O O . THR B 1 190 ? 9.648 -12.367 14.617 1 41.19 190 THR B O 1
ATOM 3046 N N . PRO B 1 191 ? 10.883 -12.688 12.742 1 38.56 191 PRO B N 1
ATOM 3047 C CA . PRO B 1 191 ? 11.094 -14.094 13.086 1 38.56 191 PRO B CA 1
ATOM 3048 C C . PRO B 1 191 ? 11.609 -14.273 14.516 1 38.56 191 PRO B C 1
ATOM 3050 O O . PRO B 1 191 ? 11.508 -15.367 15.07 1 38.56 191 PRO B O 1
ATOM 3053 N N . THR B 1 192 ? 12.477 -13.469 14.953 1 38.09 192 THR B N 1
ATOM 3054 C CA . THR B 1 192 ? 13.125 -13.844 16.203 1 38.09 192 THR B CA 1
ATOM 3055 C C . THR B 1 192 ? 12.133 -13.812 17.359 1 38.09 192 THR B C 1
ATOM 3057 O O . THR B 1 192 ? 12.469 -14.195 18.484 1 38.09 192 THR B O 1
ATOM 3060 N N . ASP B 1 193 ? 11.328 -12.828 17.469 1 39 193 ASP B N 1
ATOM 3061 C CA . ASP B 1 193 ? 10.523 -12.82 18.688 1 39 193 ASP B CA 1
ATOM 3062 C C . ASP B 1 193 ? 9.711 -14.102 18.812 1 39 193 ASP B C 1
ATOM 3064 O O . ASP B 1 193 ? 8.906 -14.43 17.922 1 39 193 ASP B O 1
ATOM 3068 N N . THR B 1 194 ? 10.195 -15.07 19.609 1 35.5 194 THR B N 1
ATOM 3069 C CA . THR B 1 194 ? 9.602 -16.312 20.094 1 35.5 194 THR B CA 1
ATOM 3070 C C . THR B 1 194 ? 8.125 -16.109 20.422 1 35.5 194 THR B C 1
ATOM 3072 O O . THR B 1 194 ? 7.438 -17.062 20.812 1 35.5 194 THR B O 1
ATOM 3075 N N . ALA B 1 195 ? 7.895 -14.875 21.172 1 35.06 195 ALA B N 1
ATOM 3076 C CA . ALA B 1 195 ? 6.531 -14.906 21.688 1 35.06 195 ALA B CA 1
ATOM 3077 C C . ALA B 1 195 ? 5.531 -15.219 20.578 1 35.06 195 ALA B C 1
ATOM 3079 O O . ALA B 1 195 ? 5.797 -14.945 19.406 1 35.06 195 ALA B O 1
ATOM 3080 N N . THR B 1 196 ? 4.414 -15.883 20.844 1 36.19 196 THR B N 1
ATOM 3081 C CA . THR B 1 196 ? 3.277 -16.484 20.172 1 36.19 196 THR B CA 1
ATOM 3082 C C . THR B 1 196 ? 2.73 -15.555 19.094 1 36.19 196 THR B C 1
ATOM 3084 O O . THR B 1 196 ? 1.659 -15.797 18.531 1 36.19 196 THR B O 1
ATOM 3087 N N . ASN B 1 197 ? 3.025 -14.297 19.156 1 39.06 197 ASN B N 1
ATOM 3088 C CA . ASN B 1 197 ? 2.225 -13.547 18.188 1 39.06 197 ASN B CA 1
ATOM 3089 C C . ASN B 1 197 ? 2.475 -14.031 16.766 1 39.06 197 ASN B C 1
ATOM 3091 O O . ASN B 1 197 ? 3.574 -13.859 16.234 1 39.06 197 ASN B O 1
ATOM 3095 N N . THR B 1 198 ? 2.125 -15.273 16.438 1 39.94 198 THR B N 1
ATOM 3096 C CA . THR B 1 198 ? 1.992 -16.188 15.305 1 39.94 198 THR B CA 1
ATOM 3097 C C . THR B 1 198 ? 1.838 -15.398 14 1 39.94 198 THR B C 1
ATOM 3099 O O . THR B 1 198 ? 0.738 -15.312 13.453 1 39.94 198 THR B O 1
ATOM 3102 N N . ALA B 1 199 ? 2.242 -14.211 13.961 1 48.44 199 ALA B N 1
ATOM 3103 C CA . ALA B 1 199 ? 2.016 -13.734 12.602 1 48.44 199 ALA B CA 1
ATOM 3104 C C . ALA B 1 199 ? 2.545 -14.727 11.57 1 48.44 199 ALA B C 1
ATOM 3106 O O . ALA B 1 199 ? 3.715 -15.109 11.609 1 48.44 199 ALA B O 1
ATOM 3107 N N . THR B 1 200 ? 1.699 -15.727 11.18 1 56.59 200 THR B N 1
ATOM 3108 C CA . THR B 1 200 ? 1.918 -16.766 10.18 1 56.59 200 THR B CA 1
ATOM 3109 C C . THR B 1 200 ? 2.871 -16.281 9.094 1 56.59 200 THR B C 1
ATOM 3111 O O . THR B 1 200 ? 2.688 -15.195 8.539 1 56.59 200 THR B O 1
ATOM 3114 N N . ASP B 1 201 ? 4.133 -16.75 9.172 1 75.56 201 ASP B N 1
ATOM 3115 C CA . ASP B 1 201 ? 5.07 -16.516 8.07 1 75.56 201 ASP B CA 1
ATOM 3116 C C . ASP B 1 201 ? 4.363 -16.609 6.719 1 75.56 201 ASP B C 1
ATOM 3118 O O . ASP B 1 201 ? 3.832 -17.672 6.367 1 75.56 201 ASP B O 1
ATOM 3122 N N . THR B 1 202 ? 4.238 -15.5 6.133 1 89.94 202 THR B N 1
ATOM 3123 C CA . THR B 1 202 ? 3.557 -15.5 4.844 1 89.94 202 THR B CA 1
ATOM 3124 C C . THR B 1 202 ? 4.562 -15.539 3.697 1 89.94 202 THR B C 1
ATOM 3126 O O . THR B 1 202 ? 4.18 -15.586 2.525 1 89.94 202 THR B O 1
ATOM 3129 N N . VAL B 1 203 ? 5.895 -15.602 4.078 1 96.44 203 VAL B N 1
ATOM 3130 C CA . VAL B 1 203 ? 6.906 -15.547 3.029 1 96.44 203 VAL B CA 1
ATOM 3131 C C . VAL B 1 203 ? 6.969 -16.891 2.307 1 96.44 203 VAL B C 1
ATOM 3133 O O . VAL B 1 203 ? 6.891 -16.953 1.077 1 96.44 203 VAL B O 1
ATOM 3136 N N . GLU B 1 204 ? 7.09 -17.984 3.033 1 96.69 204 GLU B N 1
ATOM 3137 C CA . GLU B 1 204 ? 7.258 -19.297 2.408 1 96.69 204 GLU B CA 1
ATOM 3138 C C . GLU B 1 204 ? 6.051 -19.656 1.548 1 96.69 204 GLU B C 1
ATOM 3140 O O . 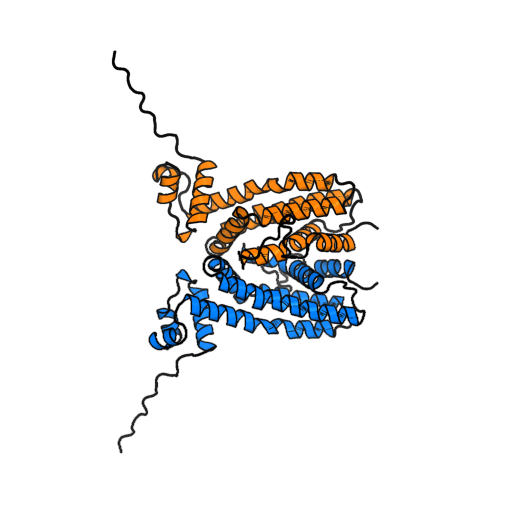GLU B 1 204 ? 6.203 -20.047 0.389 1 96.69 204 GLU B O 1
ATOM 3145 N N . PRO B 1 205 ? 4.812 -19.422 2.082 1 96.5 205 PRO B N 1
ATOM 3146 C CA . PRO B 1 205 ? 3.662 -19.672 1.211 1 96.5 205 PRO B CA 1
ATOM 3147 C C . PRO B 1 205 ? 3.664 -18.797 -0.04 1 96.5 205 PRO B C 1
ATOM 3149 O O . PRO B 1 205 ? 3.223 -19.234 -1.105 1 96.5 205 PRO B O 1
ATOM 3152 N N . ALA B 1 206 ? 4.121 -17.578 0.052 1 97.94 206 ALA B N 1
ATOM 3153 C CA . ALA B 1 206 ? 4.211 -16.703 -1.108 1 97.94 206 ALA B CA 1
ATOM 3154 C C . ALA B 1 206 ? 5.188 -17.25 -2.143 1 97.94 206 ALA B C 1
ATOM 3156 O O . ALA B 1 206 ? 4.898 -17.25 -3.34 1 97.94 206 ALA B O 1
ATOM 3157 N N . ILE B 1 207 ? 6.328 -17.719 -1.643 1 98.19 207 ILE B N 1
ATOM 3158 C CA . ILE B 1 207 ? 7.348 -18.266 -2.531 1 98.19 207 ILE B CA 1
ATOM 3159 C C . ILE B 1 207 ? 6.836 -19.562 -3.17 1 98.19 207 ILE B C 1
ATOM 3161 O O . ILE B 1 207 ? 7.051 -19.797 -4.359 1 98.19 207 ILE B O 1
ATOM 3165 N N . ASP B 1 208 ? 6.105 -20.375 -2.426 1 97.44 208 ASP B N 1
ATOM 3166 C CA . ASP B 1 208 ? 5.555 -21.609 -2.955 1 97.44 208 ASP B CA 1
ATOM 3167 C C . ASP B 1 208 ? 4.523 -21.328 -4.047 1 97.44 208 ASP B C 1
ATOM 3169 O O . ASP B 1 208 ? 4.48 -22.031 -5.062 1 97.44 208 ASP B O 1
ATOM 3173 N N . LEU B 1 209 ? 3.754 -20.312 -3.832 1 98 209 LEU B N 1
ATOM 3174 C CA . LEU B 1 209 ? 2.799 -19.906 -4.859 1 98 209 LEU B CA 1
ATOM 3175 C C . LEU B 1 209 ? 3.52 -19.469 -6.129 1 98 209 LEU B C 1
ATOM 3177 O O . LEU B 1 209 ? 3.15 -19.891 -7.23 1 98 209 LEU B O 1
ATOM 3181 N N . PHE B 1 210 ? 4.516 -18.641 -5.984 1 98.69 210 PHE B N 1
ATOM 3182 C CA . PHE B 1 210 ? 5.301 -18.141 -7.102 1 98.69 210 PHE B CA 1
ATOM 3183 C C . PHE B 1 210 ? 5.93 -19.281 -7.883 1 98.69 210 PHE B C 1
ATOM 3185 O O . PHE B 1 210 ? 5.863 -19.312 -9.117 1 98.69 210 PHE B O 1
ATOM 3192 N N . LEU B 1 211 ? 6.457 -20.266 -7.16 1 98.38 211 LEU B N 1
ATOM 3193 C CA . LEU B 1 211 ? 7.184 -21.375 -7.785 1 98.38 211 LEU B CA 1
ATOM 3194 C C . LEU B 1 211 ? 6.223 -22.359 -8.43 1 98.38 211 LEU B C 1
ATOM 3196 O O . LEU B 1 211 ? 6.598 -23.094 -9.352 1 98.38 211 LEU B O 1
ATOM 3200 N N . ALA B 1 212 ? 4.996 -22.453 -7.98 1 96.75 212 ALA B N 1
ATOM 3201 C CA . ALA B 1 212 ? 3.996 -23.297 -8.625 1 96.75 212 ALA B CA 1
ATOM 3202 C C . ALA B 1 212 ? 3.762 -22.859 -10.07 1 96.75 212 ALA B C 1
ATOM 3204 O O . ALA B 1 212 ? 3.479 -23.703 -10.938 1 96.75 212 ALA B O 1
ATOM 3205 N N . ALA B 1 213 ? 3.945 -21.594 -10.305 1 96.44 213 ALA B N 1
ATOM 3206 C CA . ALA B 1 213 ? 3.713 -21.047 -11.641 1 96.44 213 ALA B CA 1
ATOM 3207 C C . ALA B 1 213 ? 5.008 -21 -12.445 1 96.44 213 ALA B C 1
ATOM 3209 O O . ALA B 1 213 ? 5.016 -21.297 -13.648 1 96.44 213 ALA B O 1
ATOM 3210 N N . TYR B 1 214 ? 6.082 -20.703 -11.727 1 97.38 214 TYR B N 1
ATOM 3211 C CA . TYR B 1 214 ? 7.273 -20.328 -12.484 1 97.38 214 TYR B CA 1
ATOM 3212 C C . TYR B 1 214 ? 8.414 -21.297 -12.211 1 97.38 214 TYR B C 1
ATOM 3214 O O . TYR B 1 214 ? 9.469 -21.234 -12.844 1 97.38 214 TYR B O 1
ATOM 3222 N N . GLY B 1 215 ? 8.188 -22.156 -11.242 1 95.5 215 GLY B N 1
ATOM 3223 C CA . GLY B 1 215 ? 9.219 -23.141 -10.938 1 95.5 215 GLY B CA 1
ATOM 3224 C C . GLY B 1 215 ? 9.398 -24.172 -12.039 1 95.5 215 GLY B C 1
ATOM 3225 O O . GLY B 1 215 ? 8.5 -24.391 -12.844 1 95.5 215 GLY B O 1
ATOM 3226 N N . ARG B 1 216 ? 10.547 -24.688 -12.148 1 85.31 216 ARG B N 1
ATOM 3227 C CA . ARG B 1 216 ? 10.805 -25.781 -13.078 1 85.31 216 ARG B CA 1
ATOM 3228 C C . ARG B 1 216 ? 10.562 -27.125 -12.414 1 85.31 216 ARG B C 1
ATOM 3230 O O . ARG B 1 216 ? 10.828 -27.297 -11.227 1 85.31 216 ARG B O 1
ATOM 3237 N N . ASP B 1 217 ? 9.727 -28.016 -13.125 1 65.31 217 ASP B N 1
ATOM 3238 C CA . ASP B 1 217 ? 9.516 -29.391 -12.703 1 65.31 217 ASP B CA 1
ATOM 3239 C C . ASP B 1 217 ? 10.836 -30.094 -12.422 1 65.31 217 ASP B C 1
ATOM 3241 O O . ASP B 1 217 ? 11.859 -29.766 -13.023 1 65.31 217 ASP B O 1
#

Nearest PDB structures (foldseek):
  3bhq-assembly1_B  TM=9.149E-01  e=6.013E-12  Mesorhizobium japonicum MAFF 303099
  6g87-assembly2_C  TM=7.915E-01  e=3.130E-07  Bradyrhizobium diazoefficiens
  1zkg-assembly1_A  TM=6.633E-01  e=6.556E-04  Thermotoga maritima MSB8
  2id6-assembly1_A-2  TM=6.454E-01  e=5.724E-04  Thermotoga maritima
  3ih3-assembly1_A  TM=6.681E-01  e=2.032E-03  Thermotoga maritima

Organism: Nocardia brasiliensis (strain ATCC 700358 / HUJEG-1) (NCBI:txid1133849)

Radius of gyration: 25.66 Å; Cα contacts (8 Å, |Δi|>4): 498; chains: 2; bounding box: 113×69×48 Å